Protein AF-A0A940THE9-F1 (afdb_monomer_lite)

Structure (mmCIF, N/CA/C/O backbone):
data_AF-A0A940THE9-F1
#
_entry.id   AF-A0A940THE9-F1
#
loop_
_atom_site.group_PDB
_atom_site.id
_atom_site.type_symbol
_atom_site.label_atom_id
_atom_site.label_alt_id
_atom_site.label_comp_id
_atom_site.label_asym_id
_atom_site.label_entity_id
_atom_site.label_seq_id
_atom_site.pdbx_PDB_ins_code
_atom_site.Cartn_x
_atom_site.Cartn_y
_atom_site.Cartn_z
_atom_site.occupancy
_atom_site.B_iso_or_equiv
_atom_site.auth_seq_id
_atom_site.auth_comp_id
_atom_site.auth_asym_id
_atom_site.auth_atom_id
_atom_site.pdbx_PDB_model_num
ATOM 1 N N . MET A 1 1 ? 59.609 4.367 -18.472 1.00 56.62 1 MET A N 1
ATOM 2 C CA . MET A 1 1 ? 58.708 5.217 -19.295 1.00 56.62 1 MET A CA 1
ATOM 3 C C . MET A 1 1 ? 59.447 6.454 -19.818 1.00 56.62 1 MET A C 1
ATOM 5 O O . MET A 1 1 ? 60.020 7.179 -19.010 1.00 56.62 1 MET A O 1
ATOM 9 N N . LYS A 1 2 ? 59.475 6.698 -21.143 1.00 75.00 2 LYS A N 1
ATOM 10 C CA . LYS A 1 2 ? 60.147 7.868 -21.769 1.00 75.00 2 LYS A CA 1
ATOM 11 C C . LYS A 1 2 ? 59.557 9.196 -21.237 1.00 75.00 2 LYS A C 1
ATOM 13 O O . LYS A 1 2 ? 58.355 9.261 -21.001 1.00 75.00 2 LYS A O 1
ATOM 18 N N . LYS A 1 3 ? 60.366 10.266 -21.096 1.00 78.38 3 LYS A N 1
ATOM 19 C CA . LYS A 1 3 ? 59.962 11.594 -20.549 1.00 78.38 3 LYS A CA 1
ATOM 20 C C . LYS A 1 3 ? 58.668 12.168 -21.161 1.00 78.38 3 LYS A C 1
ATOM 22 O O . LYS A 1 3 ? 57.918 12.838 -20.461 1.00 78.38 3 LYS A O 1
ATOM 27 N N . LYS A 1 4 ? 58.386 11.872 -22.436 1.00 81.69 4 LYS A N 1
ATOM 28 C CA . LYS A 1 4 ? 57.146 12.269 -23.127 1.00 81.69 4 LYS A CA 1
ATOM 29 C C . LYS A 1 4 ? 55.888 11.645 -22.498 1.00 81.69 4 LYS A C 1
ATOM 31 O O . LYS A 1 4 ? 54.931 12.363 -22.254 1.00 81.69 4 LYS A O 1
ATOM 36 N N . TYR A 1 5 ? 55.923 10.361 -22.135 1.00 84.81 5 TYR A N 1
ATOM 37 C CA . TYR A 1 5 ? 54.787 9.676 -21.501 1.00 84.81 5 TYR A CA 1
ATOM 38 C C . TYR A 1 5 ? 54.488 10.206 -20.097 1.00 84.81 5 TYR A C 1
ATOM 40 O O . TYR A 1 5 ? 53.329 10.329 -19.733 1.00 84.81 5 TYR A O 1
ATOM 48 N N . LYS A 1 6 ? 55.520 10.589 -19.331 1.00 85.56 6 LYS A N 1
ATOM 49 C CA . LYS A 1 6 ? 55.328 11.219 -18.013 1.00 85.56 6 LYS A CA 1
ATOM 50 C C . LYS A 1 6 ? 54.617 12.572 -18.124 1.00 85.56 6 LYS A C 1
ATOM 52 O O . LYS A 1 6 ? 53.743 12.857 -17.321 1.00 85.56 6 LYS A O 1
ATOM 57 N N . ARG A 1 7 ? 54.966 13.388 -19.128 1.00 90.19 7 ARG A N 1
ATOM 58 C CA . ARG A 1 7 ? 54.304 14.682 -19.377 1.00 90.19 7 ARG A CA 1
ATOM 59 C C . ARG A 1 7 ? 52.849 14.509 -19.805 1.00 90.19 7 ARG A C 1
ATOM 61 O O . ARG A 1 7 ? 51.998 15.220 -19.296 1.00 90.19 7 ARG A O 1
ATOM 68 N N . ILE A 1 8 ? 52.577 13.546 -20.688 1.00 90.62 8 ILE A N 1
ATOM 69 C CA . ILE A 1 8 ? 51.208 13.209 -21.107 1.00 90.62 8 ILE A CA 1
ATOM 70 C C . ILE A 1 8 ? 50.391 12.729 -19.905 1.00 90.62 8 ILE A C 1
ATOM 72 O O . ILE A 1 8 ? 49.300 13.232 -19.683 1.00 90.62 8 ILE A O 1
ATOM 76 N N . TYR A 1 9 ? 50.938 11.822 -19.093 1.00 90.00 9 TYR A N 1
ATOM 77 C CA . TYR A 1 9 ? 50.276 11.338 -17.881 1.00 90.00 9 TYR A CA 1
ATOM 78 C C . TYR A 1 9 ? 49.917 12.478 -16.920 1.00 90.00 9 TYR A C 1
ATOM 80 O O . TYR A 1 9 ? 48.776 12.570 -16.488 1.00 90.00 9 TYR A O 1
ATOM 88 N N . VAL A 1 10 ? 50.867 13.376 -16.627 1.00 90.88 10 VAL A N 1
ATOM 89 C CA . VAL A 1 10 ? 50.621 14.531 -15.748 1.00 90.88 10 VAL A CA 1
ATOM 90 C C . VAL A 1 10 ? 49.565 15.464 -16.340 1.00 90.88 10 VAL A C 1
ATOM 92 O O . VAL A 1 10 ? 48.681 15.901 -15.614 1.00 90.88 10 VAL A O 1
ATOM 95 N N . ALA A 1 11 ? 49.616 15.740 -17.645 1.00 91.25 11 ALA A N 1
ATOM 96 C CA . ALA A 1 11 ? 48.621 16.582 -18.304 1.00 91.25 11 ALA A CA 1
ATOM 97 C C . ALA A 1 11 ? 47.213 15.966 -18.245 1.00 91.25 11 ALA A C 1
ATOM 99 O O . ALA A 1 11 ? 46.258 16.668 -17.934 1.00 91.25 11 ALA A O 1
ATOM 100 N N . VAL A 1 12 ? 47.090 14.656 -18.483 1.00 90.12 12 VAL A N 1
ATOM 101 C CA . VAL A 1 12 ? 45.816 13.926 -18.384 1.00 90.12 12 VAL A CA 1
ATOM 102 C C . VAL A 1 12 ? 45.302 13.903 -16.947 1.00 90.12 12 VAL A C 1
ATOM 104 O O . VAL A 1 12 ? 44.119 14.132 -16.731 1.00 90.12 12 VAL A O 1
ATOM 107 N N . PHE A 1 13 ? 46.174 13.666 -15.966 1.00 87.25 13 PHE A N 1
ATOM 108 C CA . PHE A 1 13 ? 45.803 13.675 -14.551 1.00 87.25 13 PHE A CA 1
ATOM 109 C C . PHE A 1 13 ? 45.306 15.056 -14.107 1.00 87.25 13 PHE A C 1
ATOM 111 O O . PHE A 1 13 ? 44.237 15.163 -13.517 1.00 87.25 13 PHE A O 1
ATOM 118 N N . LEU A 1 14 ? 46.035 16.122 -14.456 1.00 88.94 14 LEU A N 1
ATOM 119 C CA . LEU A 1 14 ? 45.612 17.489 -14.157 1.00 88.94 14 LEU A CA 1
ATOM 120 C C . LEU A 1 14 ? 44.284 17.821 -14.837 1.00 88.94 14 LEU A C 1
ATOM 122 O O . LEU A 1 14 ? 43.397 18.342 -14.174 1.00 88.94 14 LEU A O 1
ATOM 126 N N . ALA A 1 15 ? 44.114 17.462 -16.113 1.00 86.25 15 ALA A N 1
ATOM 127 C CA . ALA A 1 15 ? 42.847 17.646 -16.817 1.00 86.25 15 ALA A CA 1
ATOM 128 C C . ALA A 1 15 ? 41.698 16.871 -16.149 1.00 86.25 15 ALA A C 1
ATOM 130 O O . ALA A 1 15 ? 40.608 17.407 -15.999 1.00 86.25 15 ALA A O 1
ATOM 131 N N . MET A 1 16 ? 41.934 15.641 -15.686 1.00 82.38 16 MET A N 1
ATOM 132 C CA . MET A 1 16 ? 40.929 14.841 -14.979 1.00 82.38 16 MET A CA 1
ATOM 133 C C . MET A 1 16 ? 40.482 15.491 -13.661 1.00 82.38 16 MET A C 1
ATOM 135 O O . MET A 1 16 ? 39.322 15.353 -13.289 1.00 82.38 16 MET A O 1
ATOM 139 N N . CYS A 1 17 ? 41.366 16.226 -12.980 1.00 80.75 17 CYS A N 1
ATOM 140 C CA . CYS A 1 17 ? 41.027 16.955 -11.758 1.00 80.75 17 CYS A CA 1
ATOM 141 C C . CYS A 1 17 ? 40.378 18.323 -12.026 1.00 80.75 17 CYS A C 1
ATOM 143 O O . CYS A 1 17 ? 39.476 18.716 -11.292 1.00 80.75 17 CYS A O 1
ATOM 145 N N . THR A 1 18 ? 40.824 19.061 -13.048 1.00 83.25 18 THR A N 1
ATOM 146 C CA . THR A 1 18 ? 40.398 20.456 -13.270 1.00 83.25 18 THR A CA 1
ATOM 147 C C . THR A 1 18 ? 39.201 20.594 -14.200 1.00 83.25 18 THR A C 1
ATOM 149 O O . THR A 1 18 ? 38.391 21.497 -14.012 1.00 83.25 18 THR A O 1
ATOM 152 N N . VAL A 1 19 ? 39.046 19.707 -15.187 1.00 84.94 19 VAL A N 1
ATOM 153 C CA . VAL A 1 19 ? 37.936 19.775 -16.147 1.00 84.94 19 VAL A CA 1
ATOM 154 C C . VAL A 1 19 ? 36.579 19.625 -15.456 1.00 84.94 19 VAL A C 1
ATOM 156 O O . VAL A 1 19 ? 35.724 20.460 -15.732 1.00 84.94 19 VAL A O 1
ATOM 159 N N . PRO A 1 20 ? 36.350 18.673 -14.524 1.00 81.50 20 PRO A N 1
ATOM 160 C CA . PRO A 1 20 ? 35.079 18.602 -13.805 1.00 81.50 20 PRO A CA 1
ATOM 161 C C . PRO A 1 20 ? 34.735 19.915 -13.097 1.00 81.50 20 PRO A C 1
ATOM 163 O O . PRO A 1 20 ? 33.601 20.358 -13.180 1.00 81.50 20 PRO A O 1
ATOM 166 N N . MET A 1 21 ? 35.709 20.608 -12.497 1.00 80.75 21 MET A N 1
ATOM 167 C CA . MET A 1 21 ? 35.457 21.877 -11.798 1.00 80.75 21 MET A CA 1
ATOM 168 C C . MET A 1 21 ? 34.908 22.975 -12.724 1.00 80.75 21 MET A C 1
ATOM 170 O O . MET A 1 21 ? 34.075 23.768 -12.296 1.00 80.75 21 MET A O 1
ATOM 174 N N . LEU A 1 22 ? 35.304 22.992 -14.003 1.00 84.00 22 LEU A N 1
ATOM 175 C CA . LEU A 1 22 ? 34.794 23.954 -14.992 1.00 84.00 22 LEU A CA 1
ATOM 176 C C . LEU A 1 22 ? 33.316 23.726 -15.345 1.00 84.00 22 LEU A C 1
ATOM 178 O O . LEU A 1 22 ? 32.632 24.662 -15.748 1.00 84.00 22 LEU A O 1
ATOM 182 N N . PHE A 1 23 ? 32.823 22.495 -15.191 1.00 83.06 23 PHE A N 1
ATOM 183 C CA . PHE A 1 23 ? 31.441 22.117 -15.501 1.00 83.06 23 PHE A CA 1
ATOM 184 C C . PHE A 1 23 ? 30.533 22.072 -14.266 1.00 83.06 23 PHE A C 1
ATOM 186 O O . PHE A 1 23 ? 29.345 21.781 -14.396 1.00 83.06 23 PHE A O 1
ATOM 193 N N . TYR A 1 24 ? 31.060 22.385 -13.080 1.00 82.31 24 TYR A N 1
ATOM 194 C CA . TYR A 1 24 ? 30.296 22.385 -11.833 1.00 82.31 24 TYR A CA 1
ATOM 195 C C . TYR A 1 24 ? 29.054 23.301 -11.864 1.00 82.31 24 TYR A C 1
ATOM 197 O O . TYR A 1 24 ? 27.995 22.844 -11.434 1.00 82.31 24 TYR A O 1
ATOM 205 N N . PRO A 1 25 ? 29.091 24.519 -12.452 1.00 80.56 25 PRO A N 1
ATOM 206 C CA . PRO A 1 25 ? 27.902 25.378 -12.553 1.00 80.56 25 PRO A CA 1
ATOM 207 C C . PRO A 1 25 ? 26.731 24.769 -13.340 1.00 80.56 25 PRO A C 1
ATOM 209 O O . PRO A 1 25 ? 25.596 25.199 -13.179 1.00 80.56 25 PRO A O 1
ATOM 212 N N . PHE A 1 26 ? 26.994 23.768 -14.185 1.00 79.56 26 PHE A N 1
ATOM 213 C CA . PHE A 1 26 ? 25.989 23.101 -15.019 1.00 79.56 26 PHE A CA 1
ATOM 214 C C . PHE A 1 26 ? 25.568 21.733 -14.464 1.00 79.56 26 PHE A C 1
ATOM 216 O O . PHE A 1 26 ? 24.857 20.976 -15.127 1.00 79.56 26 PHE A O 1
ATOM 223 N N . SER A 1 27 ? 26.045 21.375 -13.271 1.00 78.44 27 SER A N 1
ATOM 224 C CA . SER A 1 27 ? 25.808 20.066 -12.677 1.00 78.44 27 SER A CA 1
ATOM 225 C C . SER A 1 27 ? 24.497 20.003 -11.900 1.00 78.44 27 SER A C 1
ATOM 227 O O . SER A 1 27 ? 24.141 20.908 -11.149 1.00 78.44 27 SER A O 1
ATOM 229 N N . LYS A 1 28 ? 23.772 18.898 -12.087 1.00 79.44 28 LYS A N 1
ATOM 230 C CA . LYS A 1 28 ? 22.559 18.575 -11.330 1.00 79.44 28 LYS A CA 1
ATOM 231 C C . LYS A 1 28 ? 22.882 17.534 -10.261 1.00 79.44 28 LYS A C 1
ATOM 233 O O . LYS A 1 28 ? 23.847 16.780 -10.397 1.00 79.44 28 LYS A O 1
ATOM 238 N N . SER A 1 29 ? 22.062 17.490 -9.213 1.00 76.88 29 SER A N 1
ATOM 239 C CA . SER A 1 29 ? 22.153 16.452 -8.183 1.00 76.88 29 SER A CA 1
ATOM 240 C C . SER A 1 29 ? 21.969 15.061 -8.801 1.00 76.88 29 SER A C 1
ATOM 242 O O . SER A 1 29 ? 21.088 14.853 -9.636 1.00 76.88 29 SER A O 1
ATOM 244 N N . GLY A 1 30 ? 22.796 14.100 -8.383 1.00 70.00 30 GLY A N 1
ATOM 245 C CA . GLY A 1 30 ? 22.656 12.691 -8.759 1.00 70.00 30 GLY A CA 1
ATOM 246 C C . GLY A 1 30 ? 21.546 11.951 -8.005 1.00 70.00 30 GLY A C 1
ATOM 247 O O . GLY A 1 30 ? 21.293 10.786 -8.298 1.00 70.00 30 GLY A O 1
ATOM 248 N N . ALA A 1 31 ? 20.891 12.602 -7.044 1.00 69.12 31 ALA A N 1
ATOM 249 C CA . ALA A 1 31 ? 19.962 11.978 -6.110 1.00 69.12 31 ALA A CA 1
ATOM 250 C C . ALA A 1 31 ? 18.754 11.305 -6.785 1.00 69.12 31 ALA A C 1
ATOM 252 O O . ALA A 1 31 ? 18.432 10.165 -6.458 1.00 69.12 31 ALA A O 1
ATOM 253 N N . ALA A 1 32 ? 18.184 11.939 -7.816 1.00 66.31 32 ALA A N 1
ATOM 254 C CA . ALA A 1 32 ? 17.090 11.364 -8.603 1.00 66.31 32 ALA A CA 1
ATOM 255 C C . ALA A 1 32 ? 17.490 10.053 -9.312 1.00 66.31 32 ALA A C 1
ATOM 257 O O . ALA A 1 32 ? 16.714 9.103 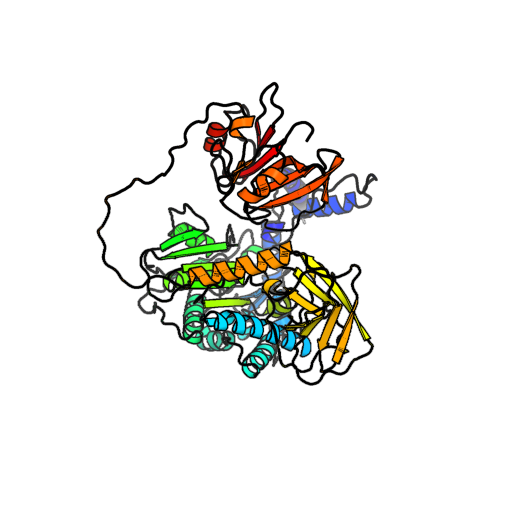-9.352 1.00 66.31 32 ALA A O 1
ATOM 258 N N . LEU A 1 33 ? 18.726 9.962 -9.826 1.00 66.25 33 LEU A N 1
ATOM 259 C CA . LEU A 1 33 ? 19.243 8.736 -10.457 1.00 66.25 33 LEU A CA 1
ATOM 260 C C . LEU A 1 33 ? 19.478 7.612 -9.441 1.00 66.25 33 LEU A C 1
ATOM 262 O O . LEU A 1 33 ? 19.386 6.438 -9.787 1.00 66.25 33 LEU A O 1
ATOM 266 N N . GLU A 1 34 ? 19.818 7.972 -8.205 1.00 64.06 34 GLU A N 1
ATOM 267 C CA . GLU A 1 34 ? 20.128 7.046 -7.112 1.00 64.06 34 GLU A CA 1
ATOM 268 C C . GLU A 1 34 ? 18.900 6.729 -6.234 1.00 64.06 34 GLU A C 1
ATOM 270 O O . GLU A 1 34 ? 19.034 5.956 -5.287 1.00 64.06 34 GLU A O 1
ATOM 275 N N . LYS A 1 35 ? 17.717 7.286 -6.555 1.00 64.50 35 LYS A N 1
ATOM 276 C CA . LYS A 1 35 ? 16.477 7.208 -5.759 1.00 64.50 35 LYS A CA 1
ATOM 277 C C . LYS A 1 35 ? 16.706 7.542 -4.275 1.00 64.50 35 LYS A C 1
ATOM 279 O O . LYS A 1 35 ? 16.311 6.791 -3.388 1.00 64.50 35 LYS A O 1
ATOM 284 N N . ARG A 1 36 ? 17.380 8.663 -4.014 1.00 71.31 36 ARG A N 1
ATOM 285 C CA . ARG A 1 36 ? 17.589 9.220 -2.667 1.00 71.31 36 ARG A CA 1
ATOM 286 C C . ARG A 1 36 ? 17.275 10.708 -2.648 1.00 71.31 36 ARG A C 1
ATOM 288 O O . ARG A 1 36 ? 17.180 11.324 -3.708 1.00 71.31 36 ARG A O 1
ATOM 295 N N . ASP A 1 37 ? 17.228 11.292 -1.459 1.00 71.25 37 ASP A N 1
ATOM 296 C CA . ASP A 1 37 ? 17.082 12.736 -1.321 1.00 71.25 37 ASP A CA 1
ATOM 297 C C . ASP A 1 37 ? 18.350 13.487 -1.767 1.00 71.25 37 ASP A C 1
ATOM 299 O O . ASP A 1 37 ? 19.485 13.017 -1.558 1.00 71.25 37 ASP A O 1
ATOM 303 N N . PRO A 1 38 ? 18.188 14.656 -2.414 1.00 79.06 38 PRO A N 1
ATOM 304 C CA . PRO A 1 38 ? 19.306 15.518 -2.754 1.00 79.06 38 PRO A CA 1
ATOM 305 C C . PRO A 1 38 ? 19.959 16.060 -1.489 1.00 79.06 38 PRO A C 1
ATOM 307 O O . PRO A 1 38 ? 19.296 16.399 -0.509 1.00 79.06 38 PRO A O 1
ATOM 310 N N . VAL A 1 39 ? 21.285 16.189 -1.526 1.00 85.75 39 VAL A N 1
ATOM 311 C CA . VAL A 1 39 ? 21.996 16.818 -0.413 1.00 85.75 39 VAL A CA 1
ATOM 312 C C . VAL A 1 39 ? 21.608 18.295 -0.387 1.00 85.75 39 VAL A C 1
ATOM 314 O O . VAL A 1 39 ? 21.735 18.992 -1.410 1.00 85.75 39 VAL A O 1
ATOM 317 N N . LYS A 1 40 ? 21.117 18.744 0.777 1.00 84.75 40 LYS A N 1
ATOM 318 C CA . LYS A 1 40 ? 20.733 20.136 1.039 1.00 84.75 40 LYS A CA 1
ATOM 319 C C . LYS A 1 40 ? 21.918 21.068 0.788 1.00 84.75 40 LYS A C 1
ATOM 321 O O . LYS A 1 40 ? 23.075 20.679 0.936 1.00 84.75 40 LYS A O 1
ATOM 326 N N . THR A 1 41 ? 21.630 22.301 0.383 1.00 84.50 41 THR A N 1
ATOM 327 C CA . THR A 1 41 ? 22.655 23.342 0.266 1.00 84.50 41 THR A CA 1
ATOM 328 C C . THR A 1 41 ? 23.287 23.598 1.636 1.00 84.50 41 THR A C 1
ATOM 330 O O . THR A 1 41 ? 22.535 23.805 2.590 1.00 84.50 41 THR A O 1
ATOM 333 N N . PRO A 1 42 ? 24.626 23.593 1.745 1.00 87.06 42 PRO A N 1
ATOM 334 C CA . PRO A 1 42 ? 25.306 23.811 3.014 1.00 87.06 42 PRO A CA 1
ATOM 335 C C . PRO A 1 42 ? 25.015 25.217 3.541 1.00 87.06 42 PRO A C 1
ATOM 337 O O . PRO A 1 42 ? 25.033 26.182 2.770 1.00 87.06 42 PRO A O 1
ATOM 340 N N . SER A 1 43 ? 24.779 25.340 4.848 1.00 87.44 43 SER A N 1
ATOM 341 C CA . SER A 1 43 ? 24.521 26.631 5.498 1.00 87.44 43 SER A CA 1
ATOM 342 C C . SER A 1 43 ? 25.695 27.045 6.377 1.00 87.44 43 SER A C 1
ATOM 344 O O . SER A 1 43 ? 26.178 26.259 7.189 1.00 87.44 43 SER A O 1
ATOM 346 N N . LEU A 1 44 ? 26.136 28.301 6.250 1.00 85.88 44 LEU A N 1
ATOM 347 C CA . LEU A 1 44 ? 27.183 28.883 7.103 1.00 85.88 44 LEU A CA 1
ATOM 348 C C . LEU A 1 44 ? 26.751 28.984 8.575 1.00 85.88 44 LEU A C 1
ATOM 350 O O . LEU A 1 44 ? 27.606 29.053 9.461 1.00 85.88 44 LEU A O 1
ATOM 354 N N . THR A 1 45 ? 25.442 28.992 8.832 1.00 83.31 45 THR A N 1
ATOM 355 C CA . THR A 1 45 ? 24.864 29.075 10.171 1.00 83.31 45 THR A CA 1
ATOM 356 C C . THR A 1 45 ? 23.871 27.947 10.440 1.00 83.31 45 THR A C 1
ATOM 358 O O . THR A 1 45 ? 23.112 27.547 9.556 1.00 83.31 45 THR A O 1
ATOM 361 N N . ALA A 1 46 ? 23.873 27.458 11.677 1.00 80.44 46 ALA A N 1
ATOM 362 C CA . ALA A 1 46 ? 22.902 26.518 12.228 1.00 80.44 46 ALA A CA 1
ATOM 363 C C . ALA A 1 46 ? 22.480 27.038 13.611 1.00 80.44 46 ALA A C 1
ATOM 365 O O . ALA A 1 46 ? 23.340 27.417 14.408 1.00 80.44 46 ALA A O 1
ATOM 366 N N . ASP A 1 47 ? 21.172 27.147 13.860 1.00 80.31 47 ASP A N 1
ATOM 367 C CA . ASP A 1 47 ? 20.594 27.644 15.122 1.00 80.31 47 ASP A CA 1
ATOM 368 C C . ASP A 1 47 ? 21.171 28.994 15.599 1.00 80.31 47 ASP A C 1
ATOM 370 O O . ASP A 1 47 ? 21.463 29.208 16.774 1.00 80.31 47 ASP A O 1
ATOM 374 N N . GLY A 1 48 ? 21.397 29.919 14.658 1.00 78.50 48 GLY A N 1
ATOM 375 C CA . GLY A 1 48 ? 21.941 31.254 14.945 1.00 78.50 48 GLY A CA 1
ATOM 376 C C . GLY A 1 48 ? 23.442 31.293 15.266 1.00 78.50 48 GLY A C 1
ATOM 377 O O . GLY A 1 48 ? 23.976 32.368 15.542 1.00 78.50 48 GLY A O 1
ATOM 378 N N . MET A 1 49 ? 24.144 30.159 15.192 1.00 84.69 49 MET A N 1
ATOM 379 C CA . MET A 1 49 ? 25.591 30.047 15.395 1.00 84.69 49 MET A CA 1
ATOM 380 C C . MET A 1 49 ? 26.311 29.608 14.115 1.00 84.69 49 MET A C 1
ATOM 382 O O . MET A 1 49 ? 25.686 29.159 13.158 1.00 84.69 49 MET A O 1
ATOM 386 N N . LEU A 1 50 ? 27.642 29.736 14.091 1.00 85.81 50 LEU A N 1
ATOM 387 C CA . LEU A 1 50 ? 28.481 29.184 13.022 1.00 85.81 50 LEU A CA 1
ATOM 388 C C . LEU A 1 50 ? 28.317 27.663 12.957 1.00 85.81 50 LEU A C 1
ATOM 390 O O . LEU A 1 50 ? 28.500 26.970 13.959 1.00 85.81 50 LEU A O 1
ATOM 394 N N . ASN A 1 51 ? 27.999 27.159 11.768 1.00 87.06 51 ASN A N 1
ATOM 395 C CA . ASN A 1 51 ? 27.823 25.734 11.542 1.00 87.06 51 ASN A CA 1
ATOM 396 C C . ASN A 1 51 ? 29.185 25.017 11.561 1.00 87.06 51 ASN A C 1
ATOM 398 O O . ASN A 1 51 ? 30.006 25.192 10.657 1.00 87.06 51 ASN A O 1
ATOM 402 N N . ASN A 1 52 ? 29.421 24.189 12.581 1.00 88.88 52 ASN A N 1
ATOM 403 C CA . ASN A 1 52 ? 30.653 23.403 12.702 1.00 88.88 52 ASN A CA 1
ATOM 404 C C . ASN A 1 52 ? 30.755 22.291 11.644 1.00 88.88 52 ASN A C 1
ATOM 406 O O . ASN A 1 52 ? 31.863 21.864 11.318 1.00 88.88 52 ASN A O 1
ATOM 410 N N . ASP A 1 53 ? 29.626 21.876 11.066 1.00 87.56 53 ASP A N 1
ATOM 411 C CA . ASP A 1 53 ? 29.542 20.822 10.055 1.00 87.56 53 ASP A CA 1
ATOM 412 C C . ASP A 1 53 ? 29.568 21.365 8.616 1.00 87.56 53 ASP A C 1
ATOM 414 O O . ASP A 1 53 ? 29.590 20.586 7.661 1.00 87.56 53 ASP A O 1
ATOM 418 N N . PHE A 1 54 ? 29.677 22.689 8.433 1.00 87.19 54 PHE A N 1
ATOM 419 C CA . PHE A 1 54 ? 29.663 23.349 7.120 1.00 87.19 54 PHE A CA 1
ATOM 420 C C . PHE A 1 54 ? 30.641 22.728 6.112 1.00 87.19 54 PHE A C 1
ATOM 422 O O . PHE A 1 54 ? 30.316 22.571 4.935 1.00 87.19 54 PHE A O 1
ATOM 429 N N . SER A 1 55 ? 31.843 22.342 6.558 1.00 86.19 55 SER A N 1
ATOM 430 C CA . SER A 1 55 ? 32.831 21.695 5.685 1.00 86.19 55 SER A CA 1
ATOM 431 C C . SER A 1 55 ? 32.363 20.322 5.192 1.00 86.19 55 SER A C 1
ATOM 433 O O . SER A 1 55 ? 32.569 20.000 4.023 1.00 86.19 55 SER A O 1
ATOM 435 N N . GLY A 1 56 ? 31.753 19.519 6.068 1.00 86.81 56 GLY A N 1
ATOM 436 C CA . GLY A 1 56 ? 31.223 18.201 5.718 1.00 86.81 56 GLY A CA 1
ATOM 437 C C . GLY A 1 56 ? 29.991 18.310 4.821 1.00 86.81 56 GLY A C 1
ATOM 438 O O . GLY A 1 56 ? 29.887 17.593 3.827 1.00 86.81 56 GLY A O 1
ATOM 439 N N . GLU A 1 57 ? 29.106 19.268 5.102 1.00 88.31 57 GLU A N 1
ATOM 440 C CA . GLU A 1 57 ? 27.958 19.578 4.246 1.00 88.31 57 GLU A CA 1
ATOM 441 C C . GLU A 1 57 ? 28.398 20.052 2.855 1.00 88.31 57 GLU A C 1
ATOM 443 O O . GLU A 1 57 ? 27.841 19.613 1.849 1.00 88.31 57 GLU A O 1
ATOM 448 N N . CYS A 1 58 ? 29.434 20.897 2.769 1.00 84.38 58 CYS A N 1
ATOM 449 C CA . CYS A 1 58 ? 30.019 21.318 1.496 1.00 84.38 58 CYS A CA 1
ATOM 450 C C . CYS A 1 58 ? 30.588 20.132 0.717 1.00 84.38 58 CYS A C 1
ATOM 452 O O . CYS A 1 58 ? 30.335 20.013 -0.481 1.00 84.38 58 CYS A O 1
ATOM 454 N N . GLU A 1 59 ? 31.336 19.243 1.372 1.00 84.62 59 GLU A N 1
ATOM 455 C CA . GLU A 1 59 ? 31.873 18.044 0.727 1.00 84.62 59 GLU A CA 1
ATOM 456 C C . GLU A 1 59 ? 30.749 17.148 0.190 1.00 84.62 59 GLU A C 1
ATOM 458 O O . GLU A 1 59 ? 30.782 16.748 -0.977 1.00 84.62 59 GLU A O 1
ATOM 463 N N . ALA A 1 60 ? 29.715 16.900 0.997 1.00 84.88 60 ALA A N 1
ATOM 464 C CA . ALA A 1 60 ? 28.553 16.117 0.595 1.00 84.88 60 ALA A CA 1
ATOM 465 C C . ALA A 1 60 ? 27.798 16.772 -0.575 1.00 84.88 60 ALA A C 1
ATOM 467 O O . ALA A 1 60 ? 27.443 16.097 -1.544 1.00 84.88 60 ALA A O 1
ATOM 468 N N . PHE A 1 61 ? 27.607 18.093 -0.531 1.00 85.00 61 PHE A N 1
ATOM 469 C CA . PHE A 1 61 ? 26.940 18.866 -1.576 1.00 85.00 61 PHE A CA 1
ATOM 470 C C . PHE A 1 61 ? 27.706 18.838 -2.906 1.00 85.00 61 PHE A C 1
ATOM 472 O O . PHE A 1 61 ? 27.097 18.636 -3.962 1.00 85.00 61 PHE A O 1
ATOM 479 N N . LEU A 1 62 ? 29.035 18.999 -2.853 1.00 83.38 62 LEU A N 1
ATOM 480 C CA . LEU A 1 62 ? 29.929 18.912 -4.011 1.00 83.38 62 LEU A CA 1
ATOM 481 C C . LEU A 1 62 ? 29.953 17.494 -4.597 1.00 83.38 62 LEU A C 1
ATOM 483 O O . LEU A 1 62 ? 29.893 17.322 -5.816 1.00 83.38 62 LEU A O 1
ATOM 487 N N . ALA A 1 63 ? 30.007 16.469 -3.744 1.00 81.12 63 ALA A N 1
ATOM 488 C CA . ALA A 1 63 ? 29.993 15.073 -4.166 1.00 81.12 63 ALA A CA 1
ATOM 489 C C . ALA A 1 63 ? 28.667 14.684 -4.843 1.00 81.12 63 ALA A C 1
ATOM 491 O O . ALA A 1 63 ? 28.671 13.943 -5.834 1.00 81.12 63 ALA A O 1
ATOM 492 N N . ASP A 1 64 ? 27.543 15.207 -4.345 1.00 81.31 64 ASP A N 1
ATOM 493 C CA . ASP A 1 64 ? 26.199 14.993 -4.892 1.00 81.31 64 ASP A CA 1
ATOM 494 C C . ASP A 1 64 ? 26.042 15.536 -6.322 1.00 81.31 64 ASP A C 1
ATOM 496 O O . ASP A 1 64 ? 25.293 14.981 -7.127 1.00 81.31 64 ASP A O 1
ATOM 500 N N . ARG A 1 65 ? 26.794 16.590 -6.654 1.00 85.25 65 ARG A N 1
ATOM 501 C CA . ARG A 1 65 ? 26.730 17.330 -7.924 1.00 85.25 65 ARG A CA 1
ATOM 502 C C . ARG A 1 65 ? 27.994 17.178 -8.771 1.00 85.25 65 ARG A C 1
ATOM 504 O O . ARG A 1 65 ? 28.255 17.977 -9.659 1.00 85.25 65 ARG A O 1
ATOM 511 N N . LEU A 1 66 ? 28.807 16.148 -8.535 1.00 83.44 66 LEU A N 1
ATOM 512 C CA . LEU A 1 66 ? 30.046 15.957 -9.290 1.00 83.44 66 LEU A CA 1
ATOM 513 C C . LEU A 1 66 ? 29.767 15.873 -10.815 1.00 83.44 66 LEU A C 1
ATOM 515 O O . LEU A 1 66 ? 29.040 14.980 -11.264 1.00 83.44 66 LEU A O 1
ATOM 519 N N . PRO A 1 67 ? 30.357 16.750 -11.648 1.00 82.94 67 PRO A N 1
ATOM 520 C CA . PRO A 1 67 ? 30.168 16.703 -13.095 1.00 82.94 67 PRO A CA 1
ATOM 521 C C . PRO A 1 67 ? 30.638 15.373 -13.675 1.00 82.94 67 PRO A C 1
ATOM 523 O O . PRO A 1 67 ? 31.624 14.792 -13.223 1.00 82.94 67 PRO A O 1
ATOM 526 N N . PHE A 1 68 ? 29.919 14.875 -14.681 1.00 80.94 68 PHE A N 1
ATOM 527 C CA . PHE A 1 68 ? 30.148 13.554 -15.281 1.00 80.94 68 PHE A CA 1
ATOM 528 C C . PHE A 1 68 ? 29.959 12.361 -14.325 1.00 80.94 68 PHE A C 1
ATOM 530 O O . PHE A 1 68 ? 30.257 11.231 -14.721 1.00 80.94 68 PHE A O 1
ATOM 537 N N . ARG A 1 69 ? 29.411 12.558 -13.112 1.00 79.88 69 ARG A N 1
ATOM 538 C CA . ARG A 1 69 ? 29.095 11.471 -12.166 1.00 79.88 69 ARG A CA 1
ATOM 539 C C . ARG A 1 69 ? 28.355 10.300 -12.821 1.00 79.88 69 ARG A C 1
ATOM 541 O O . ARG A 1 69 ? 28.810 9.178 -12.611 1.00 79.88 69 ARG A O 1
ATOM 548 N N . PRO A 1 70 ? 27.331 10.493 -13.679 1.00 80.19 70 PRO A N 1
ATOM 549 C CA . PRO A 1 70 ? 26.685 9.372 -14.364 1.00 80.19 70 PRO A CA 1
ATOM 550 C C . PRO A 1 70 ? 27.649 8.510 -15.197 1.00 80.19 70 PRO A C 1
ATOM 552 O O . PRO A 1 70 ? 27.569 7.279 -15.176 1.00 80.19 70 PRO A O 1
ATOM 555 N N . ALA A 1 71 ? 28.593 9.133 -15.910 1.00 82.44 71 ALA A N 1
ATOM 556 C CA . ALA A 1 71 ? 29.573 8.433 -16.739 1.00 82.44 71 ALA A CA 1
ATOM 557 C C . ALA A 1 71 ? 30.617 7.694 -15.886 1.00 82.44 71 ALA A C 1
ATOM 559 O O . ALA A 1 71 ? 30.912 6.527 -16.150 1.00 82.44 71 ALA A O 1
ATOM 560 N N . VAL A 1 72 ? 31.126 8.341 -14.831 1.00 82.44 72 VAL A N 1
ATOM 561 C CA . VAL A 1 72 ? 32.085 7.736 -13.890 1.00 82.44 72 VAL A CA 1
ATOM 562 C C . VAL A 1 72 ? 31.448 6.572 -13.134 1.00 82.44 72 VAL A C 1
ATOM 564 O O . VAL A 1 72 ? 32.056 5.508 -13.040 1.00 82.44 72 VAL A O 1
ATOM 567 N N . LEU A 1 73 ? 30.212 6.737 -12.653 1.00 79.75 73 LEU A N 1
ATOM 568 C CA . LEU A 1 73 ? 29.456 5.691 -11.967 1.00 79.75 73 LEU A CA 1
ATOM 569 C C . LEU A 1 73 ? 29.213 4.496 -12.895 1.00 79.75 73 LEU A C 1
ATOM 571 O O . LEU A 1 73 ? 29.514 3.366 -12.518 1.00 79.75 73 LEU A O 1
ATOM 575 N N . SER A 1 74 ? 28.773 4.748 -14.134 1.00 82.56 74 SER A N 1
ATOM 576 C CA . SER A 1 74 ? 28.574 3.691 -15.135 1.00 82.56 74 SER A CA 1
ATOM 577 C C . SER A 1 74 ? 29.868 2.917 -15.411 1.00 82.56 74 SER A C 1
ATOM 579 O O . SER A 1 74 ? 29.858 1.688 -15.444 1.00 82.56 74 SER A O 1
ATOM 581 N N . ALA A 1 75 ? 30.998 3.615 -15.576 1.00 81.75 75 ALA A N 1
ATOM 582 C CA . ALA A 1 75 ? 32.296 2.988 -15.818 1.00 81.75 75 ALA A CA 1
ATOM 583 C C . ALA A 1 75 ? 32.795 2.194 -14.598 1.00 81.75 75 ALA A C 1
ATOM 585 O O . ALA A 1 75 ? 33.245 1.056 -14.739 1.00 81.75 75 ALA A O 1
ATOM 586 N N . ALA A 1 76 ? 32.673 2.758 -13.393 1.00 80.31 76 ALA A N 1
ATOM 587 C CA . ALA A 1 76 ? 33.046 2.091 -12.150 1.00 80.31 76 ALA A CA 1
ATOM 588 C C . ALA A 1 76 ? 32.211 0.822 -11.924 1.00 80.31 76 ALA A C 1
ATOM 590 O O . ALA A 1 76 ? 32.764 -0.232 -11.604 1.00 80.31 76 ALA A O 1
ATOM 591 N N . ASN A 1 77 ? 30.899 0.893 -12.155 1.00 80.06 77 ASN A N 1
ATOM 592 C CA . ASN A 1 77 ? 29.998 -0.250 -12.049 1.00 80.06 77 ASN A CA 1
ATOM 593 C C . ASN A 1 77 ? 30.261 -1.291 -13.144 1.00 80.06 77 ASN A C 1
ATOM 595 O O . ASN A 1 77 ? 30.211 -2.485 -12.857 1.00 80.06 77 ASN A O 1
ATOM 599 N N . ALA A 1 78 ? 30.621 -0.887 -14.368 1.00 80.25 78 ALA A N 1
ATOM 600 C CA . ALA A 1 78 ? 31.028 -1.814 -15.429 1.00 80.25 78 ALA A CA 1
ATOM 601 C C . ALA A 1 78 ? 32.293 -2.603 -15.051 1.00 80.25 78 ALA A C 1
ATOM 603 O O . ALA A 1 78 ? 32.347 -3.815 -15.253 1.00 80.25 78 ALA A O 1
ATOM 604 N N . VAL A 1 79 ? 33.280 -1.949 -14.429 1.00 79.00 79 VAL A N 1
ATOM 605 C CA . VAL A 1 79 ? 34.483 -2.625 -13.916 1.00 79.00 79 VAL A CA 1
ATOM 606 C C . VAL A 1 79 ? 34.140 -3.542 -12.736 1.00 79.00 79 VAL A C 1
ATOM 608 O O . VAL A 1 79 ? 34.548 -4.702 -12.736 1.00 79.00 79 VAL A O 1
ATOM 611 N N . LYS A 1 80 ? 33.357 -3.074 -11.753 1.00 74.06 80 LYS A N 1
ATOM 612 C CA . LYS A 1 80 ? 32.929 -3.882 -10.591 1.00 74.06 80 LYS A CA 1
ATOM 613 C C . LYS A 1 80 ? 32.158 -5.138 -11.000 1.00 74.06 80 LYS A C 1
ATOM 615 O O . LYS A 1 80 ? 32.516 -6.237 -10.581 1.00 74.06 80 LYS A O 1
ATOM 620 N N . SER A 1 81 ? 31.150 -4.983 -11.852 1.00 70.81 81 SER A N 1
ATOM 621 C CA . SER A 1 81 ? 30.315 -6.092 -12.330 1.00 70.81 81 SER A CA 1
ATOM 622 C C . SER A 1 81 ? 31.077 -7.037 -13.266 1.00 70.81 81 SER A C 1
ATOM 624 O O . SER A 1 81 ? 31.015 -8.251 -13.087 1.00 70.81 81 SER A O 1
ATOM 626 N N . GLY A 1 82 ? 31.834 -6.504 -14.231 1.00 70.12 82 GLY A N 1
ATOM 627 C CA . GLY A 1 82 ? 32.522 -7.303 -15.245 1.00 70.12 82 GLY A CA 1
ATOM 628 C C . GLY A 1 82 ? 33.781 -8.011 -14.741 1.00 70.12 82 GLY A C 1
ATOM 629 O O . GLY A 1 82 ? 34.011 -9.168 -15.088 1.00 70.12 82 GLY A O 1
ATOM 630 N N . VAL A 1 83 ? 34.593 -7.336 -13.920 1.00 71.00 83 VAL A N 1
ATOM 631 C CA . VAL A 1 83 ? 35.887 -7.861 -13.445 1.00 71.00 83 VAL A CA 1
ATOM 632 C C . VAL A 1 83 ? 35.740 -8.574 -12.107 1.00 71.00 83 VAL A C 1
ATOM 634 O O . VAL A 1 83 ? 36.260 -9.675 -11.939 1.00 71.00 83 VAL A O 1
ATOM 637 N N . PHE A 1 84 ? 35.028 -7.965 -11.158 1.00 65.62 84 PHE A N 1
ATOM 638 C CA . PHE A 1 84 ? 34.973 -8.455 -9.779 1.00 65.62 84 PHE A CA 1
ATOM 639 C C . PHE A 1 84 ? 33.709 -9.261 -9.466 1.00 65.62 84 PHE A C 1
ATOM 641 O O . PHE A 1 84 ? 33.670 -9.938 -8.442 1.00 65.62 84 PHE A O 1
ATOM 648 N N . LYS A 1 85 ? 32.691 -9.223 -10.343 1.00 66.19 85 LYS A N 1
ATOM 649 C CA . LYS A 1 85 ? 31.352 -9.795 -10.096 1.00 66.19 85 LYS A CA 1
ATOM 650 C C . LYS A 1 85 ? 30.774 -9.352 -8.743 1.00 66.19 85 LYS A C 1
ATOM 652 O O . LYS A 1 85 ? 30.037 -10.099 -8.099 1.00 66.19 85 LYS A O 1
ATOM 657 N N . SER A 1 86 ? 31.154 -8.150 -8.316 1.00 63.28 86 SER A N 1
ATOM 658 C CA . SER A 1 86 ? 30.746 -7.557 -7.048 1.00 63.28 86 SER A CA 1
ATOM 659 C C . SER A 1 86 ? 29.494 -6.721 -7.238 1.00 63.28 86 SER A C 1
ATOM 661 O O . SER A 1 86 ? 29.298 -6.109 -8.290 1.00 63.28 86 SER A O 1
ATOM 663 N N . ASP A 1 87 ? 28.687 -6.661 -6.187 1.00 67.81 87 ASP A N 1
ATOM 664 C CA . ASP A 1 87 ? 27.500 -5.818 -6.149 1.00 67.81 87 ASP A CA 1
ATOM 665 C C . ASP A 1 87 ? 27.869 -4.337 -6.168 1.00 67.81 87 ASP A C 1
ATOM 667 O O . ASP A 1 87 ? 28.892 -3.906 -5.620 1.00 67.81 87 ASP A O 1
ATOM 671 N N . ALA A 1 88 ? 27.012 -3.557 -6.814 1.00 65.12 88 ALA A N 1
ATOM 672 C CA . ALA A 1 88 ? 26.968 -2.121 -6.611 1.00 65.12 88 ALA A CA 1
ATOM 673 C C . ALA A 1 88 ? 25.938 -1.816 -5.515 1.00 65.12 88 ALA A C 1
ATOM 675 O O . ALA A 1 88 ? 25.148 -2.682 -5.139 1.00 65.12 88 ALA A O 1
ATOM 676 N N . ALA A 1 89 ? 25.940 -0.586 -5.000 1.00 64.94 89 ALA A N 1
ATOM 677 C CA . ALA A 1 89 ? 24.927 -0.170 -4.035 1.00 64.94 89 ALA A CA 1
ATOM 678 C C . ALA A 1 89 ? 23.520 -0.437 -4.599 1.00 64.94 89 ALA A C 1
ATOM 680 O O . ALA A 1 89 ? 23.257 -0.143 -5.765 1.00 64.94 89 ALA A O 1
ATOM 681 N N . ASN A 1 90 ? 22.651 -1.017 -3.770 1.00 70.38 90 ASN A N 1
ATOM 682 C CA . ASN A 1 90 ? 21.252 -1.340 -4.066 1.00 70.38 90 ASN A CA 1
ATOM 683 C C . ASN A 1 90 ? 21.012 -2.414 -5.152 1.00 70.38 90 ASN A C 1
ATOM 685 O O . ASN A 1 90 ? 19.858 -2.655 -5.520 1.00 70.38 90 ASN A O 1
ATOM 689 N N . VAL A 1 91 ? 22.054 -3.098 -5.654 1.00 82.75 91 VAL A N 1
ATOM 690 C CA . VAL A 1 91 ? 21.911 -4.063 -6.760 1.00 82.75 91 VAL A CA 1
ATOM 691 C C . VAL A 1 91 ? 22.711 -5.342 -6.565 1.00 82.75 91 VAL A C 1
ATOM 693 O O . VAL A 1 91 ? 23.923 -5.315 -6.371 1.00 82.75 91 VAL A O 1
ATOM 696 N N . VAL A 1 92 ? 22.047 -6.477 -6.773 1.00 86.50 92 VAL A N 1
ATOM 697 C CA . VAL A 1 92 ? 22.671 -7.797 -6.848 1.00 86.50 92 VAL A CA 1
ATOM 698 C C . VAL A 1 92 ? 22.930 -8.197 -8.296 1.00 86.50 92 VAL A C 1
ATOM 700 O O . VAL A 1 92 ? 22.003 -8.297 -9.105 1.00 86.50 92 VAL A O 1
ATOM 703 N N . THR A 1 93 ? 24.191 -8.489 -8.622 1.00 87.56 93 THR A N 1
ATOM 704 C CA . THR A 1 93 ? 24.561 -8.994 -9.957 1.00 87.56 93 THR A CA 1
ATOM 705 C C . THR A 1 93 ? 24.283 -10.494 -10.056 1.00 87.56 93 THR A C 1
ATOM 707 O O . THR A 1 93 ? 25.002 -11.292 -9.458 1.00 87.56 93 THR A O 1
ATOM 710 N N . GLY A 1 94 ? 23.251 -10.878 -10.812 1.00 89.38 94 GLY A N 1
ATOM 711 C CA . GLY A 1 94 ? 22.846 -12.264 -11.053 1.00 89.38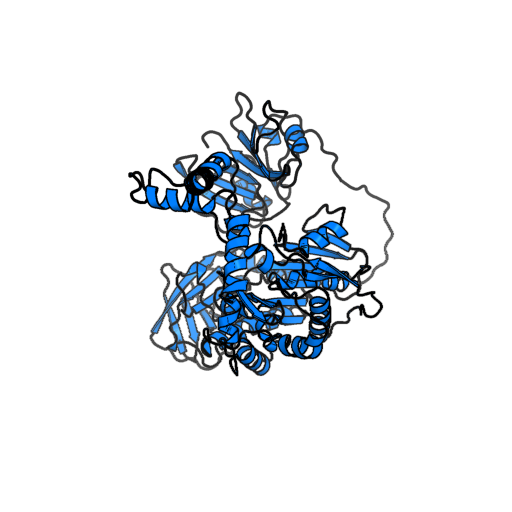 94 GLY A CA 1
ATOM 712 C C . GLY A 1 94 ? 23.557 -12.944 -12.230 1.00 89.38 94 GLY A C 1
ATOM 713 O O . GLY A 1 94 ? 24.551 -12.458 -12.773 1.00 89.38 94 GLY A O 1
ATOM 714 N N . ARG A 1 95 ? 23.044 -14.116 -12.618 1.00 90.25 95 ARG A N 1
ATOM 715 C CA . ARG A 1 95 ? 23.499 -14.906 -13.777 1.00 90.25 95 ARG A CA 1
ATOM 716 C C . ARG A 1 95 ? 22.735 -14.519 -15.048 1.00 90.25 95 ARG A C 1
ATOM 718 O O . ARG A 1 95 ? 21.652 -13.954 -14.979 1.00 90.25 95 ARG A O 1
ATOM 725 N N . ASP A 1 96 ? 23.304 -14.806 -16.217 1.00 89.06 96 ASP A N 1
ATOM 726 C CA . ASP A 1 96 ? 22.658 -14.662 -17.538 1.00 89.06 96 ASP A CA 1
ATOM 727 C C . ASP A 1 96 ? 22.042 -13.280 -17.837 1.00 89.06 96 ASP A C 1
ATOM 729 O O . ASP A 1 96 ? 21.005 -13.141 -18.505 1.00 89.06 96 ASP A O 1
ATOM 733 N N . GLY A 1 97 ? 22.714 -12.237 -17.338 1.00 86.88 97 GLY A N 1
ATOM 734 C CA . GLY A 1 97 ? 22.344 -10.835 -17.527 1.00 86.88 97 GLY A CA 1
ATOM 735 C C . GLY A 1 97 ? 21.238 -10.328 -16.597 1.00 86.88 97 GLY A C 1
ATOM 736 O O . GLY A 1 97 ? 20.852 -9.167 -16.729 1.00 86.88 97 GLY A O 1
ATOM 737 N N . TRP A 1 98 ? 20.748 -11.160 -15.673 1.00 91.69 98 TRP A N 1
ATOM 738 C CA . TRP A 1 98 ? 19.792 -10.754 -14.645 1.00 91.69 98 TRP A CA 1
ATOM 739 C C . TRP A 1 98 ? 20.476 -9.950 -13.544 1.00 91.69 98 TRP A C 1
ATOM 741 O O . TRP A 1 98 ? 21.551 -10.309 -13.066 1.00 91.69 98 TRP A O 1
ATOM 751 N N . ILE A 1 99 ? 19.821 -8.880 -13.115 1.00 90.50 99 ILE A N 1
ATOM 752 C CA . ILE A 1 99 ? 20.200 -8.086 -11.944 1.00 90.50 99 ILE A CA 1
ATOM 753 C C . ILE A 1 99 ? 18.988 -7.965 -11.024 1.00 90.50 99 ILE A C 1
ATOM 755 O O . ILE A 1 99 ? 17.857 -7.910 -11.503 1.00 90.50 99 ILE A O 1
ATOM 759 N N . PHE A 1 100 ? 19.203 -7.955 -9.714 1.00 90.38 100 PHE A N 1
ATOM 760 C CA . PHE A 1 100 ? 18.134 -7.961 -8.712 1.00 90.38 100 PHE A CA 1
ATOM 761 C C . PHE A 1 100 ? 18.260 -6.771 -7.766 1.00 90.38 100 PHE A C 1
ATOM 763 O O . PHE A 1 100 ? 19.352 -6.246 -7.567 1.00 90.38 100 PHE A O 1
ATOM 770 N N . CYS A 1 101 ? 17.141 -6.359 -7.175 1.00 86.88 101 CYS A N 1
ATOM 771 C CA . CYS A 1 101 ? 17.132 -5.336 -6.136 1.00 86.88 101 CYS A CA 1
ATOM 772 C C . CYS A 1 101 ? 17.738 -5.904 -4.852 1.00 86.88 101 CYS A C 1
ATOM 774 O O . CYS A 1 101 ? 17.310 -6.968 -4.394 1.00 86.88 101 CYS A O 1
ATOM 776 N N . GLU A 1 102 ? 18.699 -5.202 -4.260 1.00 86.50 102 GLU A N 1
ATOM 777 C CA . GLU A 1 102 ? 19.307 -5.621 -2.992 1.00 86.50 102 GLU A CA 1
ATOM 778 C C . GLU A 1 102 ? 18.277 -5.695 -1.854 1.00 86.50 102 GLU A C 1
ATOM 780 O O . GLU A 1 102 ? 18.293 -6.671 -1.108 1.00 86.50 102 GLU A O 1
ATOM 785 N N . ALA A 1 103 ? 17.280 -4.803 -1.832 1.00 86.06 103 ALA A N 1
ATOM 786 C CA . ALA A 1 103 ? 16.209 -4.821 -0.833 1.00 86.06 103 ALA A CA 1
ATOM 787 C C . ALA A 1 103 ? 15.405 -6.138 -0.811 1.00 86.06 103 ALA A C 1
ATOM 789 O O . ALA A 1 103 ? 14.862 -6.509 0.221 1.00 86.06 103 ALA A O 1
ATOM 790 N N . SER A 1 104 ? 15.366 -6.887 -1.924 1.00 90.88 104 SER A N 1
ATOM 791 C CA . SER A 1 104 ? 14.679 -8.191 -1.995 1.00 90.88 104 SER A CA 1
ATOM 792 C C . SER A 1 104 ? 15.498 -9.371 -1.451 1.00 90.88 104 SER A C 1
ATOM 794 O O . SER A 1 104 ? 14.987 -10.485 -1.320 1.00 90.88 104 SER A O 1
ATOM 796 N N . VAL A 1 105 ? 16.786 -9.164 -1.155 1.00 92.38 105 VAL A N 1
ATOM 797 C CA . VAL A 1 105 ? 17.686 -10.226 -0.679 1.00 92.38 105 VAL A CA 1
ATOM 798 C C . VAL A 1 105 ? 17.271 -10.717 0.699 1.00 92.38 105 VAL A C 1
ATOM 800 O O . VAL A 1 105 ? 17.330 -11.922 0.953 1.00 92.38 105 VAL A O 1
ATOM 803 N N . ALA A 1 106 ? 16.853 -9.800 1.574 1.00 93.38 106 ALA A N 1
ATOM 804 C CA . ALA A 1 106 ? 16.464 -10.147 2.930 1.00 93.38 106 ALA A CA 1
ATOM 805 C C . ALA A 1 106 ? 15.259 -11.096 2.936 1.00 93.38 106 ALA A C 1
ATOM 807 O O . ALA A 1 106 ? 15.317 -12.112 3.626 1.00 93.38 106 ALA A O 1
ATOM 808 N N . ASP A 1 107 ? 14.249 -10.846 2.094 1.00 94.44 107 ASP A N 1
ATOM 809 C CA . ASP A 1 107 ? 13.094 -11.740 1.933 1.00 94.44 107 ASP A CA 1
ATOM 810 C C . ASP A 1 107 ? 13.495 -13.083 1.320 1.00 94.44 107 ASP A C 1
ATOM 812 O O . ASP A 1 107 ? 13.089 -14.143 1.799 1.00 94.44 107 ASP A O 1
ATOM 816 N N . TYR A 1 108 ? 14.349 -13.053 0.289 1.00 95.50 108 TYR A N 1
ATOM 817 C CA . TYR A 1 108 ? 14.840 -14.255 -0.388 1.00 95.50 108 TYR A CA 1
ATOM 818 C C . TYR A 1 108 ? 15.594 -15.196 0.563 1.00 95.50 108 TYR A C 1
ATOM 820 O O . TYR A 1 108 ? 15.461 -16.420 0.477 1.00 95.50 108 TYR A O 1
ATOM 828 N N . MET A 1 109 ? 16.392 -14.628 1.470 1.00 96.38 109 MET A N 1
ATOM 829 C CA . MET A 1 109 ? 17.152 -15.358 2.489 1.00 96.38 109 MET A CA 1
ATOM 830 C C . MET A 1 109 ? 16.402 -15.522 3.816 1.00 96.38 109 MET A C 1
ATOM 832 O O . MET A 1 109 ? 16.895 -16.223 4.701 1.00 96.38 109 MET A O 1
ATOM 836 N N . ASN A 1 110 ? 15.237 -14.885 3.960 1.00 95.88 110 ASN A N 1
ATOM 837 C CA . ASN A 1 110 ? 14.470 -14.767 5.197 1.00 95.88 110 ASN A CA 1
ATOM 838 C C . ASN A 1 110 ? 15.295 -14.228 6.391 1.00 95.88 110 ASN A C 1
ATOM 840 O O . ASN A 1 110 ? 15.141 -14.681 7.525 1.00 95.88 110 ASN A O 1
ATOM 844 N N . THR A 1 111 ? 16.203 -13.274 6.156 1.00 95.44 111 THR A N 1
ATOM 845 C CA . THR A 1 111 ? 16.984 -12.625 7.231 1.00 95.44 111 THR A CA 1
ATOM 846 C C . THR A 1 111 ? 16.221 -11.494 7.923 1.00 95.44 111 THR A C 1
ATOM 848 O O . THR A 1 111 ? 16.628 -11.051 8.991 1.00 95.44 111 THR A O 1
ATOM 851 N N . ASN A 1 112 ? 15.108 -11.046 7.339 1.00 94.00 112 ASN A N 1
ATOM 852 C CA . ASN A 1 112 ? 14.139 -10.092 7.889 1.00 94.00 112 ASN A CA 1
ATOM 853 C C . ASN A 1 112 ? 12.852 -10.799 8.367 1.00 94.00 112 ASN A C 1
ATOM 855 O O . ASN A 1 112 ? 11.748 -10.279 8.203 1.00 94.00 112 ASN A O 1
ATOM 859 N N . ALA A 1 113 ? 12.973 -12.016 8.902 1.00 96.06 113 ALA A N 1
ATOM 860 C CA . ALA A 1 113 ? 11.822 -12.803 9.331 1.00 96.06 113 ALA A CA 1
ATOM 861 C C . ALA A 1 113 ? 10.954 -12.031 10.343 1.00 96.06 113 ALA A C 1
ATOM 863 O O . ALA A 1 113 ? 11.438 -11.601 11.391 1.00 96.06 113 ALA A O 1
ATOM 864 N N . LEU A 1 114 ? 9.663 -11.893 10.043 1.00 95.69 114 LEU A N 1
ATOM 865 C CA . LEU A 1 114 ? 8.688 -11.280 10.940 1.00 95.69 114 LEU A CA 1
ATOM 866 C C . LEU A 1 114 ? 8.258 -12.272 12.025 1.00 95.69 114 LEU A C 1
ATOM 868 O O . LEU A 1 114 ? 8.240 -13.491 11.814 1.00 95.69 114 LEU A O 1
ATOM 872 N N . SER A 1 115 ? 7.896 -11.752 13.196 1.00 95.19 115 SER A N 1
ATOM 873 C CA . SER A 1 115 ? 7.307 -12.558 14.266 1.00 95.19 115 SER A CA 1
ATOM 874 C C . SER A 1 115 ? 5.925 -13.082 13.856 1.00 95.19 115 SER A C 1
ATOM 876 O O . SER A 1 115 ? 5.258 -12.502 12.996 1.00 95.19 115 SER A O 1
ATOM 878 N N . ASP A 1 116 ? 5.485 -14.190 14.459 1.00 95.56 116 ASP A N 1
ATOM 879 C CA . ASP A 1 116 ? 4.134 -14.709 14.210 1.00 95.56 116 ASP A CA 1
ATOM 880 C C . ASP A 1 116 ? 3.065 -13.711 14.661 1.00 95.56 116 ASP A C 1
ATOM 882 O O . ASP A 1 116 ? 2.003 -13.639 14.054 1.00 95.56 116 ASP A O 1
ATOM 886 N N . GLU A 1 117 ? 3.341 -12.940 15.712 1.00 95.00 117 GLU A N 1
ATOM 887 C CA . GLU A 1 117 ? 2.461 -11.892 16.216 1.00 95.00 117 GLU A CA 1
ATOM 888 C C . GLU A 1 117 ? 2.287 -10.778 15.183 1.00 95.00 117 GLU A C 1
ATOM 890 O O . GLU A 1 117 ? 1.161 -10.382 14.904 1.00 95.00 117 GLU A O 1
ATOM 895 N N . ARG A 1 118 ? 3.372 -10.331 14.533 1.00 95.00 118 ARG A N 1
ATOM 896 C CA . ARG A 1 118 ? 3.281 -9.298 13.492 1.00 95.00 118 ARG A CA 1
ATOM 897 C C . ARG A 1 118 ? 2.529 -9.798 12.257 1.00 95.00 118 ARG A C 1
ATOM 899 O O . ARG A 1 118 ? 1.713 -9.068 11.706 1.00 95.00 118 ARG A O 1
ATOM 906 N N . LEU A 1 119 ? 2.763 -11.043 11.835 1.00 97.00 119 LEU A N 1
ATOM 907 C CA . LEU A 1 119 ? 2.014 -11.634 10.719 1.00 97.00 119 LEU A CA 1
ATOM 908 C C . LEU A 1 119 ? 0.525 -11.819 11.056 1.00 97.00 119 LEU A C 1
ATOM 910 O O . LEU A 1 119 ? -0.322 -11.584 10.192 1.00 97.00 119 LEU A O 1
ATOM 914 N N . ARG A 1 120 ? 0.190 -12.172 12.305 1.00 96.56 120 ARG A N 1
ATOM 915 C CA . ARG A 1 120 ? -1.201 -12.204 12.787 1.00 96.56 120 ARG A CA 1
ATOM 916 C C . ARG A 1 120 ? -1.827 -10.816 12.774 1.00 96.56 120 ARG A C 1
ATOM 918 O O . ARG A 1 120 ? -2.927 -10.686 12.255 1.00 96.56 120 ARG A O 1
ATOM 925 N N . SER A 1 121 ? -1.116 -9.789 13.237 1.00 96.56 121 SER A N 1
ATOM 926 C CA . SER A 1 121 ? -1.588 -8.405 13.163 1.00 96.56 121 SER A CA 1
ATOM 927 C C . SER A 1 121 ? -1.913 -7.974 11.733 1.00 96.56 121 SER A C 1
ATOM 929 O O . SER A 1 121 ? -3.001 -7.469 11.477 1.00 96.56 121 SER A O 1
ATOM 931 N N . ILE A 1 122 ? -1.009 -8.238 10.782 1.00 97.69 122 ILE A N 1
ATOM 932 C CA . ILE A 1 122 ? -1.241 -7.956 9.356 1.00 97.69 122 ILE A CA 1
ATOM 933 C C . ILE A 1 122 ? -2.469 -8.725 8.847 1.00 97.69 122 ILE A C 1
ATOM 935 O O . ILE A 1 122 ? -3.307 -8.163 8.147 1.00 97.69 122 ILE A O 1
ATOM 939 N N . THR A 1 123 ? -2.603 -9.998 9.227 1.00 98.50 123 THR A N 1
ATOM 940 C CA . THR A 1 123 ? -3.746 -10.840 8.839 1.00 98.50 123 THR A CA 1
ATOM 941 C C . THR A 1 123 ? -5.068 -10.284 9.371 1.00 98.50 123 THR A C 1
ATOM 943 O O . THR A 1 123 ? -6.038 -10.225 8.621 1.00 98.50 123 THR A O 1
ATOM 946 N N . VAL A 1 124 ? -5.109 -9.837 10.632 1.00 98.19 124 VAL A N 1
ATOM 947 C CA . VAL A 1 124 ? -6.295 -9.206 11.231 1.00 98.19 124 VAL A CA 1
ATOM 948 C C . VAL A 1 124 ? -6.629 -7.908 10.503 1.00 98.19 124 VAL A C 1
ATOM 950 O O . VAL A 1 124 ? -7.773 -7.743 10.086 1.00 98.19 124 VAL A O 1
ATOM 953 N N . SER A 1 125 ? -5.649 -7.037 10.250 1.00 98.31 125 SER A N 1
ATOM 954 C CA . SER A 1 125 ? -5.877 -5.795 9.501 1.00 98.31 125 SER A CA 1
ATOM 955 C C . SER A 1 125 ? -6.467 -6.050 8.113 1.00 98.31 125 SER A C 1
ATOM 957 O O . SER A 1 125 ? -7.448 -5.416 7.738 1.00 98.31 125 SER A O 1
ATOM 959 N N . LEU A 1 126 ? -5.924 -7.019 7.369 1.00 98.69 126 LEU A N 1
ATOM 960 C CA . LEU A 1 126 ? -6.456 -7.396 6.057 1.00 98.69 126 LEU A CA 1
ATOM 961 C C . LEU A 1 126 ? -7.855 -8.025 6.158 1.00 98.69 126 LEU A C 1
ATOM 963 O O . LEU A 1 126 ? -8.682 -7.789 5.285 1.00 98.69 126 LEU A O 1
ATOM 967 N N . SER A 1 127 ? -8.153 -8.769 7.229 1.00 98.56 127 SER A N 1
ATOM 968 C CA . SER A 1 127 ? -9.497 -9.316 7.460 1.00 98.56 127 SER A CA 1
ATOM 969 C C . SER A 1 127 ? -10.544 -8.235 7.744 1.00 98.56 127 SER A C 1
ATOM 971 O O . SER A 1 127 ? -11.674 -8.358 7.286 1.00 98.56 127 SER A O 1
ATOM 973 N N . LEU A 1 128 ? -10.164 -7.158 8.443 1.00 98.56 128 LEU A N 1
ATOM 974 C CA . LEU A 1 128 ? -11.049 -6.021 8.707 1.00 98.56 128 LEU A CA 1
ATOM 975 C C . LEU A 1 128 ? -11.351 -5.236 7.421 1.00 98.56 128 LEU A C 1
ATOM 977 O O . LEU A 1 128 ? -12.483 -4.798 7.224 1.00 98.56 128 LEU A O 1
ATOM 981 N N . LEU A 1 129 ? -10.365 -5.103 6.527 1.00 98.62 129 LEU A N 1
ATOM 982 C CA . LEU A 1 129 ? -10.573 -4.530 5.193 1.00 98.62 129 LEU A CA 1
ATOM 983 C C . LEU A 1 129 ? -11.510 -5.398 4.341 1.00 98.62 129 LEU A C 1
ATOM 985 O O . LEU A 1 129 ? -12.438 -4.870 3.732 1.00 98.62 129 LEU A O 1
ATOM 989 N N . ASP A 1 130 ? -11.297 -6.718 4.332 1.00 98.62 130 ASP A N 1
ATOM 990 C CA . ASP A 1 130 ? -12.151 -7.676 3.616 1.00 98.62 130 ASP A CA 1
ATOM 991 C C . ASP A 1 130 ? -13.607 -7.602 4.103 1.00 98.62 130 ASP A C 1
ATOM 993 O O . ASP A 1 130 ? -14.539 -7.448 3.308 1.00 98.62 130 ASP A O 1
ATOM 997 N N . GLU A 1 131 ? -13.803 -7.602 5.426 1.00 98.25 131 GLU A N 1
ATOM 998 C CA . GLU A 1 131 ? -15.117 -7.439 6.050 1.00 98.25 131 GLU A CA 1
ATOM 999 C C . GLU A 1 131 ? -15.788 -6.127 5.626 1.00 98.25 131 GLU A C 1
ATOM 1001 O O . GLU A 1 131 ? -16.955 -6.144 5.232 1.00 98.25 131 GLU A O 1
ATOM 1006 N N . TYR A 1 132 ? -15.062 -5.004 5.658 1.00 97.62 132 TYR A N 1
ATOM 1007 C CA . TYR A 1 132 ? -15.605 -3.690 5.307 1.00 97.62 132 TYR A CA 1
ATOM 1008 C C . TYR A 1 132 ? -16.085 -3.626 3.851 1.00 97.62 132 TYR A C 1
ATOM 1010 O O . TYR A 1 132 ? -17.188 -3.149 3.574 1.00 97.62 132 TYR A O 1
ATOM 1018 N N . VAL A 1 133 ? -15.280 -4.127 2.912 1.00 98.44 133 VAL A N 1
ATOM 1019 C CA . VAL A 1 133 ? -15.618 -4.138 1.478 1.00 98.44 133 VAL A CA 1
ATOM 1020 C C . VAL A 1 133 ? -16.790 -5.079 1.207 1.00 98.44 133 VAL A C 1
ATOM 1022 O O . VAL A 1 133 ? -17.743 -4.706 0.518 1.00 98.44 133 VAL A O 1
ATOM 1025 N N . THR A 1 134 ? -16.758 -6.276 1.797 1.00 97.69 134 THR A N 1
ATOM 1026 C CA . THR A 1 134 ? -17.819 -7.278 1.645 1.00 97.69 134 THR A CA 1
ATOM 1027 C C . THR A 1 134 ? -19.146 -6.780 2.220 1.00 97.69 134 THR A C 1
ATOM 1029 O O . THR A 1 134 ? -20.197 -6.988 1.612 1.00 97.69 134 THR A O 1
ATOM 1032 N N . ALA A 1 135 ? -19.123 -6.061 3.347 1.00 96.88 135 ALA A N 1
ATOM 1033 C CA . ALA A 1 135 ? -20.315 -5.460 3.944 1.00 96.88 135 ALA A CA 1
ATOM 1034 C C . ALA A 1 135 ? -20.979 -4.410 3.034 1.00 96.88 135 ALA A C 1
ATOM 1036 O O . ALA A 1 135 ? -22.196 -4.240 3.091 1.00 96.88 135 ALA A O 1
ATOM 1037 N N . LYS A 1 136 ? -20.209 -3.753 2.156 1.00 96.19 136 LYS A N 1
ATOM 1038 C CA . LYS A 1 136 ? -20.717 -2.839 1.118 1.00 96.19 136 LYS A CA 1
ATOM 1039 C C . LYS A 1 136 ? -21.084 -3.543 -0.195 1.00 96.19 136 LYS A C 1
ATOM 1041 O O . LYS A 1 136 ? -21.384 -2.876 -1.180 1.00 96.19 136 LYS A O 1
ATOM 1046 N N . GLY A 1 137 ? -21.064 -4.875 -0.240 1.00 96.50 137 GLY A N 1
ATOM 1047 C CA . GLY A 1 137 ? -21.417 -5.666 -1.424 1.00 96.50 137 GLY A CA 1
ATOM 1048 C C . GLY A 1 137 ? -20.332 -5.733 -2.506 1.00 96.50 137 GLY A C 1
ATOM 1049 O O . GLY A 1 137 ? -20.602 -6.237 -3.596 1.00 96.50 137 GLY A O 1
ATOM 1050 N N . GLY A 1 138 ? -19.126 -5.232 -2.227 1.00 96.94 138 GLY A N 1
ATOM 1051 C CA . GLY A 1 138 ? -17.962 -5.355 -3.104 1.00 96.94 138 GLY A CA 1
ATOM 1052 C C . GLY A 1 138 ? -17.179 -6.648 -2.876 1.00 96.94 138 GLY A C 1
ATOM 1053 O O . GLY A 1 138 ? -17.472 -7.418 -1.960 1.00 96.94 138 GLY A O 1
ATOM 1054 N N . LYS A 1 139 ? -16.148 -6.884 -3.694 1.00 97.94 139 LYS A N 1
ATOM 1055 C CA . LYS A 1 139 ? -15.161 -7.953 -3.467 1.00 97.94 139 LYS A CA 1
ATOM 1056 C C . LYS A 1 139 ? -13.799 -7.385 -3.097 1.00 97.94 139 LYS A C 1
ATOM 1058 O O . LYS A 1 139 ? -13.269 -6.556 -3.831 1.00 97.94 139 LYS A O 1
ATOM 1063 N N . PHE A 1 140 ? -13.216 -7.873 -2.007 1.00 98.69 140 PHE A N 1
ATOM 1064 C CA . PHE A 1 140 ? -11.842 -7.566 -1.618 1.00 98.69 140 PHE A CA 1
ATOM 1065 C C . PHE A 1 140 ? -10.869 -8.626 -2.140 1.00 98.69 140 PHE A C 1
ATOM 1067 O O . PHE A 1 140 ? -11.173 -9.819 -2.128 1.00 98.69 140 PHE A O 1
ATOM 1074 N N . LEU A 1 141 ? -9.676 -8.206 -2.561 1.00 98.81 141 LEU A N 1
ATOM 1075 C CA . LEU A 1 141 ? -8.562 -9.112 -2.812 1.00 98.81 141 LEU A CA 1
ATOM 1076 C C . LEU A 1 141 ? -7.227 -8.476 -2.413 1.00 98.81 141 LEU A C 1
ATOM 1078 O O . LEU A 1 141 ? -6.824 -7.441 -2.949 1.00 98.81 141 LEU A O 1
ATOM 1082 N N . PHE A 1 142 ? -6.497 -9.148 -1.524 1.00 98.81 142 PHE A N 1
ATOM 1083 C CA . PHE A 1 142 ? -5.101 -8.834 -1.240 1.00 98.81 142 PHE A CA 1
ATOM 1084 C C . PHE A 1 142 ? -4.170 -9.492 -2.271 1.00 98.81 142 PHE A C 1
ATOM 1086 O O . PHE A 1 142 ? -4.227 -10.703 -2.511 1.00 98.81 142 PHE A O 1
ATOM 1093 N N . VAL A 1 143 ? -3.288 -8.696 -2.874 1.00 98.50 143 VAL A N 1
ATOM 1094 C CA . VAL A 1 143 ? -2.400 -9.111 -3.967 1.00 98.50 143 VAL A CA 1
ATOM 1095 C C . VAL A 1 143 ? -0.941 -8.884 -3.559 1.00 98.50 143 VAL A C 1
ATOM 1097 O O . VAL A 1 143 ? -0.361 -7.844 -3.871 1.00 98.50 143 VAL A O 1
ATOM 1100 N N . PRO A 1 144 ? -0.314 -9.851 -2.862 1.00 97.06 144 PRO A N 1
ATOM 1101 C CA . PRO A 1 144 ? 1.103 -9.772 -2.553 1.00 97.06 144 PRO A CA 1
ATOM 1102 C C . PRO A 1 144 ? 1.935 -10.106 -3.799 1.00 97.06 144 PRO A C 1
ATOM 1104 O O . PRO A 1 144 ? 2.059 -11.269 -4.200 1.00 97.06 144 PRO A O 1
ATOM 1107 N N . MET A 1 145 ? 2.524 -9.088 -4.420 1.00 96.06 145 MET A N 1
ATOM 1108 C CA . MET A 1 145 ? 3.328 -9.231 -5.630 1.00 96.06 145 MET A CA 1
ATOM 1109 C C . MET A 1 145 ? 4.699 -9.849 -5.315 1.00 96.06 145 MET A C 1
ATOM 1111 O O . MET A 1 145 ? 5.447 -9.306 -4.501 1.00 96.06 145 MET A O 1
ATOM 1115 N N . PRO A 1 146 ? 5.096 -10.973 -5.941 1.00 96.38 146 PRO A N 1
ATOM 1116 C CA . PRO A 1 146 ? 6.346 -11.635 -5.599 1.00 96.38 146 PRO A CA 1
ATOM 1117 C C . PRO A 1 146 ? 7.554 -10.826 -6.077 1.00 96.38 146 PRO A C 1
ATOM 1119 O O . PRO A 1 146 ? 7.570 -10.255 -7.174 1.00 96.38 146 PRO A O 1
ATOM 1122 N N . ASN A 1 147 ? 8.627 -10.841 -5.287 1.00 96.25 147 ASN A N 1
ATOM 1123 C CA . ASN A 1 147 ? 9.895 -10.280 -5.726 1.00 96.25 147 ASN A CA 1
ATOM 1124 C C . ASN A 1 147 ? 10.435 -11.066 -6.930 1.00 96.25 147 ASN A C 1
ATOM 1126 O O . ASN A 1 147 ? 10.347 -12.296 -7.004 1.00 96.25 147 ASN A O 1
ATOM 1130 N N . LYS A 1 148 ? 11.131 -10.368 -7.835 1.00 95.94 148 LYS A N 1
ATOM 1131 C CA . LYS A 1 148 ? 11.818 -11.004 -8.970 1.00 95.94 148 LYS A CA 1
ATOM 1132 C C . LYS A 1 148 ? 12.784 -12.109 -8.524 1.00 95.94 148 LYS A C 1
ATOM 1134 O O . LYS A 1 148 ? 12.887 -13.136 -9.188 1.00 95.94 148 LYS A O 1
ATOM 1139 N N . ALA A 1 149 ? 13.462 -11.923 -7.387 1.00 95.12 149 ALA A N 1
ATOM 1140 C CA . ALA A 1 149 ? 14.356 -12.921 -6.793 1.00 95.12 149 ALA A CA 1
ATOM 1141 C C . ALA A 1 149 ? 13.623 -14.204 -6.352 1.00 95.12 149 ALA A C 1
ATOM 1143 O O . ALA A 1 149 ? 14.195 -15.294 -6.419 1.00 95.12 149 ALA A O 1
ATOM 1144 N N . SER A 1 150 ? 12.354 -14.096 -5.949 1.00 95.50 150 SER A N 1
ATOM 1145 C CA . SER A 1 150 ? 11.521 -15.223 -5.518 1.00 95.50 150 SER A CA 1
ATOM 1146 C C . SER A 1 150 ? 11.090 -16.095 -6.702 1.00 95.50 150 SER A C 1
ATOM 1148 O O . SER A 1 150 ? 11.198 -17.325 -6.611 1.00 95.50 150 SER A O 1
ATOM 1150 N N . VAL A 1 151 ? 10.688 -15.466 -7.818 1.00 96.62 151 VAL A N 1
ATOM 1151 C CA . VAL A 1 151 ? 10.265 -16.130 -9.074 1.00 96.62 151 VAL A CA 1
ATOM 1152 C C . VAL A 1 151 ? 11.461 -16.700 -9.852 1.00 96.62 151 VAL A C 1
ATOM 1154 O O . VAL A 1 151 ? 11.465 -17.862 -10.263 1.00 96.62 151 VAL A O 1
ATOM 1157 N N . TYR A 1 152 ? 12.514 -15.894 -10.014 1.00 96.56 152 TYR A N 1
ATOM 1158 C CA . TYR A 1 152 ? 13.688 -16.178 -10.848 1.00 96.56 152 TYR A CA 1
ATOM 1159 C C . TYR A 1 152 ? 14.934 -16.556 -10.031 1.00 96.56 152 TYR A C 1
ATOM 1161 O O . TYR A 1 152 ? 16.063 -16.152 -10.328 1.00 96.56 152 TYR A O 1
ATOM 1169 N N . SER A 1 153 ? 14.729 -17.360 -8.987 1.00 95.38 153 SER A N 1
ATOM 1170 C CA . SER A 1 153 ? 15.780 -17.815 -8.064 1.00 95.38 153 SER A CA 1
ATOM 1171 C C . SER A 1 153 ? 16.950 -18.542 -8.747 1.00 95.38 153 SER A C 1
ATOM 1173 O O . SER A 1 153 ? 18.090 -18.472 -8.293 1.00 95.38 153 SER A O 1
ATOM 1175 N N . GLU A 1 154 ? 16.706 -19.188 -9.887 1.00 95.25 154 GLU A N 1
ATOM 1176 C CA . GLU A 1 154 ? 17.717 -19.849 -10.712 1.00 95.25 154 GLU A CA 1
ATOM 1177 C C . GLU A 1 154 ? 18.766 -18.889 -11.289 1.00 95.25 154 GLU A C 1
ATOM 1179 O O . GLU A 1 154 ? 19.852 -19.337 -11.650 1.00 95.25 154 GLU A O 1
ATOM 1184 N N . PHE A 1 155 ? 18.493 -17.582 -11.335 1.00 95.75 155 PHE A N 1
ATOM 1185 C CA . PHE A 1 155 ? 19.457 -16.571 -11.771 1.00 95.75 155 PHE A CA 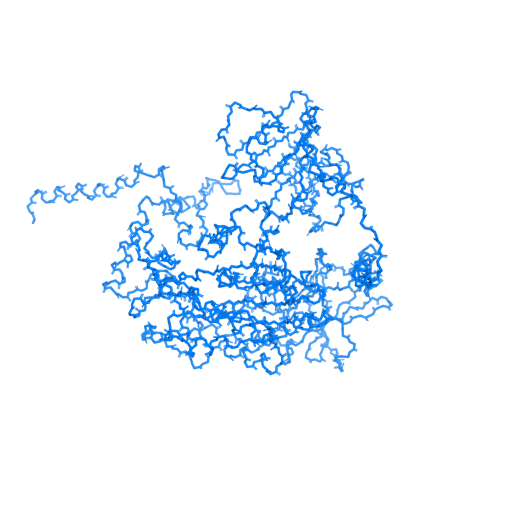1
ATOM 1186 C C . PHE A 1 155 ? 20.116 -15.830 -10.602 1.00 95.75 155 PHE A C 1
ATOM 1188 O O . PHE A 1 155 ? 21.073 -15.084 -10.820 1.00 95.75 155 PHE A O 1
ATOM 1195 N N . MET A 1 156 ? 19.692 -16.079 -9.357 1.00 94.81 156 MET A N 1
ATOM 1196 C CA . MET A 1 156 ? 20.378 -15.545 -8.180 1.00 94.81 156 MET A CA 1
ATOM 1197 C C . MET A 1 156 ? 21.799 -16.134 -8.057 1.00 94.81 156 MET A C 1
ATOM 1199 O O . MET A 1 156 ? 22.038 -17.300 -8.418 1.00 94.81 156 MET A O 1
ATOM 1203 N N . PRO A 1 157 ? 22.775 -15.349 -7.562 1.00 91.38 157 PRO A N 1
ATOM 1204 C CA . PRO A 1 157 ? 24.118 -15.841 -7.263 1.00 91.38 157 PRO A CA 1
ATOM 1205 C C . PRO A 1 157 ? 24.110 -16.900 -6.161 1.00 91.38 157 PRO A C 1
ATOM 1207 O O . PRO A 1 157 ? 23.425 -16.749 -5.155 1.00 91.38 157 PRO A O 1
ATOM 1210 N N . SER A 1 158 ? 24.968 -17.915 -6.281 1.00 90.00 158 SER A N 1
ATOM 1211 C CA . SER A 1 158 ? 25.055 -19.028 -5.319 1.00 90.00 158 SER A CA 1
ATOM 1212 C C . SER A 1 158 ? 25.439 -18.623 -3.888 1.00 90.00 158 SER A C 1
ATOM 1214 O O . SER A 1 158 ? 25.246 -19.407 -2.961 1.00 90.00 158 SER A O 1
ATOM 1216 N N . ARG A 1 159 ? 25.990 -17.416 -3.692 1.00 90.75 159 ARG A N 1
ATOM 1217 C CA . ARG A 1 159 ? 26.304 -16.869 -2.360 1.00 90.75 159 ARG A CA 1
ATOM 1218 C C . ARG A 1 159 ? 25.064 -16.447 -1.567 1.00 90.75 159 ARG A C 1
ATOM 1220 O O . ARG A 1 159 ? 25.151 -16.359 -0.348 1.00 90.75 159 ARG A O 1
ATOM 1227 N N . TYR A 1 160 ? 23.931 -16.237 -2.234 1.00 92.50 160 TYR A N 1
ATOM 1228 C CA . TYR A 1 160 ? 22.643 -16.002 -1.591 1.00 92.50 160 TYR A CA 1
ATOM 1229 C C . TYR A 1 160 ? 21.856 -17.306 -1.565 1.00 92.50 160 TYR A C 1
ATOM 1231 O O . TYR A 1 160 ? 21.560 -17.895 -2.607 1.00 92.50 160 TYR A O 1
ATOM 1239 N N . ARG A 1 161 ? 21.525 -17.782 -0.365 1.00 93.38 161 ARG A N 1
ATOM 1240 C CA . ARG A 1 161 ? 20.787 -19.034 -0.186 1.00 93.38 161 ARG A CA 1
ATOM 1241 C C . ARG A 1 161 ? 19.305 -18.729 -0.040 1.00 93.38 161 ARG A C 1
ATOM 1243 O O . ARG A 1 161 ? 18.938 -18.010 0.881 1.00 93.38 161 ARG A O 1
ATOM 1250 N N . LYS A 1 162 ? 18.480 -19.293 -0.927 1.00 95.31 162 LYS A N 1
ATOM 1251 C CA . LYS A 1 162 ? 17.021 -19.208 -0.806 1.00 95.31 162 LYS A CA 1
ATOM 1252 C C . LYS A 1 162 ? 16.591 -19.869 0.499 1.00 95.31 162 LYS A C 1
ATOM 1254 O O . LYS A 1 162 ? 17.017 -20.994 0.774 1.00 95.31 162 LYS A O 1
ATOM 1259 N N . ALA A 1 163 ? 15.765 -19.193 1.284 1.00 94.62 163 ALA A N 1
ATOM 1260 C CA . ALA A 1 163 ? 15.140 -19.803 2.446 1.00 94.62 163 ALA A CA 1
ATOM 1261 C C . ALA A 1 163 ? 14.062 -20.815 2.022 1.00 94.62 163 ALA A C 1
ATOM 1263 O O . ALA A 1 163 ? 13.413 -20.657 0.990 1.00 94.62 163 ALA A O 1
ATOM 1264 N N . ASN A 1 164 ? 13.846 -21.851 2.839 1.00 91.56 164 ASN A N 1
ATOM 1265 C CA . ASN A 1 164 ? 12.767 -22.822 2.603 1.00 91.56 164 ASN A CA 1
ATOM 1266 C C . ASN A 1 164 ? 11.376 -22.204 2.805 1.00 91.56 164 ASN A C 1
ATOM 1268 O O . ASN A 1 164 ? 10.411 -22.643 2.193 1.00 91.56 164 ASN A O 1
ATOM 1272 N N . THR A 1 165 ? 11.286 -21.206 3.683 1.00 93.19 165 THR A N 1
ATOM 1273 C CA . THR A 1 165 ? 10.086 -20.417 3.956 1.00 93.19 165 THR A CA 1
ATOM 1274 C C . THR A 1 165 ? 10.497 -18.969 4.181 1.00 93.19 165 THR A C 1
ATOM 1276 O O . THR A 1 165 ? 11.591 -18.709 4.685 1.00 93.19 165 THR A O 1
ATOM 1279 N N . ASN A 1 166 ? 9.616 -18.039 3.837 1.00 94.44 166 ASN A N 1
ATOM 1280 C CA . ASN A 1 166 ? 9.793 -16.606 4.049 1.00 94.44 166 ASN A CA 1
ATOM 1281 C C . ASN A 1 166 ? 8.505 -15.983 4.617 1.00 94.44 166 ASN A C 1
ATOM 1283 O O . ASN A 1 166 ? 7.538 -16.695 4.914 1.00 94.44 166 ASN A O 1
ATOM 1287 N N . ASN A 1 167 ? 8.506 -14.661 4.792 1.00 96.94 167 ASN A N 1
ATOM 1288 C CA . ASN A 1 167 ? 7.350 -13.916 5.292 1.00 96.94 167 ASN A CA 1
ATOM 1289 C C . ASN A 1 167 ? 6.118 -14.076 4.393 1.00 96.94 167 ASN A C 1
ATOM 1291 O O . ASN A 1 167 ? 5.031 -14.284 4.922 1.00 96.94 167 ASN A O 1
ATOM 1295 N N . LEU A 1 168 ? 6.288 -14.068 3.064 1.00 97.06 168 LEU A N 1
ATOM 1296 C CA . LEU A 1 168 ? 5.193 -14.257 2.107 1.00 97.06 168 LEU A CA 1
ATOM 1297 C C . LEU A 1 168 ? 4.484 -15.602 2.307 1.00 97.06 168 LEU A C 1
ATOM 1299 O O . LEU A 1 168 ? 3.281 -15.622 2.547 1.00 97.06 168 LEU A O 1
ATOM 1303 N N . ALA A 1 169 ? 5.225 -16.714 2.292 1.00 96.62 169 ALA A N 1
ATOM 1304 C CA . ALA A 1 169 ? 4.644 -18.048 2.458 1.00 96.62 169 ALA A CA 1
ATOM 1305 C C . ALA A 1 169 ? 3.944 -18.217 3.820 1.00 96.62 169 ALA A C 1
ATOM 1307 O O . ALA A 1 169 ? 2.875 -18.821 3.914 1.00 96.62 169 ALA A O 1
ATOM 1308 N N . ARG A 1 170 ? 4.527 -17.654 4.890 1.00 97.69 170 ARG A N 1
ATOM 1309 C CA . ARG A 1 170 ? 3.925 -17.677 6.234 1.00 97.69 170 ARG A CA 1
ATOM 1310 C C . ARG A 1 170 ? 2.653 -16.832 6.304 1.00 97.69 170 ARG A C 1
ATOM 1312 O O . ARG A 1 170 ? 1.671 -17.290 6.882 1.00 97.69 170 ARG A O 1
ATOM 1319 N N . LEU A 1 171 ? 2.652 -15.644 5.694 1.00 98.19 171 LEU A N 1
ATOM 1320 C CA . LEU A 1 171 ? 1.480 -14.772 5.622 1.00 98.19 171 LEU A CA 1
ATOM 1321 C C . LEU A 1 171 ? 0.346 -15.437 4.836 1.00 98.19 171 LEU A C 1
ATOM 1323 O O . LEU A 1 171 ? -0.764 -15.504 5.342 1.00 98.19 171 LEU A O 1
ATOM 1327 N N . GLN A 1 172 ? 0.621 -16.001 3.657 1.00 97.81 172 GLN A N 1
ATOM 1328 C CA . GLN A 1 172 ? -0.376 -16.717 2.846 1.00 97.81 172 GLN A CA 1
ATOM 1329 C C . GLN A 1 172 ? -1.053 -17.852 3.631 1.00 97.81 172 GLN A C 1
ATOM 1331 O O . GLN A 1 172 ? -2.275 -18.006 3.581 1.00 97.81 172 GLN A O 1
ATOM 1336 N N . GLY A 1 173 ? -0.281 -18.603 4.428 1.00 97.50 173 GLY A N 1
ATOM 1337 C CA . GLY A 1 173 ? -0.829 -19.616 5.332 1.00 97.50 173 GLY A CA 1
ATOM 1338 C C . GLY A 1 173 ? -1.789 -19.038 6.379 1.00 97.50 173 GLY A C 1
ATOM 1339 O O . GLY A 1 173 ? -2.850 -19.614 6.622 1.00 97.50 173 GLY A O 1
ATOM 1340 N N . MET A 1 174 ? -1.455 -17.885 6.971 1.00 97.44 174 MET A N 1
ATOM 1341 C CA . MET A 1 174 ? -2.323 -17.200 7.938 1.00 97.44 174 MET A CA 1
ATOM 1342 C C . MET A 1 174 ? -3.571 -16.592 7.285 1.00 97.44 174 MET A C 1
ATOM 1344 O O . MET A 1 174 ? -4.659 -16.726 7.844 1.00 97.44 174 MET A O 1
ATOM 1348 N N . LEU A 1 175 ? -3.442 -15.995 6.097 1.00 98.31 175 LEU A N 1
ATOM 1349 C CA . LEU A 1 175 ? -4.564 -15.460 5.319 1.00 98.31 175 LEU A CA 1
ATOM 1350 C C . LEU A 1 175 ? -5.568 -16.566 4.980 1.00 98.31 175 LEU A C 1
ATOM 1352 O O . LEU A 1 175 ? -6.758 -16.419 5.252 1.00 98.31 175 LEU A O 1
ATOM 1356 N N . ALA A 1 176 ? -5.085 -17.714 4.491 1.00 97.75 176 ALA A N 1
ATOM 1357 C CA . ALA A 1 176 ? -5.927 -18.873 4.196 1.00 97.75 176 ALA A CA 1
ATOM 1358 C C . ALA A 1 176 ? -6.646 -19.405 5.445 1.00 97.75 176 ALA A C 1
ATOM 1360 O O . ALA A 1 176 ? -7.848 -19.667 5.403 1.00 97.75 176 ALA A O 1
ATOM 1361 N N . ALA A 1 177 ? -5.933 -19.536 6.569 1.00 96.44 177 ALA A N 1
ATOM 1362 C CA . ALA A 1 177 ? -6.515 -20.004 7.826 1.00 96.44 177 ALA A CA 1
ATOM 1363 C C . ALA A 1 177 ? -7.614 -19.067 8.360 1.00 96.44 177 ALA A C 1
ATOM 1365 O O . ALA A 1 177 ? -8.575 -19.538 8.968 1.00 96.44 177 ALA A O 1
ATOM 1366 N N . ASN A 1 178 ? -7.495 -17.761 8.097 1.00 95.88 178 ASN A N 1
ATOM 1367 C CA . ASN A 1 178 ? -8.459 -16.736 8.505 1.00 95.88 178 ASN A CA 1
ATOM 1368 C C . ASN A 1 178 ? -9.484 -16.387 7.414 1.00 95.88 178 ASN A C 1
ATOM 1370 O O . ASN A 1 178 ? -10.297 -15.494 7.626 1.00 95.88 178 ASN A O 1
ATOM 1374 N N . LYS A 1 179 ? -9.483 -17.104 6.280 1.00 97.00 179 LYS A N 1
ATOM 1375 C CA . LYS A 1 179 ? -10.385 -16.876 5.136 1.00 97.00 179 LYS A CA 1
ATOM 1376 C C . LYS A 1 179 ? -10.333 -15.446 4.582 1.00 97.00 179 LYS A C 1
ATOM 1378 O O . LYS A 1 179 ? -11.331 -14.969 4.057 1.00 97.00 179 LYS A O 1
ATOM 1383 N N . VAL A 1 180 ? -9.183 -14.785 4.692 1.00 98.19 180 VAL A N 1
ATOM 1384 C CA . VAL A 1 180 ? -8.959 -13.492 4.040 1.00 98.19 180 VAL A CA 1
ATOM 1385 C C . VAL A 1 180 ? -8.760 -13.740 2.552 1.00 98.19 180 VAL A C 1
ATOM 1387 O O . VAL A 1 180 ? -7.990 -14.624 2.173 1.00 98.19 180 VAL A O 1
ATOM 1390 N N . SER A 1 181 ? -9.440 -12.971 1.711 1.00 98.25 181 SER A N 1
ATOM 1391 C CA . SER A 1 181 ? -9.364 -13.101 0.258 1.00 98.25 181 SER A CA 1
ATOM 1392 C C . SER A 1 181 ? -7.998 -12.634 -0.257 1.00 98.25 181 SER A C 1
ATOM 1394 O O . SER A 1 181 ? -7.645 -11.458 -0.158 1.00 98.25 181 SER A O 1
ATOM 1396 N N . TYR A 1 182 ? -7.207 -13.552 -0.820 1.00 98.62 182 TYR A N 1
ATOM 1397 C CA . TYR A 1 182 ? -5.908 -13.249 -1.428 1.00 98.62 182 TYR A CA 1
ATOM 1398 C C . TYR A 1 182 ? -5.617 -14.146 -2.635 1.00 98.62 182 TYR A C 1
ATOM 1400 O O . TYR A 1 182 ? -6.218 -15.210 -2.794 1.00 98.62 182 TYR A O 1
ATOM 1408 N N . ILE A 1 183 ? -4.650 -13.740 -3.458 1.00 98.12 183 ILE A N 1
ATOM 1409 C CA . ILE A 1 183 ? -4.121 -14.550 -4.562 1.00 98.12 183 ILE A CA 1
ATOM 1410 C C . ILE A 1 183 ? -2.685 -15.015 -4.294 1.00 98.12 183 ILE A C 1
ATOM 1412 O O . ILE A 1 183 ? -1.817 -14.232 -3.902 1.00 98.12 183 ILE A O 1
ATOM 1416 N N . ASP A 1 184 ? -2.397 -16.292 -4.566 1.00 97.50 184 ASP A N 1
ATOM 1417 C CA . ASP A 1 184 ? -1.023 -16.803 -4.593 1.00 97.50 184 ASP A CA 1
ATOM 1418 C C . ASP A 1 184 ? -0.325 -16.463 -5.920 1.00 97.50 184 ASP A C 1
ATOM 1420 O O . ASP A 1 184 ? -0.125 -17.294 -6.812 1.00 97.50 184 ASP A O 1
ATOM 1424 N N . MET A 1 185 ? 0.054 -15.191 -6.034 1.00 97.50 185 MET A N 1
ATOM 1425 C CA . MET A 1 185 ? 0.728 -14.652 -7.209 1.00 97.50 185 MET A CA 1
ATOM 1426 C C . MET A 1 185 ? 2.096 -15.312 -7.451 1.00 97.50 185 MET A C 1
ATOM 1428 O O . MET A 1 185 ? 2.516 -15.468 -8.596 1.00 97.50 185 MET A O 1
ATOM 1432 N N . LEU A 1 186 ? 2.799 -15.751 -6.399 1.00 96.25 186 LEU A N 1
ATOM 1433 C CA . LEU A 1 186 ? 4.089 -16.432 -6.543 1.00 96.25 186 LEU A CA 1
ATOM 1434 C C . LEU A 1 186 ? 3.935 -17.771 -7.269 1.00 96.25 186 LEU A C 1
ATOM 1436 O O . LEU A 1 186 ? 4.726 -18.066 -8.169 1.00 96.25 186 LEU A O 1
ATOM 1440 N N . SER A 1 187 ? 2.935 -18.573 -6.901 1.00 96.12 187 SER A N 1
ATOM 1441 C CA . SER A 1 187 ? 2.653 -19.840 -7.585 1.00 96.12 187 SER A CA 1
ATOM 1442 C C . SER A 1 187 ? 2.258 -19.616 -9.044 1.00 96.12 187 SER A C 1
ATOM 1444 O O . SER A 1 187 ? 2.845 -20.248 -9.926 1.00 96.12 187 SER A O 1
ATOM 1446 N N . LEU A 1 188 ? 1.367 -18.652 -9.313 1.00 95.75 188 LEU A N 1
ATOM 1447 C CA . LEU A 1 188 ? 0.961 -18.281 -10.674 1.00 95.75 188 LEU A CA 1
ATOM 1448 C C . LEU A 1 188 ? 2.165 -17.879 -11.542 1.00 95.75 188 LEU A C 1
ATOM 1450 O O . LEU A 1 188 ? 2.364 -18.402 -12.643 1.00 95.75 188 LEU A O 1
ATOM 1454 N N . MET A 1 189 ? 3.015 -16.987 -11.028 1.00 95.19 189 MET A N 1
ATOM 1455 C CA . MET A 1 189 ? 4.201 -16.518 -11.747 1.00 95.19 189 MET A CA 1
ATOM 1456 C C . MET A 1 189 ? 5.213 -17.644 -11.963 1.00 95.19 189 MET A C 1
ATOM 1458 O O . MET A 1 189 ? 5.794 -17.738 -13.041 1.00 95.19 189 MET A O 1
ATOM 1462 N N . ASN A 1 190 ? 5.413 -18.530 -10.982 1.00 94.44 190 ASN A N 1
ATOM 1463 C CA . ASN A 1 190 ? 6.317 -19.673 -11.121 1.00 94.44 190 ASN A CA 1
ATOM 1464 C C . ASN A 1 190 ? 5.856 -20.674 -12.182 1.00 94.44 190 ASN A C 1
ATOM 1466 O O . ASN A 1 190 ? 6.704 -21.220 -12.889 1.00 94.44 190 ASN A O 1
ATOM 1470 N N . GLU A 1 191 ? 4.551 -20.906 -12.319 1.00 93.75 191 GLU A N 1
ATOM 1471 C CA . GLU A 1 191 ? 4.012 -21.801 -13.346 1.00 93.75 191 GLU A CA 1
ATOM 1472 C C . GLU A 1 191 ? 4.289 -21.264 -14.758 1.00 93.75 191 GLU A C 1
ATOM 1474 O O . GLU A 1 191 ? 4.631 -22.021 -15.668 1.00 93.75 191 GLU A O 1
ATOM 1479 N N . LYS A 1 192 ? 4.192 -19.941 -14.943 1.00 89.94 192 LYS A N 1
ATOM 1480 C CA . LYS A 1 192 ? 4.317 -19.288 -16.256 1.00 89.94 192 LYS A CA 1
ATOM 1481 C C . LYS A 1 192 ? 5.683 -18.632 -16.501 1.00 89.94 192 LYS A C 1
ATOM 1483 O O . LYS A 1 192 ? 5.894 -18.005 -17.540 1.00 89.94 192 LYS A O 1
ATOM 1488 N N . LYS A 1 193 ? 6.658 -18.773 -15.595 1.00 90.81 193 LYS A N 1
ATOM 1489 C CA . LYS A 1 193 ? 7.923 -18.012 -15.663 1.00 90.81 193 LYS A CA 1
ATOM 1490 C C . LYS A 1 193 ? 8.770 -18.261 -16.912 1.00 90.81 193 LYS A C 1
ATOM 1492 O O . LYS A 1 193 ? 9.604 -17.412 -17.243 1.00 90.81 193 LYS A O 1
ATOM 1497 N N . SER A 1 194 ? 8.565 -19.382 -17.612 1.00 86.81 194 SER A N 1
ATOM 1498 C CA . SER A 1 194 ? 9.246 -19.711 -18.874 1.00 86.81 194 SER A CA 1
ATOM 1499 C C . SER A 1 194 ? 8.970 -18.707 -19.994 1.00 86.81 194 SER A C 1
ATOM 1501 O O . SER A 1 194 ? 9.791 -18.580 -20.896 1.00 86.81 194 SER A O 1
ATOM 1503 N N . PHE A 1 195 ? 7.861 -17.963 -19.922 1.00 85.81 195 PHE A N 1
ATOM 1504 C CA . PHE A 1 195 ? 7.534 -16.899 -20.875 1.00 85.81 195 PHE A CA 1
ATOM 1505 C C . PHE A 1 195 ? 8.332 -15.603 -20.649 1.00 85.81 195 PHE A C 1
ATOM 1507 O O . PHE A 1 195 ? 8.263 -14.686 -21.464 1.00 85.81 195 PHE A O 1
ATOM 1514 N N . GLY A 1 196 ? 9.119 -15.522 -19.568 1.00 88.75 196 GLY A N 1
ATOM 1515 C CA . GLY A 1 196 ? 9.879 -14.324 -19.222 1.00 88.75 196 GLY A CA 1
ATOM 1516 C C . GLY A 1 196 ? 8.948 -13.195 -18.792 1.00 88.75 196 GLY A C 1
ATOM 1517 O O . GLY A 1 196 ? 8.687 -12.285 -19.565 1.00 88.75 196 GLY A O 1
ATOM 1518 N N . LEU A 1 197 ? 8.455 -13.263 -17.559 1.00 92.38 197 LEU A N 1
ATOM 1519 C CA . LEU A 1 197 ? 7.429 -12.378 -17.000 1.00 92.38 197 LEU A CA 1
ATOM 1520 C C . LEU A 1 197 ? 8.008 -11.103 -16.382 1.00 92.38 197 LEU A C 1
ATOM 1522 O O . LEU A 1 197 ? 7.271 -10.178 -16.074 1.00 92.38 197 LEU A O 1
ATOM 1526 N N . TYR A 1 198 ? 9.325 -11.055 -16.169 1.00 94.50 198 TYR A N 1
ATOM 1527 C CA . TYR A 1 198 ? 10.019 -9.901 -15.605 1.00 94.50 198 TYR A CA 1
ATOM 1528 C C . TYR A 1 198 ? 11.112 -9.405 -16.532 1.00 94.50 198 TYR A C 1
ATOM 1530 O O . TYR A 1 198 ? 11.756 -10.174 -17.251 1.00 94.50 198 TYR A O 1
ATOM 1538 N N . HIS A 1 199 ? 11.363 -8.105 -16.458 1.00 93.25 199 HIS A N 1
ATOM 1539 C CA . HIS A 1 199 ? 12.540 -7.505 -17.056 1.00 93.25 199 HIS A CA 1
ATOM 1540 C C . HIS A 1 199 ? 13.803 -7.985 -16.319 1.00 93.25 199 HIS A C 1
ATOM 1542 O O . HIS A 1 199 ? 13.864 -8.088 -15.087 1.00 93.25 199 HIS A O 1
ATOM 1548 N N . LYS A 1 200 ? 14.870 -8.262 -17.068 1.00 92.00 200 LYS A N 1
ATOM 1549 C CA . LYS A 1 200 ? 16.147 -8.709 -16.496 1.00 92.00 200 LYS A CA 1
ATOM 1550 C C . LYS A 1 200 ? 16.816 -7.610 -15.678 1.00 92.00 200 LYS A C 1
ATOM 1552 O O . LYS A 1 200 ? 17.493 -7.918 -14.695 1.00 92.00 200 LYS A O 1
ATOM 1557 N N . ARG A 1 201 ? 16.604 -6.353 -16.066 1.00 89.75 201 ARG A N 1
ATOM 1558 C CA . ARG A 1 201 ? 17.311 -5.157 -15.601 1.00 89.75 201 ARG A CA 1
ATOM 1559 C C . ARG A 1 201 ? 16.416 -4.083 -14.983 1.00 89.75 201 ARG A C 1
ATOM 1561 O O . ARG A 1 201 ? 16.860 -2.955 -14.799 1.00 89.75 201 ARG A O 1
ATOM 1568 N N . ASP A 1 202 ? 15.192 -4.456 -14.636 1.00 90.88 202 ASP A N 1
ATOM 1569 C CA . ASP A 1 202 ? 14.225 -3.653 -13.882 1.00 90.88 202 ASP A CA 1
ATOM 1570 C C . ASP A 1 202 ? 13.754 -4.442 -12.647 1.00 90.88 202 ASP A C 1
ATOM 1572 O O . ASP A 1 202 ? 13.867 -5.670 -12.623 1.00 90.88 202 ASP A O 1
ATOM 1576 N N . THR A 1 203 ? 13.251 -3.783 -11.612 1.00 88.94 203 THR A N 1
ATOM 1577 C CA . THR A 1 203 ? 12.649 -4.443 -10.447 1.00 88.94 203 THR A CA 1
ATOM 1578 C C . THR A 1 203 ? 11.303 -5.111 -10.759 1.00 88.94 203 THR A C 1
ATOM 1580 O O . THR A 1 203 ? 10.969 -6.105 -10.108 1.00 88.94 203 THR A O 1
ATOM 1583 N N . HIS A 1 204 ? 10.579 -4.634 -11.771 1.00 93.38 204 HIS A N 1
ATOM 1584 C CA . HIS A 1 204 ? 9.196 -4.988 -12.080 1.00 93.38 204 HIS A CA 1
ATOM 1585 C C . HIS A 1 204 ? 9.054 -6.136 -13.089 1.00 93.38 204 HIS A C 1
ATOM 1587 O O . HIS A 1 204 ? 9.970 -6.496 -13.844 1.00 93.38 204 HIS A O 1
ATOM 1593 N N . TRP A 1 205 ? 7.842 -6.693 -13.118 1.00 94.12 205 TRP A N 1
ATOM 1594 C CA . TRP A 1 205 ? 7.369 -7.498 -14.237 1.00 94.12 205 TRP A CA 1
ATOM 1595 C C . TRP A 1 205 ? 7.291 -6.689 -15.542 1.00 94.12 205 TRP A C 1
ATOM 1597 O O . TRP A 1 205 ? 7.308 -5.459 -15.528 1.00 94.12 205 TRP A O 1
ATOM 1607 N N . ASN A 1 206 ? 7.219 -7.383 -16.675 1.00 91.56 206 ASN A N 1
ATOM 1608 C CA . ASN A 1 206 ? 6.893 -6.767 -17.960 1.00 91.56 206 ASN A CA 1
ATOM 1609 C C . ASN A 1 206 ? 5.381 -6.824 -18.225 1.00 91.56 206 ASN A C 1
ATOM 1611 O O . ASN A 1 206 ? 4.634 -7.418 -17.448 1.00 91.56 206 ASN A O 1
ATOM 1615 N N . TYR A 1 207 ? 4.918 -6.234 -19.329 1.00 90.06 207 TYR A N 1
ATOM 1616 C CA . TYR A 1 207 ? 3.483 -6.163 -19.620 1.00 90.06 207 TYR A CA 1
ATOM 1617 C C . TYR A 1 207 ? 2.829 -7.536 -19.816 1.00 90.06 207 TYR A C 1
ATOM 1619 O O . TYR A 1 207 ? 1.663 -7.709 -19.478 1.00 90.06 207 TYR A O 1
ATOM 1627 N N . TYR A 1 208 ? 3.579 -8.544 -20.269 1.00 88.44 208 TYR A N 1
ATOM 1628 C CA . TYR A 1 208 ? 3.065 -9.912 -20.348 1.00 88.44 208 TYR A CA 1
ATOM 1629 C C . TYR A 1 208 ? 2.899 -10.549 -18.958 1.00 88.44 208 TYR A C 1
ATOM 1631 O O . TYR A 1 208 ? 1.899 -11.207 -18.688 1.00 88.44 208 TYR A O 1
ATOM 1639 N N . GLY A 1 209 ? 3.845 -10.313 -18.042 1.00 92.62 209 GLY A N 1
ATOM 1640 C CA . GLY A 1 209 ? 3.692 -10.686 -16.634 1.00 92.62 209 GLY A CA 1
ATOM 1641 C C . GLY A 1 209 ? 2.482 -10.010 -15.986 1.00 92.62 209 GLY A C 1
ATOM 1642 O O . GLY A 1 209 ? 1.701 -10.683 -15.317 1.00 92.62 209 GLY A O 1
ATOM 1643 N N . ALA A 1 210 ? 2.288 -8.714 -16.245 1.00 94.12 210 ALA A N 1
ATOM 1644 C CA . ALA A 1 210 ? 1.138 -7.960 -15.752 1.00 94.12 210 ALA A CA 1
ATOM 1645 C C . ALA A 1 210 ? -0.192 -8.488 -16.303 1.00 94.12 210 ALA A C 1
ATOM 1647 O O . ALA A 1 210 ? -1.138 -8.643 -15.540 1.00 94.12 210 ALA A O 1
ATOM 1648 N N . LEU A 1 211 ? -0.252 -8.851 -17.587 1.00 91.62 211 LEU A N 1
ATOM 1649 C CA . LEU A 1 211 ? -1.429 -9.472 -18.197 1.00 91.62 211 LEU A CA 1
ATOM 1650 C C . LEU A 1 211 ? -1.824 -10.783 -17.500 1.00 91.62 211 LEU A C 1
ATOM 1652 O O . LEU A 1 211 ? -2.986 -10.986 -17.157 1.00 91.62 211 LEU A O 1
ATOM 1656 N N . LEU A 1 212 ? -0.853 -11.663 -17.236 1.00 91.69 212 LEU A N 1
ATOM 1657 C CA . LEU A 1 212 ? -1.112 -12.894 -16.483 1.00 91.69 212 LEU A CA 1
ATOM 1658 C C . LEU A 1 212 ? -1.545 -12.603 -15.043 1.00 91.69 212 LEU A C 1
ATOM 1660 O O . LEU A 1 212 ? -2.413 -13.295 -14.514 1.00 91.69 212 LEU A O 1
ATOM 1664 N N . GLY A 1 213 ? -0.958 -11.578 -14.419 1.00 95.88 213 GLY A N 1
ATOM 1665 C CA . GLY A 1 213 ? -1.382 -11.085 -13.112 1.00 95.88 213 GLY A CA 1
ATOM 1666 C C . GLY A 1 213 ? -2.834 -10.619 -13.117 1.00 95.88 213 GLY A C 1
ATOM 1667 O O . GLY A 1 213 ? -3.592 -11.016 -12.242 1.00 95.88 213 GLY A O 1
ATOM 1668 N N . TYR A 1 214 ? -3.235 -9.842 -14.122 1.00 95.94 214 TYR A N 1
ATOM 1669 C CA . TYR A 1 214 ? -4.609 -9.386 -14.313 1.00 95.94 214 TYR A CA 1
ATOM 1670 C C . TYR A 1 214 ? -5.592 -10.556 -14.431 1.00 95.94 214 TYR A C 1
ATOM 1672 O O . TYR A 1 214 ? -6.593 -10.558 -13.715 1.00 95.94 214 TYR A O 1
ATOM 1680 N N . TYR A 1 215 ? -5.291 -11.571 -15.251 1.00 94.38 215 TYR A N 1
ATOM 1681 C CA . TYR A 1 215 ? -6.130 -12.773 -15.346 1.00 94.38 215 TYR A CA 1
ATOM 1682 C C . TYR A 1 215 ? -6.257 -13.468 -13.993 1.00 94.38 215 TYR A C 1
ATOM 1684 O O . TYR A 1 215 ? -7.361 -13.685 -13.511 1.00 94.38 215 TYR A O 1
ATOM 1692 N N . GLY A 1 216 ? -5.133 -13.717 -13.315 1.00 96.56 216 GLY A N 1
ATOM 1693 C CA . GLY A 1 216 ? -5.156 -14.337 -11.993 1.00 96.56 216 GLY A CA 1
ATOM 1694 C C . GLY A 1 216 ? -5.978 -13.540 -10.977 1.00 96.56 216 GLY A C 1
ATOM 1695 O O . GLY A 1 216 ? -6.777 -14.120 -10.247 1.00 96.56 216 GLY A O 1
ATOM 1696 N N . ILE A 1 217 ? -5.796 -12.217 -10.929 1.00 97.94 217 ILE A N 1
ATOM 1697 C CA . ILE A 1 217 ? -6.505 -11.323 -10.003 1.00 97.94 217 ILE A CA 1
ATOM 1698 C C . ILE A 1 217 ? -8.009 -11.341 -10.279 1.00 97.94 217 ILE A C 1
ATOM 1700 O O . ILE A 1 217 ? -8.799 -11.535 -9.358 1.00 97.94 217 ILE A O 1
ATOM 1704 N N . THR A 1 218 ? -8.415 -11.169 -11.535 1.00 95.44 218 THR A N 1
ATOM 1705 C CA . THR A 1 218 ? -9.834 -11.136 -11.914 1.00 95.44 218 THR A CA 1
ATOM 1706 C C . THR A 1 218 ? -10.519 -12.493 -11.721 1.00 95.44 218 THR A C 1
ATOM 1708 O O . THR A 1 218 ? -11.638 -12.528 -11.201 1.00 95.44 218 THR A O 1
ATOM 1711 N N . ASP A 1 219 ? -9.827 -13.600 -12.010 1.00 95.44 219 ASP A N 1
ATOM 1712 C CA . ASP A 1 219 ? -10.280 -14.964 -11.705 1.00 95.44 219 ASP A CA 1
ATOM 1713 C C . ASP A 1 219 ? -10.435 -15.195 -10.196 1.00 95.44 219 ASP A C 1
ATOM 1715 O O . ASP A 1 219 ? -11.455 -15.726 -9.751 1.00 95.44 219 ASP A O 1
ATOM 1719 N N . ALA A 1 220 ? -9.462 -14.763 -9.385 1.00 96.56 220 ALA A N 1
ATOM 1720 C CA . ALA A 1 220 ? -9.523 -14.871 -7.925 1.00 96.56 220 ALA A CA 1
ATOM 1721 C C . ALA A 1 220 ? -10.672 -14.038 -7.334 1.00 96.56 220 ALA A C 1
ATOM 1723 O O . ALA A 1 220 ? -11.318 -14.457 -6.375 1.00 96.56 220 ALA A O 1
ATOM 1724 N N . MET A 1 221 ? -10.986 -12.895 -7.948 1.00 95.25 221 MET A N 1
ATOM 1725 C CA . MET A 1 221 ? -12.179 -12.107 -7.632 1.00 95.25 221 MET A CA 1
ATOM 1726 C C . MET A 1 221 ? -13.460 -12.724 -8.208 1.00 95.25 221 MET A C 1
ATOM 1728 O O . MET A 1 221 ? -14.551 -12.235 -7.925 1.00 95.25 221 MET A O 1
ATOM 1732 N N . GLY A 1 222 ? -13.394 -13.778 -9.024 1.00 93.12 222 GLY A N 1
ATOM 1733 C CA . GLY A 1 222 ? -14.549 -14.373 -9.697 1.00 93.12 222 GLY A CA 1
ATOM 1734 C C . GLY A 1 222 ? -15.325 -13.354 -10.533 1.00 93.12 222 GLY A C 1
ATOM 1735 O O . GLY A 1 222 ? -16.558 -13.315 -10.463 1.00 93.12 222 GLY A O 1
ATOM 1736 N N . LYS A 1 223 ? -14.608 -12.467 -11.228 1.00 90.25 223 LYS A N 1
ATOM 1737 C CA . LYS A 1 223 ? -15.156 -11.463 -12.147 1.00 90.25 223 LYS A CA 1
ATOM 1738 C C . LYS A 1 223 ? -14.893 -11.914 -13.578 1.00 90.25 223 LYS A C 1
ATOM 1740 O O . LYS A 1 223 ? -13.887 -12.550 -13.867 1.00 90.25 223 LYS A O 1
ATOM 1745 N N . LYS A 1 224 ? -15.812 -11.587 -14.486 1.00 87.81 224 LYS A N 1
ATOM 1746 C CA . LYS A 1 224 ? -15.563 -11.800 -15.914 1.00 87.81 224 LYS A CA 1
ATOM 1747 C C . LYS A 1 224 ? -14.530 -10.787 -16.377 1.00 87.81 224 LYS A C 1
ATOM 1749 O O . LYS A 1 224 ? -14.567 -9.633 -15.947 1.00 87.81 224 LYS A O 1
ATOM 1754 N N . HIS A 1 225 ? -13.649 -11.225 -17.262 1.00 87.56 225 HIS A N 1
ATOM 1755 C CA . HIS A 1 225 ? -12.641 -10.363 -17.838 1.00 87.56 225 HIS A CA 1
ATOM 1756 C C . HIS A 1 225 ? -12.443 -10.651 -19.322 1.00 87.56 225 HIS A C 1
ATOM 1758 O O . HIS A 1 225 ? -12.726 -11.752 -19.805 1.00 87.56 225 HIS A O 1
ATOM 1764 N N . ARG A 1 226 ? -11.978 -9.640 -20.057 1.00 82.12 226 ARG A N 1
ATOM 1765 C CA . ARG A 1 226 ? -11.595 -9.804 -21.456 1.00 82.12 226 ARG A CA 1
ATOM 1766 C C . ARG A 1 226 ? -10.344 -10.677 -21.530 1.00 82.12 226 ARG A C 1
ATOM 1768 O O . ARG A 1 226 ? -9.416 -10.520 -20.735 1.00 82.12 226 ARG A O 1
ATOM 1775 N N . MET A 1 227 ? -10.331 -11.595 -22.488 1.00 83.62 227 MET A N 1
ATOM 1776 C CA . MET A 1 227 ? -9.120 -12.300 -22.893 1.00 83.62 227 MET A CA 1
ATOM 1777 C C . MET A 1 227 ? -8.458 -11.502 -24.016 1.00 83.62 227 MET A C 1
ATOM 1779 O O . MET A 1 227 ? -9.132 -10.979 -24.902 1.00 83.62 227 MET A O 1
ATOM 1783 N N . TYR A 1 228 ? -7.139 -11.390 -23.953 1.00 82.00 228 TYR A N 1
ATOM 1784 C CA . TYR A 1 228 ? -6.291 -10.747 -24.956 1.00 82.00 228 TYR A CA 1
ATOM 1785 C C . TYR A 1 228 ? -5.465 -11.799 -25.720 1.00 82.00 228 TYR A C 1
ATOM 1787 O O . TYR A 1 228 ? -4.356 -11.537 -26.167 1.00 82.00 228 TYR A O 1
ATOM 1795 N N . ASP A 1 229 ? -5.953 -13.033 -25.816 1.00 70.31 229 ASP A N 1
ATOM 1796 C CA . ASP A 1 229 ? -5.293 -14.153 -26.500 1.00 70.31 229 ASP A CA 1
ATOM 1797 C C . ASP A 1 229 ? -5.089 -13.926 -28.007 1.00 70.31 229 ASP A C 1
ATOM 1799 O O . ASP A 1 229 ? -4.074 -14.365 -28.545 1.00 70.31 229 ASP A O 1
ATOM 1803 N N . ASP A 1 230 ? -5.985 -13.173 -28.646 1.00 67.19 230 ASP A N 1
ATOM 1804 C CA . ASP A 1 230 ? -5.915 -12.787 -30.065 1.00 67.19 230 ASP A CA 1
ATOM 1805 C C . ASP A 1 230 ? -4.968 -11.602 -30.358 1.00 67.19 230 ASP A C 1
ATOM 1807 O O . ASP A 1 230 ? -4.881 -11.119 -31.489 1.00 67.19 230 ASP A O 1
ATOM 1811 N N . THR A 1 231 ? -4.257 -11.102 -29.347 1.00 70.69 231 THR A N 1
ATOM 1812 C CA . THR A 1 231 ? -3.359 -9.952 -29.477 1.00 70.69 231 THR A CA 1
ATOM 1813 C C . THR A 1 231 ? -1.960 -10.367 -29.943 1.00 70.69 231 THR A C 1
ATOM 1815 O O . THR A 1 231 ? -1.347 -11.280 -29.393 1.00 70.69 231 THR A O 1
ATOM 1818 N N . ASP A 1 232 ? -1.392 -9.639 -30.910 1.00 70.81 232 ASP A N 1
ATOM 1819 C CA . ASP A 1 232 ? -0.001 -9.835 -31.331 1.00 70.81 232 ASP A CA 1
ATOM 1820 C C . ASP A 1 232 ? 0.988 -9.352 -30.254 1.00 70.81 232 ASP A C 1
ATOM 1822 O O . ASP A 1 232 ? 1.203 -8.156 -30.059 1.00 70.81 232 ASP A O 1
ATOM 1826 N N . TYR A 1 233 ? 1.663 -10.292 -29.591 1.00 73.94 233 TYR A N 1
ATOM 1827 C CA . TYR A 1 233 ? 2.706 -9.998 -28.606 1.00 73.94 233 TYR A CA 1
ATOM 1828 C C . TYR A 1 233 ? 4.062 -9.796 -29.283 1.00 73.94 233 TYR A C 1
ATOM 1830 O O . TYR A 1 233 ? 4.831 -10.744 -29.465 1.00 73.94 233 TYR A O 1
ATOM 1838 N N . VAL A 1 234 ? 4.397 -8.555 -29.642 1.00 78.25 234 VAL A N 1
ATOM 1839 C CA . VAL A 1 234 ? 5.672 -8.261 -30.316 1.00 78.25 234 VAL A CA 1
ATOM 1840 C C . VAL A 1 234 ? 6.731 -7.823 -29.296 1.00 78.25 234 VAL A C 1
ATOM 1842 O O . VAL A 1 234 ? 6.648 -6.711 -28.764 1.00 78.25 234 VAL A O 1
ATOM 1845 N N . PRO A 1 235 ? 7.772 -8.637 -29.024 1.00 82.25 235 PRO A N 1
ATOM 1846 C CA . PRO A 1 235 ? 8.854 -8.230 -28.138 1.00 82.25 235 PRO A CA 1
ATOM 1847 C C . PRO A 1 235 ? 9.713 -7.145 -28.802 1.00 82.25 235 PRO A C 1
ATOM 1849 O O . PRO A 1 235 ? 10.362 -7.368 -29.825 1.00 82.25 235 PRO A O 1
ATOM 1852 N N . LYS A 1 236 ? 9.783 -5.969 -28.178 1.00 87.81 236 LYS A N 1
ATOM 1853 C CA . LYS A 1 236 ? 10.605 -4.829 -28.603 1.00 87.81 236 LYS A CA 1
ATOM 1854 C C . LYS A 1 236 ? 11.680 -4.540 -27.560 1.00 87.81 236 LYS A C 1
ATOM 1856 O O . LYS A 1 236 ? 11.400 -4.429 -26.370 1.00 87.81 236 LYS A O 1
ATOM 1861 N N . LYS A 1 237 ? 12.935 -4.377 -27.988 1.00 88.62 237 LYS A N 1
ATOM 1862 C CA . LYS A 1 237 ? 14.068 -4.082 -27.088 1.00 88.62 237 LYS A CA 1
ATOM 1863 C C . LYS A 1 237 ? 14.164 -2.588 -26.749 1.00 88.62 237 LYS A C 1
ATOM 1865 O O . LYS A 1 237 ? 15.133 -1.915 -27.105 1.00 88.62 237 LYS A O 1
ATOM 1870 N N . ILE A 1 238 ? 13.121 -2.069 -26.110 1.00 88.12 238 ILE A N 1
ATOM 1871 C CA . ILE A 1 238 ? 12.914 -0.633 -25.879 1.00 88.12 238 ILE A CA 1
ATOM 1872 C C . ILE A 1 238 ? 12.968 -0.238 -24.399 1.00 88.12 238 ILE A C 1
ATOM 1874 O O . ILE A 1 238 ? 13.240 0.924 -24.099 1.00 88.12 238 ILE A O 1
ATOM 1878 N N . TRP A 1 239 ? 12.781 -1.190 -23.479 1.00 89.88 239 TRP A N 1
ATOM 1879 C CA . TRP A 1 239 ? 12.584 -0.885 -22.065 1.00 89.88 239 TRP A CA 1
ATOM 1880 C C . TRP A 1 239 ? 13.861 -0.427 -21.389 1.00 89.88 239 TRP A C 1
ATOM 1882 O O . TRP A 1 239 ? 14.899 -1.079 -21.492 1.00 89.88 239 TRP A O 1
ATOM 1892 N N . ARG A 1 240 ? 13.784 0.668 -20.643 1.00 87.88 240 ARG A N 1
ATOM 1893 C CA . ARG A 1 240 ? 14.899 1.176 -19.859 1.00 87.88 240 ARG A CA 1
ATOM 1894 C C . ARG A 1 240 ? 14.617 0.924 -18.382 1.00 87.88 240 ARG A C 1
ATOM 1896 O O . ARG A 1 240 ? 13.918 1.714 -17.773 1.00 87.88 240 ARG A O 1
ATOM 1903 N N . GLY A 1 241 ? 15.169 -0.159 -17.837 1.00 85.88 241 GLY A N 1
ATOM 1904 C CA . GLY A 1 241 ? 14.842 -0.586 -16.478 1.00 85.88 241 GLY A CA 1
ATOM 1905 C C . GLY A 1 241 ? 15.396 0.314 -15.374 1.00 85.88 241 GLY A C 1
ATOM 1906 O O . GLY A 1 241 ? 16.478 0.888 -15.525 1.00 85.88 241 GLY A O 1
ATOM 1907 N N . ASP A 1 242 ? 14.690 0.391 -14.249 1.00 83.81 242 ASP A N 1
ATOM 1908 C CA . ASP A 1 242 ? 15.069 1.222 -13.099 1.00 83.81 242 ASP A CA 1
ATOM 1909 C C . ASP A 1 242 ? 16.437 0.836 -12.497 1.00 83.81 242 ASP A C 1
ATOM 1911 O O . ASP A 1 242 ? 17.298 1.699 -12.314 1.00 83.81 242 ASP A O 1
ATOM 1915 N N . ILE A 1 243 ? 16.710 -0.458 -12.297 1.00 83.25 243 ILE A N 1
ATOM 1916 C CA . ILE A 1 243 ? 18.010 -0.951 -11.815 1.00 83.25 243 ILE A CA 1
ATOM 1917 C C . ILE A 1 243 ? 19.122 -0.621 -12.827 1.00 83.25 243 ILE A C 1
ATOM 1919 O O . ILE A 1 243 ? 20.238 -0.256 -12.450 1.00 83.25 243 ILE A O 1
ATOM 1923 N N . ASP A 1 244 ? 18.841 -0.714 -14.131 1.00 84.19 244 ASP A N 1
ATOM 1924 C CA . ASP A 1 244 ? 19.807 -0.354 -15.172 1.00 84.19 244 ASP A CA 1
ATOM 1925 C C . ASP A 1 244 ? 20.114 1.147 -15.200 1.00 84.19 244 ASP A C 1
ATOM 1927 O O . ASP A 1 244 ? 21.273 1.525 -15.389 1.00 84.19 244 ASP A O 1
ATOM 1931 N N . LYS A 1 245 ? 19.106 2.004 -14.987 1.00 82.75 245 LYS A N 1
ATOM 1932 C CA . LYS A 1 245 ? 19.298 3.454 -14.830 1.00 82.75 245 LYS A CA 1
ATOM 1933 C C . LYS A 1 245 ? 20.165 3.767 -13.612 1.00 82.75 245 LYS A C 1
ATOM 1935 O O . LYS A 1 245 ? 21.058 4.597 -13.743 1.00 82.75 245 LYS A O 1
ATOM 1940 N N . MET A 1 246 ? 19.979 3.066 -12.492 1.00 77.69 246 MET A N 1
ATOM 1941 C CA . MET A 1 246 ? 20.817 3.238 -11.298 1.00 77.69 246 MET A CA 1
ATOM 1942 C C . MET A 1 246 ? 22.270 2.794 -11.539 1.00 77.69 246 MET A C 1
ATOM 1944 O O . MET A 1 246 ? 23.212 3.490 -11.162 1.00 77.69 246 MET A O 1
ATOM 1948 N N . LEU A 1 247 ? 22.481 1.643 -12.191 1.00 77.00 247 LEU A N 1
ATOM 1949 C CA . LEU A 1 247 ? 23.828 1.103 -12.412 1.00 77.00 247 LEU A CA 1
ATOM 1950 C C . LEU A 1 247 ? 24.607 1.815 -13.517 1.00 77.00 247 LEU A C 1
ATOM 1952 O O . LEU A 1 247 ? 25.807 2.062 -13.371 1.00 77.00 247 LEU A O 1
ATOM 1956 N N . TYR A 1 248 ? 23.944 2.070 -14.641 1.00 82.50 248 TYR A N 1
ATOM 1957 C CA . TYR A 1 248 ? 24.558 2.540 -15.878 1.00 82.50 248 TYR A CA 1
ATOM 1958 C C . TYR A 1 248 ? 23.810 3.759 -16.427 1.00 82.50 248 TYR A C 1
ATOM 1960 O O . TYR A 1 248 ? 23.360 3.723 -17.578 1.00 82.50 248 TYR A O 1
ATOM 1968 N N . PRO A 1 249 ? 23.673 4.852 -15.651 1.00 79.62 249 PRO A N 1
ATOM 1969 C CA . PRO A 1 249 ? 22.887 6.020 -16.052 1.00 79.62 249 PRO A CA 1
ATOM 1970 C C . PRO A 1 249 ? 23.373 6.673 -17.355 1.00 79.62 249 PRO A C 1
ATOM 1972 O O . PRO A 1 249 ? 22.608 7.386 -17.995 1.00 79.62 249 PRO A O 1
ATOM 1975 N N . PHE A 1 250 ? 24.618 6.418 -17.777 1.00 78.81 250 PHE A N 1
ATOM 1976 C CA . PHE A 1 250 ? 25.194 6.975 -19.004 1.00 78.81 250 PHE A CA 1
ATOM 1977 C C . PHE A 1 250 ? 25.216 6.002 -20.200 1.00 78.81 250 PHE A C 1
ATOM 1979 O O . PHE A 1 250 ? 25.079 6.438 -21.338 1.00 78.81 250 PHE A O 1
ATOM 1986 N N . ILE A 1 251 ? 25.400 4.694 -19.974 1.00 75.88 251 ILE A N 1
ATOM 1987 C CA . ILE A 1 251 ? 25.647 3.686 -21.037 1.00 75.88 251 ILE A CA 1
ATOM 1988 C C . ILE A 1 251 ? 24.912 2.362 -20.798 1.00 75.88 251 ILE A C 1
ATOM 1990 O O . ILE A 1 251 ? 25.469 1.281 -20.990 1.00 75.88 251 ILE A O 1
ATOM 1994 N N . GLY A 1 252 ? 23.686 2.405 -20.293 1.00 80.75 252 GLY A N 1
ATOM 1995 C CA . GLY A 1 252 ? 23.016 1.156 -19.948 1.00 80.75 252 GLY A CA 1
ATOM 1996 C C . GLY A 1 252 ? 22.401 0.421 -21.142 1.00 80.75 252 GLY A C 1
ATOM 1997 O O . GLY A 1 252 ? 22.479 0.831 -22.301 1.00 80.75 252 GLY A O 1
ATOM 1998 N N . THR A 1 253 ? 21.751 -0.695 -20.829 1.00 85.81 253 THR A N 1
ATOM 1999 C CA . THR A 1 253 ? 21.194 -1.625 -21.813 1.00 85.81 253 THR A CA 1
ATOM 2000 C C . THR A 1 253 ? 19.679 -1.682 -21.703 1.00 85.81 253 THR A C 1
ATOM 2002 O O . THR A 1 253 ? 19.137 -1.778 -20.607 1.00 85.81 253 THR A O 1
ATOM 2005 N N . ARG A 1 254 ? 18.994 -1.657 -22.851 1.00 88.88 254 ARG A N 1
ATOM 2006 C CA . ARG A 1 254 ? 17.542 -1.841 -22.899 1.00 88.88 254 ARG A CA 1
ATOM 2007 C C . ARG A 1 254 ? 17.144 -3.311 -22.806 1.00 88.88 254 ARG A C 1
ATOM 2009 O O . ARG A 1 254 ? 17.797 -4.168 -23.409 1.00 88.88 254 ARG A O 1
ATOM 2016 N N . ASP A 1 255 ? 16.047 -3.560 -22.110 1.00 89.75 255 ASP A N 1
ATOM 2017 C CA . ASP A 1 255 ? 15.372 -4.847 -22.020 1.00 89.75 255 ASP A CA 1
ATOM 2018 C C . ASP A 1 255 ? 14.257 -4.981 -23.059 1.00 89.75 255 ASP A C 1
ATOM 2020 O O . ASP A 1 255 ? 13.826 -4.009 -23.688 1.00 89.75 255 ASP A O 1
ATOM 2024 N N . TYR A 1 256 ? 13.806 -6.220 -23.249 1.00 88.50 256 TYR A N 1
ATOM 2025 C CA . TYR A 1 256 ? 12.601 -6.497 -24.016 1.00 88.50 256 TYR A CA 1
ATOM 2026 C C . TYR A 1 256 ? 11.361 -6.099 -23.207 1.00 88.50 256 TYR A C 1
ATOM 2028 O O . TYR A 1 256 ? 11.256 -6.433 -22.026 1.00 88.50 256 TYR A O 1
ATOM 2036 N N . GLN A 1 257 ? 10.446 -5.400 -23.870 1.00 87.56 257 GLN A N 1
ATOM 2037 C CA . GLN A 1 257 ? 9.065 -5.162 -23.460 1.00 87.56 257 GLN A CA 1
ATOM 2038 C C . GLN A 1 257 ? 8.155 -5.745 -24.534 1.00 87.56 257 GLN A C 1
ATOM 2040 O O . GLN A 1 257 ? 8.505 -5.709 -25.715 1.00 87.56 257 GLN A O 1
ATOM 2045 N N . TYR A 1 258 ? 7.007 -6.270 -24.129 1.00 81.19 258 TYR A N 1
ATOM 2046 C CA . TYR A 1 258 ? 5.971 -6.665 -25.072 1.00 81.19 258 TYR A CA 1
ATOM 2047 C C . TYR A 1 258 ? 5.096 -5.456 -25.346 1.00 81.19 258 TYR A C 1
ATOM 2049 O O . TYR A 1 258 ? 4.539 -4.882 -24.418 1.00 81.19 258 TYR A O 1
ATOM 2057 N N . ASP A 1 259 ? 5.011 -5.054 -26.607 1.00 76.31 259 ASP A N 1
ATOM 2058 C CA . ASP A 1 259 ? 3.964 -4.130 -27.017 1.00 76.31 259 ASP A CA 1
ATOM 2059 C C . ASP A 1 259 ? 2.668 -4.929 -27.104 1.00 76.31 259 ASP A C 1
ATOM 2061 O O . ASP A 1 259 ? 2.610 -5.914 -27.841 1.00 76.31 259 ASP A O 1
ATOM 2065 N N . LEU A 1 260 ? 1.685 -4.560 -26.286 1.00 69.06 260 LEU A N 1
ATOM 2066 C CA . LEU A 1 260 ? 0.434 -5.295 -26.205 1.00 69.06 260 LEU A CA 1
ATOM 2067 C C . LEU A 1 260 ? -0.606 -4.800 -27.209 1.00 69.06 260 LEU A C 1
ATOM 2069 O O . LEU A 1 260 ? -1.658 -5.407 -27.255 1.00 69.06 260 LEU A O 1
ATOM 2073 N N . ASN A 1 261 ? -0.356 -3.735 -27.986 1.00 70.44 261 ASN A N 1
ATOM 2074 C CA . ASN A 1 261 ? -1.254 -3.210 -29.032 1.00 70.44 261 ASN A CA 1
ATOM 2075 C C . ASN A 1 261 ? -2.766 -3.390 -28.738 1.00 70.44 261 ASN A C 1
ATOM 2077 O O . ASN A 1 261 ? -3.531 -3.873 -29.577 1.00 70.44 261 ASN A O 1
ATOM 2081 N N . ILE A 1 262 ? -3.179 -3.091 -27.502 1.00 69.62 262 ILE A N 1
ATOM 2082 C CA . ILE A 1 262 ? -4.523 -3.402 -27.018 1.00 69.62 262 ILE A CA 1
ATOM 2083 C C . ILE A 1 262 ? -5.461 -2.312 -27.517 1.00 69.62 262 ILE A C 1
ATOM 2085 O O . ILE A 1 262 ? -5.230 -1.130 -27.270 1.00 69.62 262 ILE A O 1
ATOM 2089 N N . SER A 1 263 ? -6.548 -2.707 -28.177 1.00 74.06 263 SER A N 1
ATOM 2090 C CA . SER A 1 263 ? -7.659 -1.794 -28.449 1.00 74.06 263 SER A CA 1
ATOM 2091 C C . SER A 1 263 ? -8.569 -1.761 -27.228 1.00 74.06 263 SER A C 1
ATOM 2093 O O . SER A 1 263 ? -9.318 -2.712 -26.997 1.00 74.06 263 SER A O 1
ATOM 2095 N N . PHE A 1 264 ? -8.488 -0.685 -26.453 1.00 76.69 264 PHE A N 1
ATOM 2096 C CA . PHE A 1 264 ? -9.354 -0.448 -25.300 1.00 76.69 264 PHE A CA 1
ATOM 2097 C C . PHE A 1 264 ? -10.727 0.055 -25.742 1.00 76.69 264 PHE A C 1
ATOM 2099 O O . PHE A 1 264 ? -10.828 0.808 -26.712 1.00 76.69 264 PHE A O 1
ATOM 2106 N N . GLU A 1 265 ? -11.773 -0.322 -25.007 1.00 81.06 265 GLU A N 1
ATOM 2107 C CA . GLU A 1 265 ? -13.069 0.347 -25.154 1.00 81.06 265 GLU A CA 1
ATOM 2108 C C . GLU A 1 265 ? -12.947 1.817 -24.711 1.00 81.06 265 GLU A C 1
ATOM 2110 O O . GLU A 1 265 ? -12.238 2.077 -23.727 1.00 81.06 265 GLU A O 1
ATOM 2115 N N . PRO A 1 266 ? -13.627 2.775 -25.371 1.00 87.75 266 PRO A N 1
ATOM 2116 C CA . PRO A 1 266 ? -13.494 4.197 -25.068 1.00 87.75 266 PRO A CA 1
ATOM 2117 C C . PRO A 1 266 ? -13.727 4.531 -23.588 1.00 87.75 266 PRO A C 1
ATOM 2119 O O . PRO A 1 266 ? -14.689 4.076 -22.959 1.00 87.75 266 PRO A O 1
ATOM 2122 N N . PHE A 1 267 ? -12.845 5.359 -23.035 1.00 91.62 267 PHE A N 1
ATOM 2123 C CA . PHE A 1 267 ? -12.898 5.839 -21.657 1.00 91.62 267 PHE A CA 1
ATOM 2124 C C . PHE A 1 267 ? -12.351 7.262 -21.574 1.00 91.62 267 PHE A C 1
ATOM 2126 O O . PHE A 1 267 ? -11.685 7.727 -22.494 1.00 91.62 267 PHE A O 1
ATOM 2133 N N . GLU A 1 268 ? -12.611 7.930 -20.460 1.00 92.31 268 GLU A N 1
ATOM 2134 C CA . GLU A 1 268 ? -12.048 9.235 -20.132 1.00 92.31 268 GLU A CA 1
ATOM 2135 C C . GLU A 1 268 ? -11.299 9.177 -18.800 1.00 92.31 268 GLU A C 1
ATOM 2137 O O . GLU A 1 268 ? -11.632 8.385 -17.908 1.00 92.31 268 GLU A O 1
ATOM 2142 N N . PHE A 1 269 ? -10.279 10.024 -18.659 1.00 90.94 269 PHE A N 1
ATOM 2143 C CA . PHE A 1 269 ? -9.679 10.284 -17.359 1.00 90.94 269 PHE A CA 1
ATOM 2144 C C . PHE A 1 269 ? -10.534 11.307 -16.613 1.00 90.94 269 PHE A C 1
ATOM 2146 O O . PHE A 1 269 ? -10.775 12.411 -17.093 1.00 90.94 269 PHE A O 1
ATOM 2153 N N . VAL A 1 270 ? -10.973 10.918 -15.420 1.00 91.06 270 VAL A N 1
ATOM 2154 C CA . VAL A 1 270 ? -11.555 11.832 -14.434 1.00 91.06 270 VAL A CA 1
ATOM 2155 C C . VAL A 1 270 ? -10.426 12.504 -13.653 1.00 91.06 270 VAL A C 1
ATOM 2157 O O . VAL A 1 270 ? -10.492 13.693 -13.362 1.00 91.06 270 VAL A O 1
ATOM 2160 N N . ILE A 1 271 ? -9.370 11.741 -13.339 1.00 82.75 271 ILE A N 1
ATOM 2161 C CA . ILE A 1 271 ? -8.146 12.241 -12.711 1.00 82.75 271 ILE A CA 1
ATOM 2162 C C . ILE A 1 271 ? -6.945 11.634 -13.450 1.00 82.75 271 ILE A C 1
ATOM 2164 O O . ILE A 1 271 ? -6.824 10.402 -13.471 1.00 82.75 271 ILE A O 1
ATOM 2168 N N . PRO A 1 272 ? -6.046 12.458 -14.014 1.00 84.44 272 PRO A N 1
ATOM 2169 C CA . PRO A 1 272 ? -6.164 13.913 -14.168 1.00 84.44 272 PRO A CA 1
ATOM 2170 C C . PRO A 1 272 ? -7.295 14.287 -15.142 1.00 84.44 272 PRO A C 1
ATOM 2172 O O . PRO A 1 272 ? -7.605 13.524 -16.055 1.00 84.44 272 PRO A O 1
ATOM 2175 N N . SER A 1 273 ? -7.923 15.445 -14.944 1.00 80.69 273 SER A N 1
ATOM 2176 C CA . SER A 1 273 ? -8.949 15.957 -15.858 1.00 80.69 273 SER A CA 1
ATOM 2177 C C . SER A 1 273 ? -8.312 16.594 -17.102 1.00 80.69 273 SER A C 1
ATOM 2179 O O . SER A 1 273 ? -7.115 16.880 -17.136 1.00 80.69 273 SER A O 1
ATOM 2181 N N . GLY A 1 274 ? -9.097 16.786 -18.167 1.00 81.75 274 GLY A N 1
ATOM 2182 C CA . GLY A 1 274 ? -8.642 17.498 -19.372 1.00 81.75 274 GLY A CA 1
ATOM 2183 C C . GLY A 1 274 ? -7.665 16.728 -20.272 1.00 81.75 274 GLY A C 1
ATOM 2184 O O . GLY A 1 274 ? -7.106 17.302 -21.206 1.00 81.75 274 GLY A O 1
ATOM 2185 N N . VAL A 1 275 ? -7.462 15.428 -20.036 1.00 85.94 275 VAL A N 1
ATOM 2186 C CA . VAL A 1 275 ? -6.587 14.594 -20.871 1.00 85.94 275 VAL A CA 1
ATOM 2187 C C . VAL A 1 275 ? -7.194 14.412 -22.261 1.00 85.94 275 VAL A C 1
ATOM 2189 O O . VAL A 1 275 ? -8.237 13.782 -22.419 1.00 85.94 275 VAL A O 1
ATOM 2192 N N . THR A 1 276 ? -6.506 14.921 -23.281 1.00 87.50 276 THR A N 1
ATOM 2193 C CA . THR A 1 276 ? -6.902 14.772 -24.692 1.00 87.50 276 THR A CA 1
ATOM 2194 C C . THR A 1 276 ? -6.179 13.616 -25.385 1.00 87.50 276 THR A C 1
ATOM 2196 O O . THR A 1 276 ? -6.790 12.896 -26.173 1.00 87.50 276 THR A O 1
ATOM 2199 N 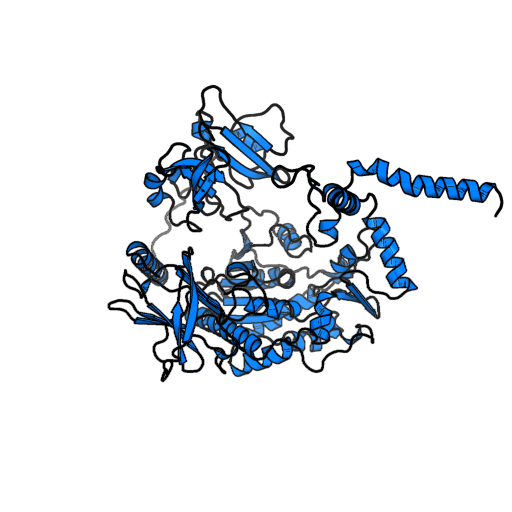N . ASP A 1 277 ? -4.902 13.384 -25.062 1.00 90.31 277 ASP A N 1
ATOM 2200 C CA . ASP A 1 277 ? -4.116 12.250 -25.561 1.00 90.31 277 ASP A CA 1
ATOM 2201 C C . ASP A 1 277 ? -4.084 11.107 -24.534 1.00 90.31 277 ASP A C 1
ATOM 2203 O O . ASP A 1 277 ? -3.163 10.964 -23.725 1.00 90.31 277 ASP A O 1
ATOM 2207 N N . ILE A 1 278 ? -5.134 10.283 -24.565 1.00 89.06 278 ILE A N 1
ATOM 2208 C CA . ILE A 1 278 ? -5.319 9.151 -23.645 1.00 89.06 278 ILE A CA 1
ATOM 2209 C C . ILE A 1 278 ? -4.167 8.145 -23.751 1.00 89.06 278 ILE A C 1
ATOM 2211 O O . ILE A 1 278 ? -3.715 7.613 -22.735 1.00 89.06 278 ILE A O 1
ATOM 2215 N N . ALA A 1 279 ? -3.690 7.875 -24.970 1.00 87.94 279 ALA A N 1
ATOM 2216 C CA . ALA A 1 279 ? -2.659 6.873 -25.208 1.00 87.94 279 ALA A CA 1
ATOM 2217 C C . ALA A 1 279 ? -1.315 7.318 -24.621 1.00 87.94 279 ALA A C 1
ATOM 2219 O O . ALA A 1 279 ? -0.689 6.549 -23.888 1.00 87.94 279 ALA A O 1
ATOM 2220 N N . ALA A 1 280 ? -0.908 8.566 -24.877 1.00 88.19 280 ALA A N 1
ATOM 2221 C CA . ALA A 1 280 ? 0.319 9.119 -24.313 1.00 88.19 280 ALA A CA 1
ATOM 2222 C C . ALA A 1 280 ? 0.254 9.212 -22.782 1.00 88.19 280 ALA A C 1
ATOM 2224 O O . ALA A 1 280 ? 1.226 8.878 -22.100 1.00 88.19 280 ALA A O 1
ATOM 2225 N N . GLN A 1 281 ? -0.895 9.610 -22.226 1.00 89.38 281 GLN A N 1
ATOM 2226 C CA . GLN A 1 281 ? -1.068 9.693 -20.777 1.00 89.38 281 GLN A CA 1
ATOM 2227 C C . GLN A 1 281 ? -0.983 8.312 -20.112 1.00 89.38 281 GLN A C 1
ATOM 2229 O O . GLN A 1 281 ? -0.303 8.149 -19.095 1.00 89.38 281 GLN A O 1
ATOM 2234 N N . LEU A 1 282 ? -1.625 7.297 -20.696 1.00 88.88 282 LEU A N 1
ATOM 2235 C CA . LEU A 1 282 ? -1.547 5.928 -20.192 1.00 88.88 282 LEU A CA 1
ATOM 2236 C C . LEU A 1 282 ? -0.120 5.371 -20.302 1.00 88.88 282 LEU A C 1
ATOM 2238 O O . LEU A 1 282 ? 0.363 4.748 -19.356 1.00 88.88 282 LEU A O 1
ATOM 2242 N N . GLU A 1 283 ? 0.584 5.630 -21.409 1.00 86.62 283 GLU A N 1
ATOM 2243 C CA . GLU A 1 283 ? 2.000 5.275 -21.554 1.00 86.62 283 GLU A CA 1
ATOM 2244 C C . GLU A 1 283 ? 2.855 5.941 -20.468 1.00 86.62 283 GLU A C 1
ATOM 2246 O O . GLU A 1 283 ? 3.717 5.276 -19.890 1.00 86.62 283 GLU A O 1
ATOM 2251 N N . ASN A 1 284 ? 2.584 7.207 -20.122 1.00 87.19 284 ASN A N 1
ATOM 2252 C CA . ASN A 1 284 ? 3.292 7.898 -19.047 1.00 87.19 284 ASN A CA 1
ATOM 2253 C C . ASN A 1 284 ? 3.110 7.187 -17.698 1.00 87.19 284 ASN A C 1
ATOM 2255 O O . ASN A 1 284 ? 4.102 6.870 -17.038 1.00 87.19 284 ASN A O 1
ATOM 2259 N N . PHE A 1 285 ? 1.872 6.845 -17.329 1.00 88.31 285 PHE A N 1
ATOM 2260 C CA . PHE A 1 285 ? 1.586 6.136 -16.077 1.00 88.31 285 PHE A CA 1
ATOM 2261 C C . PHE A 1 285 ? 2.191 4.735 -16.021 1.00 88.31 285 PHE A C 1
ATOM 2263 O O . PHE A 1 285 ? 2.638 4.292 -14.966 1.00 88.31 285 PHE A O 1
ATOM 2270 N N . MET A 1 286 ? 2.243 4.033 -17.153 1.00 87.50 286 MET A N 1
ATOM 2271 C CA . MET A 1 286 ? 2.898 2.728 -17.233 1.00 87.50 286 MET A CA 1
ATOM 2272 C C . MET A 1 286 ? 4.429 2.823 -17.296 1.00 87.50 286 MET A C 1
ATOM 2274 O O . MET A 1 286 ? 5.112 1.810 -17.107 1.00 87.50 286 MET A O 1
ATOM 2278 N N . SER A 1 287 ? 4.981 4.001 -17.593 1.00 82.00 287 SER A N 1
ATOM 2279 C CA . SER A 1 287 ? 6.419 4.235 -17.697 1.00 82.00 287 SER A CA 1
ATOM 2280 C C . SER A 1 287 ? 7.087 4.282 -16.323 1.00 82.00 287 SER A C 1
ATOM 2282 O O . SER A 1 287 ? 6.446 4.183 -15.279 1.00 82.00 287 SER A O 1
ATOM 2284 N N . ASP A 1 288 ? 8.416 4.350 -16.302 1.00 72.44 288 ASP A N 1
ATOM 2285 C CA . ASP A 1 288 ? 9.196 4.441 -15.066 1.00 72.44 288 ASP A CA 1
ATOM 2286 C C . ASP A 1 288 ? 9.476 5.889 -14.630 1.00 72.44 288 ASP A C 1
ATOM 2288 O O . ASP A 1 288 ? 10.363 6.123 -13.810 1.00 72.44 288 ASP A O 1
ATOM 2292 N N . LYS A 1 289 ? 8.744 6.854 -15.202 1.00 69.50 289 LYS A N 1
ATOM 2293 C CA . LYS A 1 289 ? 8.801 8.267 -14.818 1.00 69.50 289 LYS A CA 1
ATOM 2294 C C . LYS A 1 289 ? 8.050 8.559 -13.521 1.00 69.50 289 LYS A C 1
ATOM 2296 O O . LYS A 1 289 ? 8.468 9.448 -12.794 1.00 69.50 289 LYS A O 1
ATOM 2301 N N . GLU A 1 290 ? 6.995 7.793 -13.226 1.00 66.12 290 GLU A N 1
ATOM 2302 C CA . GLU A 1 290 ? 6.170 7.949 -12.013 1.00 66.12 290 GLU A CA 1
ATOM 2303 C C . GLU A 1 290 ? 5.590 9.376 -11.846 1.00 66.12 290 GLU A C 1
ATOM 2305 O O . GLU A 1 290 ? 5.330 9.837 -10.738 1.00 66.12 290 GLU A O 1
ATOM 2310 N N . GLU A 1 291 ? 5.385 10.094 -12.953 1.00 68.12 291 GLU A N 1
ATOM 2311 C CA . GLU A 1 291 ? 4.844 11.455 -12.961 1.00 68.12 291 GLU A CA 1
ATOM 2312 C C . GLU A 1 291 ? 3.321 11.424 -12.773 1.00 68.12 291 GLU A C 1
ATOM 2314 O O . GLU A 1 291 ? 2.614 10.712 -13.489 1.00 68.12 291 GLU A O 1
ATOM 2319 N N . ASN A 1 292 ? 2.817 12.207 -11.812 1.00 70.81 292 ASN A N 1
ATOM 2320 C CA . ASN A 1 292 ? 1.387 12.375 -11.519 1.00 70.81 292 ASN A CA 1
ATOM 2321 C C . ASN A 1 292 ? 0.620 11.054 -11.297 1.00 70.81 292 ASN A C 1
ATOM 2323 O O . ASN A 1 292 ? -0.582 10.975 -11.528 1.00 70.81 292 ASN A O 1
ATOM 2327 N N . ASP A 1 293 ? 1.303 10.006 -10.821 1.00 80.88 293 ASP A N 1
ATOM 2328 C CA . ASP A 1 293 ? 0.751 8.650 -10.708 1.00 80.88 293 ASP A CA 1
ATOM 2329 C C . ASP A 1 293 ? 0.110 8.340 -9.339 1.00 80.88 293 ASP A C 1
ATOM 2331 O O . ASP A 1 293 ? -0.362 7.220 -9.112 1.00 80.88 293 ASP A O 1
ATOM 2335 N N . LYS A 1 294 ? 0.077 9.326 -8.428 1.00 83.50 294 LYS A N 1
ATOM 2336 C CA . LYS A 1 294 ? -0.449 9.183 -7.059 1.00 83.50 294 LYS A CA 1
ATOM 2337 C C . LYS A 1 294 ? -1.923 8.788 -7.034 1.00 83.50 294 LYS A C 1
ATOM 2339 O O . LYS A 1 294 ? -2.307 7.938 -6.233 1.00 83.50 294 LYS A O 1
ATOM 2344 N N . ARG A 1 295 ? -2.736 9.394 -7.902 1.00 87.00 295 ARG A N 1
ATOM 2345 C CA . ARG A 1 295 ? -4.170 9.124 -8.033 1.00 87.00 295 ARG A CA 1
ATOM 2346 C C . ARG A 1 295 ? -4.559 9.166 -9.502 1.00 87.00 295 ARG A C 1
ATOM 2348 O O . ARG A 1 295 ? -4.284 10.145 -10.181 1.00 87.00 295 ARG A O 1
ATOM 2355 N N . ILE A 1 296 ? -5.195 8.103 -9.977 1.00 91.19 296 ILE A N 1
ATOM 2356 C CA . ILE A 1 296 ? -5.660 7.983 -11.359 1.00 91.19 296 ILE A CA 1
ATOM 2357 C C . ILE A 1 296 ? -7.099 7.500 -11.307 1.00 91.19 296 ILE A C 1
ATOM 2359 O O . ILE A 1 296 ? -7.378 6.452 -10.726 1.00 91.19 296 ILE A O 1
ATOM 2363 N N . SER A 1 297 ? -8.014 8.239 -11.924 1.00 94.44 297 SER A N 1
ATOM 2364 C CA . SER A 1 297 ? -9.410 7.832 -12.016 1.00 94.44 297 SER A CA 1
ATOM 2365 C C . SER A 1 297 ? -9.887 7.857 -13.451 1.00 94.44 297 SER A C 1
ATOM 2367 O O . SER A 1 297 ? -9.588 8.791 -14.193 1.00 94.44 297 SER A O 1
ATOM 2369 N N . THR A 1 298 ? -10.626 6.821 -13.837 1.00 94.38 298 THR A N 1
ATOM 2370 C CA . THR A 1 298 ? -11.183 6.700 -15.182 1.00 94.38 298 THR A CA 1
ATOM 2371 C C . THR A 1 298 ? -12.649 6.321 -15.132 1.00 94.38 298 THR A C 1
ATOM 2373 O O . THR A 1 298 ? -13.126 5.736 -14.152 1.00 94.38 298 THR A O 1
ATOM 2376 N N . ARG A 1 299 ? -13.353 6.653 -16.211 1.00 93.38 299 ARG A N 1
ATOM 2377 C CA . ARG A 1 299 ? -14.744 6.287 -16.446 1.00 93.38 299 ARG A CA 1
ATOM 2378 C C . ARG A 1 299 ? -14.893 5.784 -17.876 1.00 93.38 299 ARG A C 1
ATOM 2380 O O . ARG A 1 299 ? -14.436 6.434 -18.814 1.00 93.38 299 ARG A O 1
ATOM 2387 N N . LYS A 1 300 ? -15.534 4.630 -18.056 1.00 89.69 300 LYS A N 1
ATOM 2388 C CA . LYS A 1 300 ? -15.920 4.123 -19.377 1.00 89.69 300 LYS A CA 1
ATOM 2389 C C . LYS A 1 300 ? -17.015 4.997 -19.983 1.00 89.69 300 LYS A C 1
ATOM 2391 O O . LYS A 1 300 ? -17.954 5.384 -19.293 1.00 89.69 300 LYS A O 1
ATOM 2396 N N . VAL A 1 301 ? -16.928 5.235 -21.293 1.00 83.94 301 VAL A N 1
ATOM 2397 C CA . VAL A 1 301 ? -17.982 5.943 -22.044 1.00 83.94 301 VAL A CA 1
ATOM 2398 C C . VAL A 1 301 ? -19.228 5.062 -22.188 1.00 83.94 301 VAL A C 1
ATOM 2400 O O . VAL A 1 301 ? -20.353 5.550 -22.138 1.00 83.94 301 VAL A O 1
ATOM 2403 N N . SER A 1 302 ? -19.037 3.747 -22.314 1.00 77.75 302 SER A N 1
ATOM 2404 C CA . SER A 1 302 ? -20.104 2.745 -22.319 1.00 77.75 302 SER A CA 1
ATOM 2405 C C . SER A 1 302 ? -19.778 1.630 -21.328 1.00 77.75 302 SER A C 1
ATOM 2407 O O . SER A 1 302 ? -18.735 0.987 -21.450 1.00 77.75 302 SER A O 1
ATOM 2409 N N . GLY A 1 303 ? -20.657 1.414 -20.348 1.00 68.75 303 GLY A N 1
ATOM 2410 C CA . GLY A 1 303 ? -20.450 0.433 -19.281 1.00 68.75 303 GLY A CA 1
ATOM 2411 C C . GLY A 1 303 ? -20.378 -1.013 -19.787 1.00 68.75 303 GLY A C 1
ATOM 2412 O O . GLY A 1 303 ? -21.131 -1.418 -20.671 1.00 68.75 303 GLY A O 1
ATOM 2413 N N . LEU A 1 304 ? -19.479 -1.789 -19.186 1.00 66.00 304 LEU A N 1
ATOM 2414 C CA . LEU A 1 304 ? -19.285 -3.227 -19.385 1.00 66.00 304 LEU A CA 1
ATOM 2415 C C . LEU A 1 304 ? -19.980 -4.063 -18.296 1.00 66.00 304 LEU A C 1
ATOM 2417 O O . LEU A 1 304 ? -20.134 -5.275 -18.456 1.00 66.00 304 LEU A O 1
ATOM 2421 N N . GLY A 1 305 ? -20.421 -3.429 -17.201 1.00 70.25 305 GLY A N 1
ATOM 2422 C CA . GLY A 1 305 ? -21.245 -4.046 -16.157 1.00 70.25 305 GLY A CA 1
ATOM 2423 C C . GLY A 1 305 ? -20.463 -4.693 -15.010 1.00 70.25 305 GLY A C 1
ATOM 2424 O O . GLY A 1 305 ? -21.042 -5.442 -14.224 1.00 70.25 305 GLY A O 1
ATOM 2425 N N . ASN A 1 306 ? -19.159 -4.419 -14.898 1.00 82.69 306 ASN A N 1
ATOM 2426 C CA . ASN A 1 306 ? -18.322 -4.874 -13.778 1.00 82.69 306 ASN A CA 1
ATOM 2427 C C . ASN A 1 306 ? -18.253 -3.855 -12.623 1.00 82.69 306 ASN A C 1
ATOM 2429 O O . ASN A 1 306 ? -17.683 -4.172 -11.576 1.00 82.69 306 ASN A O 1
ATOM 2433 N N . GLY A 1 307 ? -18.867 -2.675 -12.771 1.00 91.62 307 GLY A N 1
ATOM 2434 C CA . GLY A 1 307 ? -19.030 -1.696 -11.701 1.00 91.62 307 GLY A CA 1
ATOM 2435 C C . GLY A 1 307 ? -17.759 -0.905 -11.399 1.00 91.62 307 GLY A C 1
ATOM 2436 O O . GLY A 1 307 ? -17.037 -0.486 -12.308 1.00 91.62 307 GLY A O 1
ATOM 2437 N N . ARG A 1 308 ? -17.500 -0.670 -10.108 1.00 96.06 308 ARG A N 1
ATOM 2438 C CA . ARG A 1 308 ? -16.432 0.216 -9.630 1.00 96.06 308 ARG A CA 1
ATOM 2439 C C . ARG A 1 308 ? -15.263 -0.573 -9.048 1.00 96.06 308 ARG A C 1
ATOM 2441 O O . ARG A 1 308 ? -15.485 -1.509 -8.284 1.00 96.06 308 ARG A O 1
ATOM 2448 N N . LEU A 1 309 ? -14.040 -0.150 -9.357 1.00 98.06 309 LEU A N 1
ATOM 2449 C CA . LEU A 1 309 ? -12.811 -0.666 -8.753 1.00 98.06 309 LEU A CA 1
ATOM 2450 C C . LEU A 1 309 ? -12.074 0.435 -7.988 1.00 98.06 309 LEU A C 1
ATOM 2452 O O . LEU A 1 309 ? -11.752 1.474 -8.564 1.00 98.06 309 LEU A O 1
ATOM 2456 N N . TYR A 1 310 ? -11.714 0.152 -6.739 1.00 98.62 310 TYR A N 1
ATOM 2457 C CA . TYR A 1 310 ? -10.709 0.883 -5.973 1.00 98.62 310 TYR A CA 1
ATOM 2458 C C . TYR A 1 310 ? -9.452 0.022 -5.808 1.00 98.62 310 TYR A C 1
ATOM 2460 O O . TYR A 1 310 ? -9.497 -1.061 -5.231 1.00 98.62 310 TYR A O 1
ATOM 2468 N N . MET A 1 311 ? -8.314 0.479 -6.320 1.00 98.56 311 MET A N 1
ATOM 2469 C CA . MET A 1 311 ? -7.049 -0.242 -6.231 1.00 98.56 311 MET A CA 1
ATOM 2470 C C . MET A 1 311 ? -6.002 0.601 -5.515 1.00 98.56 311 MET A C 1
ATOM 2472 O O . MET A 1 311 ? -5.571 1.637 -6.022 1.00 98.56 311 MET A O 1
ATOM 2476 N N . VAL A 1 312 ? -5.552 0.112 -4.364 1.00 97.88 312 VAL A N 1
ATOM 2477 C CA . VAL A 1 312 ? -4.379 0.641 -3.665 1.00 97.88 312 VAL A CA 1
ATOM 2478 C C . VAL A 1 312 ? -3.180 -0.184 -4.086 1.00 97.88 312 VAL A C 1
ATOM 2480 O O . VAL A 1 312 ? -3.250 -1.412 -4.073 1.00 97.88 312 VAL A O 1
ATOM 2483 N N . ARG A 1 313 ? -2.118 0.482 -4.530 1.00 94.62 313 ARG A N 1
ATOM 2484 C CA . ARG A 1 313 ? -1.001 -0.168 -5.222 1.00 94.62 313 ARG A CA 1
ATOM 2485 C C . ARG A 1 313 ? 0.354 0.408 -4.845 1.00 94.62 313 ARG A C 1
ATOM 2487 O O . ARG A 1 313 ? 0.452 1.547 -4.383 1.00 94.62 313 ARG A O 1
ATOM 2494 N N . ASP A 1 314 ? 1.401 -0.316 -5.222 1.00 91.00 314 ASP A N 1
ATOM 2495 C CA . ASP A 1 314 ? 2.734 0.246 -5.399 1.00 91.00 314 ASP A CA 1
ATOM 2496 C C . ASP A 1 314 ? 3.082 0.423 -6.895 1.00 91.00 314 ASP A C 1
ATOM 2498 O O . ASP A 1 314 ? 2.209 0.553 -7.760 1.00 91.00 314 ASP A O 1
ATOM 2502 N N . SER A 1 315 ? 4.365 0.532 -7.238 1.00 89.12 315 SER A N 1
ATOM 2503 C CA . SER A 1 315 ? 4.824 0.695 -8.619 1.00 89.12 315 SER A CA 1
ATOM 2504 C C . SER A 1 315 ? 4.638 -0.557 -9.502 1.00 89.12 315 SER A C 1
ATOM 2506 O O . SER A 1 315 ? 4.700 -0.437 -10.726 1.00 89.12 315 SER A O 1
ATOM 2508 N N . PHE A 1 316 ? 4.367 -1.745 -8.948 1.00 90.56 316 PHE A N 1
ATOM 2509 C CA . PHE A 1 316 ? 3.991 -2.954 -9.695 1.00 90.56 316 PHE A CA 1
ATOM 2510 C C . PHE A 1 316 ? 2.617 -2.817 -10.345 1.00 90.56 316 PHE A C 1
ATOM 2512 O O . PHE A 1 316 ? 2.459 -3.213 -11.508 1.00 90.56 316 PHE A O 1
ATOM 2519 N N . GLY A 1 317 ? 1.667 -2.183 -9.653 1.00 92.19 317 GLY A N 1
ATOM 2520 C CA . GLY A 1 317 ? 0.322 -1.927 -10.160 1.00 92.19 317 GLY A CA 1
ATOM 2521 C C . GLY A 1 317 ? 0.256 -1.086 -11.440 1.00 92.19 317 GLY A C 1
ATOM 2522 O O . GLY A 1 317 ? -0.737 -1.161 -12.158 1.00 92.19 317 GLY A O 1
ATOM 2523 N N . ARG A 1 318 ? 1.311 -0.340 -11.803 1.00 91.56 318 ARG A N 1
ATOM 2524 C CA . ARG A 1 318 ? 1.302 0.531 -12.997 1.00 91.56 318 ARG A CA 1
ATOM 2525 C C . ARG A 1 318 ? 1.029 -0.218 -14.302 1.00 91.56 318 ARG A C 1
ATOM 2527 O O . ARG A 1 318 ? 0.334 0.280 -15.176 1.00 91.56 318 ARG A O 1
ATOM 2534 N N . ALA A 1 319 ? 1.555 -1.436 -14.428 1.00 92.31 319 ALA A N 1
ATOM 2535 C CA . ALA A 1 319 ? 1.379 -2.247 -15.629 1.00 92.31 319 ALA A CA 1
ATOM 2536 C C . ALA A 1 319 ? 0.000 -2.928 -15.679 1.00 92.31 319 ALA A C 1
ATOM 2538 O O . ALA A 1 319 ? -0.364 -3.477 -16.713 1.00 92.31 319 ALA A O 1
ATOM 2539 N N . LEU A 1 320 ? -0.758 -2.898 -14.576 1.00 94.88 320 LEU A N 1
ATOM 2540 C CA . LEU A 1 320 ? -2.110 -3.446 -14.494 1.00 94.88 320 LEU A CA 1
ATOM 2541 C C . LEU A 1 320 ? -3.190 -2.439 -14.901 1.00 94.88 320 LEU A C 1
ATOM 2543 O O . LEU A 1 320 ? -4.291 -2.858 -15.260 1.00 94.88 320 LEU A O 1
ATOM 2547 N N . LEU A 1 321 ? -2.877 -1.135 -14.863 1.00 94.12 321 LEU A N 1
ATOM 2548 C CA . LEU A 1 321 ? -3.831 -0.052 -15.122 1.00 94.12 321 LEU A CA 1
ATOM 2549 C C . LEU A 1 321 ? -4.667 -0.286 -16.387 1.00 94.12 321 LEU A C 1
ATOM 2551 O O . LEU A 1 321 ? -5.891 -0.268 -16.271 1.00 94.12 321 LEU A O 1
ATOM 2555 N N . PRO A 1 322 ? -4.076 -0.572 -17.568 1.00 92.19 322 PRO A N 1
ATOM 2556 C CA . PRO A 1 322 ? -4.856 -0.649 -18.799 1.00 92.19 322 PRO A CA 1
ATOM 2557 C C . PRO A 1 322 ? -5.912 -1.750 -18.768 1.00 92.19 322 PRO A C 1
ATOM 2559 O O . PRO A 1 322 ? -7.025 -1.548 -19.234 1.00 92.19 322 PRO A O 1
ATOM 2562 N N . PHE A 1 323 ? -5.581 -2.906 -18.192 1.00 92.56 323 PHE A N 1
ATOM 2563 C CA . PHE A 1 323 ? -6.485 -4.052 -18.167 1.00 92.56 323 PHE A CA 1
ATOM 2564 C C . PHE A 1 323 ? -7.655 -3.834 -17.212 1.00 92.56 323 PHE A C 1
ATOM 2566 O O . PHE A 1 323 ? -8.776 -4.237 -17.505 1.00 92.56 323 PHE A O 1
ATOM 2573 N N . PHE A 1 324 ? -7.416 -3.178 -16.074 1.00 94.50 324 PHE A N 1
ATOM 2574 C CA . PHE A 1 324 ? -8.490 -2.850 -15.141 1.00 94.50 324 PHE A CA 1
ATOM 2575 C C . PHE A 1 324 ? -9.354 -1.692 -15.633 1.00 94.50 324 PHE A C 1
ATOM 2577 O O . PHE A 1 324 ? -10.571 -1.773 -15.492 1.00 94.50 324 PHE A O 1
ATOM 2584 N N . ILE A 1 325 ? -8.761 -0.677 -16.271 1.00 93.44 325 ILE A N 1
ATOM 2585 C CA . ILE A 1 325 ? -9.505 0.378 -16.978 1.00 93.44 325 ILE A CA 1
ATOM 2586 C C . ILE A 1 325 ? -10.381 -0.240 -18.068 1.00 93.44 325 ILE A C 1
ATOM 2588 O O . ILE A 1 325 ? -11.514 0.186 -18.271 1.00 93.44 325 ILE A O 1
ATOM 2592 N N . ASP A 1 326 ? -9.886 -1.267 -18.764 1.00 89.88 326 ASP A N 1
ATOM 2593 C CA . ASP A 1 326 ? -10.679 -1.949 -19.782 1.00 89.88 326 ASP A CA 1
ATOM 2594 C C . ASP A 1 326 ? -11.778 -2.845 -19.217 1.00 89.88 326 ASP A C 1
ATOM 2596 O O . ASP A 1 326 ? -12.699 -3.178 -19.948 1.00 89.88 326 ASP A O 1
ATOM 2600 N N . ASN A 1 327 ? -11.700 -3.235 -17.944 1.00 90.88 327 ASN A N 1
ATOM 2601 C CA . ASN A 1 327 ? -12.588 -4.240 -17.368 1.00 90.88 327 ASN A CA 1
ATOM 2602 C C . ASN A 1 327 ? -13.651 -3.690 -16.419 1.00 90.88 327 ASN A C 1
ATOM 2604 O O . ASN A 1 327 ? -14.556 -4.438 -16.068 1.00 90.88 327 ASN A O 1
ATOM 2608 N N . TYR A 1 328 ? -13.533 -2.444 -15.967 1.00 93.12 328 TYR A N 1
ATOM 2609 C CA . TYR A 1 328 ? -14.428 -1.822 -14.989 1.00 93.12 328 TYR A CA 1
ATOM 2610 C C . TYR A 1 328 ? -15.077 -0.562 -15.558 1.00 93.12 328 TYR A C 1
ATOM 2612 O O . TYR A 1 328 ? -14.487 0.121 -16.389 1.00 93.12 328 TYR A O 1
ATOM 2620 N N . ASP A 1 329 ? -16.284 -0.237 -15.089 1.00 92.88 329 ASP A N 1
ATOM 2621 C CA . ASP A 1 329 ? -17.025 0.947 -15.545 1.00 92.88 329 ASP A CA 1
ATOM 2622 C C . ASP A 1 329 ? -16.383 2.230 -15.006 1.00 92.88 329 ASP A C 1
ATOM 2624 O O . ASP A 1 329 ? -16.294 3.241 -15.702 1.00 92.88 329 ASP A O 1
ATOM 2628 N N . THR A 1 330 ? -15.893 2.175 -13.766 1.00 94.94 330 THR A N 1
ATOM 2629 C CA . THR A 1 330 ? -15.081 3.235 -13.163 1.00 94.94 330 THR A CA 1
ATOM 2630 C C . THR A 1 330 ? -13.928 2.638 -12.378 1.00 94.94 330 THR A C 1
ATOM 2632 O O . THR A 1 330 ? -14.123 1.688 -11.615 1.00 94.94 330 THR A O 1
ATOM 2635 N N . THR A 1 331 ? -12.750 3.242 -12.481 1.00 96.62 331 THR A N 1
ATOM 2636 C CA . THR A 1 331 ? -11.576 2.837 -11.703 1.00 96.62 331 THR A CA 1
ATOM 2637 C C . THR A 1 331 ? -11.030 4.000 -10.893 1.00 96.62 331 THR A C 1
ATOM 2639 O O . THR A 1 331 ? -11.010 5.138 -11.362 1.00 96.62 331 THR A O 1
ATOM 2642 N N . MET A 1 332 ? -10.503 3.698 -9.714 1.00 97.25 332 MET A N 1
ATOM 2643 C CA . MET A 1 332 ? -9.707 4.597 -8.892 1.00 97.25 332 MET A CA 1
ATOM 2644 C C . MET A 1 332 ? -8.441 3.859 -8.465 1.00 97.25 332 MET A C 1
ATOM 2646 O O . MET A 1 332 ? -8.509 2.914 -7.685 1.00 97.25 332 MET A O 1
ATOM 2650 N N . PHE A 1 333 ? -7.291 4.288 -8.967 1.00 97.12 333 PHE A N 1
ATOM 2651 C CA . PHE A 1 333 ? -5.986 3.773 -8.573 1.00 97.12 333 PHE A CA 1
ATOM 2652 C C . PHE A 1 333 ? -5.307 4.790 -7.669 1.00 97.12 333 PHE A C 1
ATOM 2654 O O . PHE A 1 333 ? -5.176 5.954 -8.045 1.00 97.12 333 PHE A O 1
ATOM 2661 N N . VAL A 1 334 ? -4.853 4.350 -6.501 1.00 94.25 334 VAL A N 1
ATOM 2662 C CA . VAL A 1 334 ? -4.138 5.186 -5.536 1.00 94.25 334 VAL A CA 1
ATOM 2663 C C . VAL A 1 334 ? -2.815 4.524 -5.186 1.00 94.25 334 VAL A C 1
ATOM 2665 O O . VAL A 1 334 ? -2.770 3.361 -4.787 1.00 94.25 334 VAL A O 1
ATOM 2668 N N . ARG A 1 335 ? -1.722 5.269 -5.335 1.00 90.25 335 ARG A N 1
ATOM 2669 C CA . ARG A 1 335 ? -0.401 4.861 -4.863 1.00 90.25 335 ARG A CA 1
ATOM 2670 C C . ARG A 1 335 ? -0.187 5.434 -3.466 1.00 90.25 335 ARG A C 1
ATOM 2672 O O . ARG A 1 335 ? 0.091 6.623 -3.327 1.00 90.25 335 ARG A O 1
ATOM 2679 N N . ALA A 1 336 ? -0.338 4.595 -2.447 1.00 87.81 336 ALA A N 1
ATOM 2680 C CA . ALA A 1 336 ? -0.247 4.994 -1.046 1.00 87.81 336 ALA A CA 1
ATOM 2681 C C . ALA A 1 336 ? 0.277 3.850 -0.170 1.00 87.81 336 ALA A C 1
ATOM 2683 O O . ALA A 1 336 ? 0.172 2.681 -0.537 1.00 87.81 336 ALA A O 1
ATOM 2684 N N . ASP A 1 337 ? 0.805 4.204 1.004 1.00 81.56 337 ASP A N 1
ATOM 2685 C CA . ASP A 1 337 ? 1.322 3.246 1.993 1.00 81.56 337 ASP A CA 1
ATOM 2686 C C . ASP A 1 337 ? 0.200 2.451 2.693 1.00 81.56 337 ASP A C 1
ATOM 2688 O O . ASP A 1 337 ? 0.444 1.383 3.249 1.00 81.56 337 ASP A O 1
ATOM 2692 N N . TYR A 1 338 ? -1.021 2.991 2.709 1.00 89.44 338 TYR A N 1
ATOM 2693 C CA . TYR A 1 338 ? -2.192 2.405 3.355 1.00 89.44 338 TYR A CA 1
ATOM 2694 C C . TYR A 1 338 ? -3.474 2.798 2.605 1.00 89.44 338 TYR A C 1
ATOM 2696 O O . TYR A 1 338 ? -3.501 3.836 1.937 1.00 89.44 338 TYR A O 1
ATOM 2704 N N . PRO A 1 339 ? -4.543 1.985 2.691 1.00 93.12 339 PRO A N 1
ATOM 2705 C CA . PRO A 1 339 ? -5.785 2.270 1.995 1.00 93.12 339 PRO A CA 1
ATOM 2706 C C . PRO A 1 339 ? -6.648 3.304 2.720 1.00 93.12 339 PRO A C 1
ATOM 2708 O O . PRO A 1 339 ? -6.699 3.342 3.952 1.00 93.12 339 PRO A O 1
ATOM 2711 N N . ASP A 1 340 ? -7.370 4.093 1.925 1.00 91.88 340 ASP A N 1
ATOM 2712 C CA . ASP A 1 340 ? -8.408 5.016 2.374 1.00 91.88 340 ASP A CA 1
ATOM 2713 C C . ASP A 1 340 ? -9.781 4.483 1.962 1.00 91.88 340 ASP A C 1
ATOM 2715 O O . ASP A 1 340 ? -10.180 4.523 0.791 1.00 91.88 340 ASP A O 1
ATOM 2719 N N . MET A 1 341 ? -10.498 3.964 2.955 1.00 91.44 341 MET A N 1
ATOM 2720 C CA . MET A 1 341 ? -11.731 3.210 2.762 1.00 91.44 341 MET A CA 1
ATOM 2721 C C . MET A 1 341 ? -12.943 4.090 2.460 1.00 91.44 341 MET A C 1
ATOM 2723 O O . MET A 1 341 ? -14.003 3.558 2.124 1.00 91.44 341 MET A O 1
ATOM 2727 N N . SER A 1 342 ? -12.794 5.417 2.484 1.00 86.19 342 SER A N 1
ATOM 2728 C CA . SER A 1 342 ? -13.811 6.342 1.969 1.00 86.19 342 SER A CA 1
ATOM 2729 C C . SER A 1 342 ? -14.062 6.168 0.469 1.00 86.19 342 SER A C 1
ATOM 2731 O O . SER A 1 342 ? -15.178 6.372 -0.005 1.00 86.19 342 SER A O 1
ATOM 2733 N N . ASN A 1 343 ? -13.058 5.686 -0.271 1.00 87.94 343 ASN A N 1
ATOM 2734 C CA . ASN A 1 343 ? -13.166 5.394 -1.700 1.00 87.94 343 ASN A CA 1
ATOM 2735 C C . ASN A 1 343 ? -13.969 4.112 -1.994 1.00 87.94 343 ASN A C 1
ATOM 2737 O O . ASN A 1 343 ? -14.302 3.846 -3.149 1.00 87.94 343 ASN A O 1
ATOM 2741 N N . VAL A 1 344 ? -14.290 3.308 -0.973 1.00 93.44 344 VAL A N 1
ATOM 2742 C CA . VAL A 1 344 ? -15.110 2.100 -1.120 1.00 93.44 344 VAL A CA 1
ATOM 2743 C C . VAL A 1 344 ? -16.573 2.462 -0.879 1.00 93.44 344 VAL A C 1
ATOM 2745 O O . VAL A 1 344 ? -17.029 2.558 0.261 1.00 93.44 344 VAL A O 1
ATOM 2748 N N . THR A 1 345 ? -17.328 2.648 -1.962 1.00 91.19 345 THR A N 1
ATOM 2749 C CA . THR A 1 345 ? -18.791 2.855 -1.935 1.00 91.19 345 THR A CA 1
ATOM 2750 C C . THR A 1 345 ? -19.541 1.536 -2.155 1.00 91.19 345 THR A C 1
ATOM 2752 O O . THR A 1 345 ? -18.910 0.500 -2.378 1.00 91.19 345 THR A O 1
ATOM 2755 N N . GLU A 1 346 ? -20.876 1.540 -2.086 1.00 92.44 346 GLU A N 1
ATOM 2756 C CA . GLU A 1 346 ? -21.682 0.338 -2.352 1.00 92.44 346 GLU A CA 1
ATOM 2757 C C . GLU A 1 346 ? -21.315 -0.311 -3.699 1.00 92.44 346 GLU A C 1
ATOM 2759 O O . GLU A 1 346 ? -21.174 0.360 -4.724 1.00 92.44 346 GLU A O 1
ATOM 2764 N N . GLY A 1 347 ? -21.101 -1.627 -3.673 1.00 94.19 347 GLY A N 1
ATOM 2765 C CA . GLY A 1 347 ? -20.703 -2.436 -4.825 1.00 94.19 347 GLY A CA 1
ATOM 2766 C C . GLY A 1 347 ? -19.280 -2.196 -5.345 1.00 94.19 347 GLY A C 1
ATOM 2767 O O . GLY A 1 347 ? -18.932 -2.753 -6.385 1.00 94.19 347 GLY A O 1
ATOM 2768 N N . THR A 1 348 ? -18.457 -1.383 -4.670 1.00 97.38 348 THR A N 1
ATOM 2769 C CA . THR A 1 348 ? -17.068 -1.129 -5.092 1.00 97.38 348 THR A CA 1
ATOM 2770 C C . THR A 1 348 ? -16.183 -2.321 -4.756 1.00 97.38 348 THR A C 1
ATOM 2772 O O . THR A 1 348 ? -16.006 -2.660 -3.587 1.00 97.38 348 THR A O 1
ATOM 2775 N N . ASP A 1 349 ? -15.587 -2.935 -5.773 1.00 98.31 349 ASP A N 1
ATOM 2776 C CA . ASP A 1 349 ? -14.529 -3.917 -5.572 1.00 98.31 349 ASP A CA 1
ATOM 2777 C C . ASP A 1 349 ? -13.243 -3.223 -5.109 1.00 98.31 349 ASP A C 1
ATOM 2779 O O . ASP A 1 349 ? -12.931 -2.115 -5.550 1.00 98.31 349 ASP A O 1
ATOM 2783 N N . MET A 1 350 ? -12.458 -3.901 -4.272 1.00 98.50 350 MET A N 1
ATOM 2784 C CA . MET A 1 350 ? -11.183 -3.398 -3.781 1.00 98.50 350 MET A CA 1
ATOM 2785 C C . MET A 1 350 ? -10.038 -4.375 -4.042 1.00 98.50 350 MET A C 1
ATOM 2787 O O . MET A 1 350 ? -10.099 -5.543 -3.662 1.00 98.50 350 MET A O 1
ATOM 2791 N N . ILE A 1 351 ? -8.949 -3.861 -4.611 1.00 98.75 351 ILE A N 1
ATOM 2792 C CA . ILE A 1 351 ? -7.667 -4.562 -4.720 1.00 98.75 351 ILE A CA 1
ATOM 2793 C C . ILE A 1 351 ? -6.649 -3.842 -3.837 1.00 98.75 351 ILE A C 1
ATOM 2795 O O . ILE A 1 351 ? -6.454 -2.635 -3.982 1.00 98.75 351 ILE A O 1
ATOM 2799 N N . TYR A 1 352 ? -5.970 -4.580 -2.956 1.00 98.56 352 TYR A N 1
ATOM 2800 C CA . TYR A 1 352 ? -4.813 -4.062 -2.226 1.00 98.56 352 TYR A CA 1
ATOM 2801 C C . TYR A 1 352 ? -3.545 -4.790 -2.671 1.00 98.56 352 TYR A C 1
ATOM 2803 O O . TYR A 1 352 ? -3.297 -5.934 -2.287 1.00 98.56 352 TYR A O 1
ATOM 2811 N N . GLU A 1 353 ? -2.772 -4.130 -3.527 1.00 98.00 353 GLU A N 1
ATOM 2812 C CA . GLU A 1 353 ? -1.544 -4.629 -4.131 1.00 98.00 353 GLU A CA 1
ATOM 2813 C C . GLU A 1 353 ? -0.317 -4.076 -3.407 1.00 98.00 353 GLU A C 1
ATOM 2815 O O . GLU A 1 353 ? -0.194 -2.870 -3.198 1.00 98.00 353 GLU A O 1
ATOM 2820 N N . ILE A 1 354 ? 0.590 -4.975 -3.028 1.00 96.00 354 ILE A N 1
ATOM 2821 C CA . ILE A 1 354 ? 1.869 -4.613 -2.424 1.00 96.00 354 ILE A CA 1
ATOM 2822 C C . ILE A 1 354 ? 2.930 -5.654 -2.761 1.00 96.00 354 ILE A C 1
ATOM 2824 O O . ILE A 1 354 ? 2.684 -6.862 -2.723 1.00 96.00 354 ILE A O 1
ATOM 2828 N N . VAL A 1 355 ? 4.150 -5.212 -3.028 1.00 95.19 355 VAL A N 1
ATOM 2829 C CA . VAL A 1 355 ? 5.272 -6.109 -3.273 1.00 95.19 355 VAL A CA 1
ATOM 2830 C C . VAL A 1 355 ? 5.773 -6.800 -2.003 1.00 95.19 355 VAL A C 1
ATOM 2832 O O . VAL A 1 355 ? 5.817 -6.228 -0.919 1.00 95.19 355 VAL A O 1
ATOM 2835 N N . GLU A 1 356 ? 6.232 -8.044 -2.154 1.00 95.44 356 GLU A N 1
ATOM 2836 C CA . GLU A 1 356 ? 6.695 -8.947 -1.092 1.00 95.44 356 GLU A CA 1
ATOM 2837 C C . GLU A 1 356 ? 7.641 -8.280 -0.079 1.00 95.44 356 GLU A C 1
ATOM 2839 O O . GLU A 1 356 ? 7.491 -8.476 1.125 1.00 95.44 356 GLU A O 1
ATOM 2844 N N . ARG A 1 357 ? 8.586 -7.458 -0.553 1.00 93.50 357 ARG A N 1
ATOM 2845 C CA . ARG A 1 357 ? 9.564 -6.756 0.302 1.00 93.50 357 ARG A CA 1
ATOM 2846 C C . ARG A 1 357 ? 8.961 -5.670 1.204 1.00 93.50 357 ARG A C 1
ATOM 2848 O O . ARG A 1 357 ? 9.604 -5.265 2.167 1.00 93.50 357 ARG A O 1
ATOM 2855 N N . ASN A 1 358 ? 7.731 -5.244 0.924 1.00 93.50 358 ASN A N 1
ATOM 2856 C CA . ASN A 1 358 ? 7.011 -4.211 1.666 1.00 93.50 358 ASN A CA 1
ATOM 2857 C C . ASN A 1 358 ? 5.923 -4.801 2.585 1.00 93.50 358 ASN A C 1
ATOM 2859 O O . ASN A 1 358 ? 5.199 -4.059 3.234 1.00 93.50 358 ASN A O 1
ATOM 2863 N N . ILE A 1 359 ? 5.814 -6.132 2.728 1.00 95.06 359 ILE A N 1
ATOM 2864 C CA . ILE A 1 359 ? 4.822 -6.765 3.626 1.00 95.06 359 ILE A CA 1
ATOM 2865 C C . ILE A 1 359 ? 4.899 -6.215 5.061 1.00 95.06 359 ILE A C 1
ATOM 2867 O O . ILE A 1 359 ? 3.878 -6.094 5.732 1.00 95.06 359 ILE A O 1
ATOM 2871 N N . ASN A 1 360 ? 6.096 -5.869 5.547 1.00 92.38 360 ASN A N 1
ATOM 2872 C CA . ASN A 1 360 ? 6.254 -5.295 6.883 1.00 92.38 360 ASN A CA 1
ATOM 2873 C C . ASN A 1 360 ? 5.590 -3.911 7.031 1.00 92.38 360 ASN A C 1
ATOM 2875 O O . ASN A 1 360 ? 5.262 -3.526 8.150 1.00 92.38 360 ASN A O 1
ATOM 2879 N N . ASP A 1 361 ? 5.373 -3.182 5.935 1.00 92.00 361 ASP A N 1
ATOM 2880 C CA . ASP A 1 361 ? 4.776 -1.843 5.953 1.00 92.00 361 ASP A CA 1
ATOM 2881 C C . ASP A 1 361 ? 3.287 -1.877 6.311 1.00 92.00 361 ASP A C 1
ATOM 2883 O O . ASP A 1 361 ? 2.801 -0.966 6.976 1.00 92.00 361 ASP A O 1
ATOM 2887 N N . LEU A 1 362 ? 2.603 -2.996 6.038 1.00 94.62 362 LEU A N 1
ATOM 2888 C CA . LEU A 1 362 ? 1.208 -3.246 6.436 1.00 94.62 362 LEU A CA 1
ATOM 2889 C C . LEU A 1 362 ? 0.971 -3.187 7.956 1.00 94.62 362 LEU A C 1
ATOM 2891 O O . LEU A 1 362 ? -0.170 -3.158 8.411 1.00 94.62 362 LEU A O 1
ATOM 2895 N N . PHE A 1 363 ? 2.042 -3.221 8.751 1.00 92.12 363 PHE A N 1
ATOM 2896 C CA . PHE A 1 363 ? 1.994 -3.139 10.207 1.00 92.12 363 PHE A CA 1
ATOM 2897 C C . PHE A 1 363 ? 2.326 -1.736 10.753 1.00 92.12 363 PHE A C 1
ATOM 2899 O O . PHE A 1 363 ? 2.142 -1.483 11.943 1.00 92.12 363 PHE A O 1
ATOM 2906 N N . ARG A 1 364 ? 2.841 -0.832 9.910 1.00 90.31 364 ARG A N 1
ATOM 2907 C CA . ARG A 1 364 ? 3.413 0.461 10.329 1.00 90.31 364 ARG A CA 1
ATOM 2908 C C . ARG A 1 364 ? 2.408 1.606 10.373 1.00 90.31 364 ARG A C 1
ATOM 2910 O O . ARG A 1 364 ? 2.712 2.672 10.912 1.00 90.31 364 ARG A O 1
ATOM 2917 N N . THR A 1 365 ? 1.252 1.437 9.743 1.00 90.94 365 THR A N 1
ATOM 2918 C CA . THR A 1 365 ? 0.202 2.458 9.678 1.00 90.94 365 THR A CA 1
ATOM 2919 C C . THR A 1 365 ? -1.146 1.778 9.484 1.00 90.94 365 THR A C 1
ATOM 2921 O O . THR A 1 365 ? -1.260 0.862 8.667 1.00 90.94 365 THR A O 1
ATOM 2924 N N . ALA A 1 366 ? -2.161 2.193 10.242 1.00 93.88 366 ALA A N 1
ATOM 2925 C CA . ALA A 1 366 ? -3.510 1.677 10.037 1.00 93.88 366 ALA A CA 1
ATOM 2926 C C . ALA A 1 366 ? -4.129 2.231 8.746 1.00 93.88 366 ALA A C 1
ATOM 2928 O O . ALA A 1 366 ? -3.908 3.401 8.422 1.00 93.88 366 ALA A O 1
ATOM 2929 N N . PRO A 1 367 ? -4.953 1.431 8.047 1.00 94.19 367 PRO A N 1
ATOM 2930 C CA . PRO A 1 367 ? -5.905 1.950 7.074 1.00 94.19 367 PRO A CA 1
ATOM 2931 C C . PRO A 1 367 ? -6.754 3.099 7.624 1.00 94.19 367 PRO A C 1
ATOM 2933 O O . PRO A 1 367 ? -7.147 3.077 8.793 1.00 94.19 367 PRO A O 1
ATOM 2936 N N . LEU A 1 368 ? -7.124 4.048 6.761 1.00 91.62 368 LEU A N 1
ATOM 2937 C CA . LEU A 1 368 ? -8.153 5.033 7.091 1.00 91.62 368 LEU A CA 1
ATOM 2938 C C . LEU A 1 368 ? -9.518 4.371 6.922 1.00 91.62 368 LEU A C 1
ATOM 2940 O O . LEU A 1 368 ? -10.069 4.287 5.824 1.00 91.62 368 LEU A O 1
ATOM 2944 N N . MET A 1 369 ? -10.017 3.817 8.022 1.00 92.06 369 MET A N 1
ATOM 2945 C CA . MET A 1 369 ? -11.280 3.096 8.084 1.00 92.06 369 MET A CA 1
ATOM 2946 C C . MET A 1 369 ? -11.873 3.206 9.484 1.00 92.06 369 MET A C 1
ATOM 2948 O O . MET A 1 369 ? -11.187 2.950 10.475 1.00 92.06 369 MET A O 1
ATOM 2952 N N . THR A 1 370 ? -13.164 3.520 9.565 1.00 91.81 370 THR A N 1
ATOM 2953 C CA . THR A 1 370 ? -13.915 3.443 10.822 1.00 91.81 370 THR A CA 1
ATOM 2954 C C . THR A 1 370 ? -13.872 2.018 11.364 1.00 91.81 370 THR A C 1
ATOM 2956 O O . THR A 1 370 ? -14.206 1.069 10.647 1.00 91.81 370 THR A O 1
ATOM 2959 N N . ALA A 1 371 ? -13.488 1.866 12.627 1.00 95.50 371 ALA A N 1
ATOM 2960 C CA . ALA A 1 371 ? -13.427 0.565 13.268 1.00 95.50 371 ALA A CA 1
ATOM 2961 C C . ALA A 1 371 ? -14.835 -0.027 13.434 1.00 95.50 371 ALA A C 1
ATOM 2963 O O . ALA A 1 371 ? -15.758 0.680 13.852 1.00 95.50 371 ALA A O 1
ATOM 2964 N N . PRO A 1 372 ? -15.031 -1.320 13.132 1.00 95.69 372 PRO A N 1
ATOM 2965 C CA . PRO A 1 372 ? -16.332 -1.939 13.289 1.00 95.69 372 PRO A CA 1
ATOM 2966 C C . PRO A 1 372 ? -16.666 -2.148 14.769 1.00 95.69 372 PRO A C 1
ATOM 2968 O O . PRO A 1 372 ? -15.813 -2.496 15.591 1.00 95.69 372 PRO A O 1
ATOM 2971 N N . VAL A 1 373 ? -17.943 -1.965 15.100 1.00 96.19 373 VAL A N 1
ATOM 2972 C CA . VAL A 1 373 ? -18.471 -2.184 16.450 1.00 96.19 373 VAL A CA 1
ATOM 2973 C C . VAL A 1 373 ? -18.714 -3.676 16.680 1.00 96.19 373 VAL A C 1
ATOM 2975 O O . VAL A 1 373 ? -19.265 -4.370 15.822 1.00 96.19 373 VAL A O 1
ATOM 2978 N N . ARG A 1 374 ? -18.332 -4.172 17.858 1.00 96.06 374 ARG A N 1
ATOM 2979 C CA . ARG A 1 374 ? -18.523 -5.558 18.303 1.00 96.06 374 ARG A CA 1
ATOM 2980 C C . ARG A 1 374 ? -19.406 -5.604 19.543 1.00 96.06 374 ARG A C 1
ATOM 2982 O O . ARG A 1 374 ? -19.320 -4.742 20.410 1.00 96.06 374 ARG A O 1
ATOM 2989 N N . THR A 1 375 ? -20.254 -6.623 19.636 1.00 90.00 375 THR A N 1
ATOM 2990 C CA . THR A 1 375 ? -21.190 -6.808 20.761 1.00 90.00 375 THR A CA 1
ATOM 2991 C C . THR A 1 375 ? -20.872 -8.029 21.619 1.00 90.00 375 THR A C 1
ATOM 2993 O O . THR A 1 375 ? -21.237 -8.048 22.790 1.00 90.00 375 THR A O 1
ATOM 2996 N N . ASP A 1 376 ? -20.162 -9.018 21.074 1.00 84.75 376 ASP A N 1
ATOM 2997 C CA . ASP A 1 376 ? -19.720 -10.213 21.790 1.00 84.75 376 ASP A CA 1
ATOM 2998 C C . ASP A 1 376 ? -18.227 -10.437 21.546 1.00 84.75 376 ASP A C 1
ATOM 3000 O O . ASP A 1 376 ? -17.797 -10.698 20.423 1.00 84.75 376 ASP A O 1
ATOM 3004 N N . ILE A 1 377 ? -17.441 -10.294 22.611 1.00 88.94 377 ILE A N 1
ATOM 3005 C CA . ILE A 1 377 ? -15.995 -10.545 22.616 1.00 88.94 377 ILE A CA 1
ATOM 3006 C C . ILE A 1 377 ? -15.591 -11.488 23.763 1.00 88.94 377 ILE A C 1
ATOM 3008 O O . ILE A 1 377 ? -14.424 -11.543 24.148 1.00 88.94 377 ILE A O 1
ATOM 3012 N N . GLY A 1 378 ? -16.559 -12.243 24.299 1.00 86.94 378 GLY A N 1
ATOM 3013 C CA . GLY A 1 378 ? -16.354 -13.204 25.382 1.00 86.94 378 GLY A CA 1
ATOM 3014 C C . GLY A 1 378 ? -16.133 -12.593 26.772 1.00 86.94 378 GLY A C 1
ATOM 3015 O O . GLY A 1 378 ? -16.312 -11.396 27.005 1.00 86.94 378 GLY A O 1
ATOM 3016 N N . GLU A 1 379 ? -15.765 -13.453 27.728 1.00 85.75 379 GLU A N 1
ATOM 3017 C CA . GLU A 1 379 ? -15.450 -13.045 29.101 1.00 85.75 379 GLU A CA 1
ATOM 3018 C C . GLU A 1 379 ? -14.107 -12.310 29.172 1.00 85.75 379 GLU A C 1
ATOM 3020 O O . GLU A 1 379 ? -13.101 -12.758 28.620 1.00 85.75 379 GLU A O 1
ATOM 3025 N N . ILE A 1 380 ? -14.086 -11.191 29.899 1.00 92.56 380 ILE A N 1
ATOM 3026 C CA . ILE A 1 380 ? -12.912 -10.325 30.023 1.00 92.56 380 ILE A CA 1
ATOM 3027 C C . ILE A 1 380 ? -12.558 -10.161 31.493 1.00 92.56 380 ILE A C 1
ATOM 3029 O O . ILE A 1 380 ? -13.373 -9.703 32.294 1.00 92.56 380 ILE A O 1
ATOM 3033 N N . ALA A 1 381 ? -11.317 -10.494 31.837 1.00 91.31 381 ALA A N 1
ATOM 3034 C CA . ALA A 1 381 ? -10.772 -10.268 33.167 1.00 91.31 381 ALA A CA 1
ATOM 3035 C C . ALA A 1 381 ? -10.004 -8.940 33.228 1.00 91.31 381 ALA A C 1
ATOM 3037 O O . ALA A 1 381 ? -9.230 -8.617 32.330 1.00 91.31 381 ALA A O 1
ATOM 3038 N N . ALA A 1 382 ? -10.146 -8.183 34.315 1.00 90.19 382 ALA A N 1
ATOM 3039 C CA . ALA A 1 382 ? -9.325 -6.993 34.521 1.00 90.19 382 ALA A CA 1
ATOM 3040 C C . ALA A 1 382 ? -7.851 -7.388 34.717 1.00 90.19 382 ALA A C 1
ATOM 3042 O O . ALA A 1 382 ? -7.532 -8.205 35.585 1.00 90.19 382 ALA A O 1
ATOM 3043 N N . SER A 1 383 ? -6.937 -6.799 33.941 1.00 92.69 383 SER A N 1
ATOM 3044 C CA . SER A 1 383 ? -5.502 -7.069 34.093 1.00 92.69 383 SER A CA 1
ATOM 3045 C C . SER A 1 383 ? -4.877 -6.330 35.279 1.00 92.69 383 SER A C 1
ATOM 3047 O O . SER A 1 383 ? -3.819 -6.743 35.753 1.00 92.69 383 SER A O 1
ATOM 3049 N N . GLY A 1 384 ? -5.454 -5.196 35.691 1.00 88.12 384 GLY A N 1
ATOM 3050 C CA . GLY A 1 384 ? -4.832 -4.256 36.636 1.00 88.12 384 GLY A CA 1
ATOM 3051 C C . GLY A 1 384 ? -3.629 -3.481 36.072 1.00 88.12 384 GLY A C 1
ATOM 3052 O O . GLY A 1 384 ? -2.994 -2.732 36.808 1.00 88.12 384 GLY A O 1
ATOM 3053 N N . ALA A 1 385 ? -3.315 -3.658 34.787 1.00 93.75 385 ALA A N 1
ATOM 3054 C CA . ALA A 1 385 ? -2.284 -2.921 34.062 1.00 93.75 385 ALA A CA 1
ATOM 3055 C C . ALA A 1 385 ? -2.920 -1.863 33.150 1.00 93.75 385 ALA A C 1
ATOM 3057 O O . ALA A 1 385 ? -4.119 -1.923 32.860 1.00 93.75 385 ALA A O 1
ATOM 3058 N N . SER A 1 386 ? -2.108 -0.913 32.691 1.00 94.19 386 SER A N 1
ATOM 3059 C CA . SER A 1 386 ? -2.536 0.172 31.812 1.00 94.19 386 SER A CA 1
ATOM 3060 C C . SER A 1 386 ? -1.798 0.178 30.476 1.00 94.19 386 SER A C 1
ATOM 3062 O O . SER A 1 386 ? -0.723 -0.407 30.336 1.00 94.19 386 SER A O 1
ATOM 3064 N N . VAL A 1 387 ? -2.401 0.855 29.502 1.00 95.56 387 VAL A N 1
ATOM 3065 C CA . VAL A 1 387 ? -1.849 1.125 28.174 1.00 95.56 387 VAL A CA 1
ATOM 3066 C C . VAL A 1 387 ? -1.919 2.628 27.928 1.00 95.56 387 VAL A C 1
ATOM 3068 O O . VAL A 1 387 ? -2.966 3.239 28.139 1.00 95.56 387 VAL A O 1
ATOM 3071 N N . SER A 1 388 ? -0.812 3.231 27.497 1.00 93.19 388 SER A N 1
ATOM 3072 C CA . SER A 1 388 ? -0.803 4.639 27.104 1.00 93.19 388 SER A CA 1
ATOM 3073 C C . SER A 1 388 ? -1.404 4.804 25.711 1.00 93.19 388 SER A C 1
ATOM 3075 O O . SER A 1 388 ? -1.021 4.079 24.788 1.00 93.19 388 SER A O 1
ATOM 3077 N N . PHE A 1 389 ? -2.289 5.779 25.542 1.00 95.81 389 PHE A N 1
ATOM 3078 C CA . PHE A 1 389 ? -2.864 6.125 24.249 1.00 95.81 389 PHE A CA 1
ATOM 3079 C C . PHE A 1 389 ? -2.891 7.637 24.043 1.00 95.81 389 PHE A C 1
ATOM 3081 O O . PHE A 1 389 ? -2.838 8.421 24.988 1.00 95.81 389 PHE A O 1
ATOM 3088 N N . THR A 1 390 ? -3.003 8.031 22.784 1.00 94.62 390 THR A N 1
ATOM 3089 C CA . THR A 1 390 ? -3.302 9.396 22.368 1.00 94.62 390 THR A CA 1
ATOM 3090 C C . THR A 1 390 ? -4.389 9.358 21.297 1.00 94.62 390 THR A C 1
ATOM 3092 O O . THR A 1 390 ? -4.814 8.281 20.860 1.00 94.62 390 THR A O 1
ATOM 3095 N N . TYR A 1 391 ? -4.882 10.526 20.910 1.00 91.62 391 TYR A N 1
ATOM 3096 C CA . TYR A 1 391 ? -5.888 10.639 19.869 1.00 91.62 391 TYR A CA 1
ATOM 3097 C C . TYR A 1 391 ? -5.776 11.960 19.104 1.00 91.62 391 TYR A C 1
ATOM 3099 O O . TYR A 1 391 ? -5.386 12.990 19.671 1.00 91.62 391 TYR A O 1
ATOM 3107 N N . SER A 1 392 ? -6.147 11.911 17.829 1.00 84.38 392 SER A N 1
ATOM 3108 C CA . SER A 1 392 ? -6.242 13.039 16.901 1.00 84.38 392 SER A CA 1
ATOM 3109 C C . SER A 1 392 ? -7.644 13.094 16.294 1.00 84.38 392 SER A C 1
ATOM 3111 O O . SER A 1 392 ? -8.293 12.063 16.115 1.00 84.38 392 SER A O 1
ATOM 3113 N N . GLU A 1 393 ? -8.123 14.300 15.997 1.00 74.00 393 GLU A N 1
ATOM 3114 C CA . GLU A 1 393 ? -9.314 14.463 15.162 1.00 74.00 393 GLU A CA 1
ATOM 3115 C C . GLU A 1 393 ? -8.874 14.407 13.700 1.00 74.00 393 GLU A C 1
ATOM 3117 O O . GLU A 1 393 ? -8.017 15.183 13.283 1.00 74.00 393 GLU A O 1
ATOM 3122 N N . GLU A 1 394 ? -9.436 13.476 12.938 1.00 65.12 394 GLU A N 1
ATOM 3123 C CA . GLU A 1 394 ? -9.211 13.341 11.501 1.00 65.12 394 GLU A CA 1
ATOM 3124 C C . GLU A 1 394 ? -10.515 13.672 10.762 1.00 65.12 394 GLU A C 1
ATOM 3126 O O . GLU A 1 394 ? -11.605 13.553 11.326 1.00 65.12 394 GLU A O 1
ATOM 3131 N N . SER A 1 395 ? -10.440 13.988 9.468 1.00 53.25 395 SER A N 1
ATOM 3132 C CA . SER A 1 395 ? -11.629 14.165 8.609 1.00 53.25 395 SER A CA 1
ATOM 3133 C C . SER A 1 395 ? -12.554 12.933 8.580 1.00 53.25 395 SER A C 1
ATOM 3135 O O . SER A 1 395 ? -13.739 13.035 8.275 1.00 53.25 395 SER A O 1
ATOM 3137 N N . TYR A 1 396 ? -12.026 11.763 8.949 1.00 55.06 396 TYR A N 1
ATOM 3138 C CA . TYR A 1 396 ? -12.739 10.485 9.031 1.00 55.06 396 TYR A CA 1
ATOM 3139 C C . TYR A 1 396 ? -13.313 10.164 10.423 1.00 55.06 396 TYR A C 1
ATOM 3141 O O . TYR A 1 396 ? -13.934 9.113 10.597 1.00 55.06 396 TYR A O 1
ATOM 3149 N N . GLY A 1 397 ? -13.109 11.044 11.406 1.00 73.50 397 GLY A N 1
ATOM 3150 C CA . GLY A 1 397 ? -13.493 10.867 12.807 1.00 73.50 397 GLY A CA 1
ATOM 3151 C C . GLY A 1 397 ? -12.293 10.847 13.755 1.00 73.50 397 GLY A C 1
ATOM 3152 O O . GLY A 1 397 ? -11.145 11.032 13.355 1.00 73.50 397 GLY A O 1
ATOM 3153 N N . THR A 1 398 ? -12.544 10.591 15.037 1.00 86.06 398 THR A N 1
ATOM 3154 C CA . THR A 1 398 ? -11.491 10.598 16.058 1.00 86.06 398 THR A CA 1
ATOM 3155 C C . THR A 1 398 ? -10.627 9.341 15.954 1.00 86.06 398 THR A C 1
ATOM 3157 O O . THR A 1 398 ? -11.087 8.223 16.224 1.00 86.06 398 THR A O 1
ATOM 3160 N N . ARG A 1 399 ? -9.355 9.510 15.585 1.00 92.56 399 ARG A N 1
ATOM 3161 C CA . ARG A 1 399 ? -8.365 8.434 15.545 1.00 92.56 399 ARG A CA 1
ATOM 3162 C C . ARG A 1 399 ? -7.737 8.262 16.917 1.00 92.56 399 ARG A C 1
ATOM 3164 O O . ARG A 1 399 ? -7.140 9.185 17.455 1.00 92.56 399 ARG A O 1
ATOM 3171 N N . ILE A 1 400 ? -7.832 7.061 17.471 1.00 96.06 400 ILE A N 1
ATOM 3172 C CA . ILE A 1 400 ? -7.290 6.697 18.780 1.00 96.06 400 ILE A CA 1
ATOM 3173 C C . ILE A 1 400 ? -6.227 5.625 18.576 1.00 96.06 400 ILE A C 1
ATOM 3175 O O . ILE A 1 400 ? -6.491 4.604 17.941 1.00 96.06 400 ILE A O 1
ATOM 3179 N N . TYR A 1 401 ? -5.032 5.834 19.121 1.00 96.81 401 TYR A N 1
ATOM 3180 C CA . TYR A 1 401 ? -3.901 4.936 18.906 1.00 96.81 401 TYR A CA 1
ATOM 3181 C C . TYR A 1 401 ? -2.935 4.922 20.091 1.00 96.81 401 TYR A C 1
ATOM 3183 O O . TYR A 1 401 ? -2.835 5.879 20.861 1.00 96.81 401 TYR A O 1
ATOM 3191 N N . GLY A 1 402 ? -2.214 3.814 20.263 1.00 96.00 402 GLY A N 1
ATOM 3192 C CA . GLY A 1 402 ? -1.323 3.633 21.406 1.00 96.00 402 GLY A CA 1
ATOM 3193 C C . GLY A 1 402 ? -0.337 2.481 21.253 1.00 96.00 402 GLY A C 1
ATOM 3194 O O . GLY A 1 402 ? -0.464 1.630 20.371 1.00 96.00 402 GLY A O 1
ATOM 3195 N N . GLU A 1 403 ? 0.666 2.464 22.130 1.00 94.88 403 GLU A N 1
ATOM 3196 C CA . GLU A 1 403 ? 1.695 1.421 22.185 1.00 94.88 403 GLU A CA 1
ATOM 3197 C C . GLU A 1 403 ? 1.256 0.279 23.108 1.00 94.88 403 GLU A C 1
ATOM 3199 O O . GLU A 1 403 ? 0.773 0.505 24.213 1.00 94.88 403 GLU A O 1
ATOM 3204 N N . MET A 1 404 ? 1.475 -0.959 22.676 1.00 94.19 404 MET A N 1
ATOM 3205 C CA . MET A 1 404 ? 1.229 -2.167 23.460 1.00 94.19 404 MET A CA 1
ATOM 3206 C C . MET A 1 404 ? 2.525 -2.950 23.641 1.00 94.19 404 MET A C 1
ATOM 3208 O O . MET A 1 404 ? 3.359 -3.034 22.735 1.00 94.19 404 MET A O 1
ATOM 3212 N N . SER A 1 405 ? 2.674 -3.592 24.800 1.00 92.50 405 SER A N 1
ATOM 3213 C CA . SER A 1 405 ? 3.761 -4.545 24.999 1.00 92.50 405 SER A CA 1
ATOM 3214 C C . SER A 1 405 ? 3.444 -5.871 24.302 1.00 92.50 405 SER A C 1
ATOM 3216 O O . SER A 1 405 ? 2.283 -6.230 24.085 1.00 92.50 405 SER A O 1
ATOM 3218 N N . ARG A 1 406 ? 4.482 -6.638 23.957 1.00 91.31 406 ARG A N 1
ATOM 3219 C CA . ARG A 1 406 ? 4.315 -7.917 23.252 1.00 91.31 406 ARG A CA 1
ATOM 3220 C C . ARG A 1 406 ? 3.471 -8.917 24.051 1.00 91.31 406 ARG A C 1
ATOM 3222 O O . ARG A 1 406 ? 2.744 -9.711 23.466 1.00 91.31 406 ARG A O 1
ATOM 3229 N N . GLU A 1 407 ? 3.549 -8.875 25.377 1.00 90.06 407 GLU A N 1
ATOM 3230 C CA . GLU A 1 407 ? 2.842 -9.777 26.293 1.00 90.06 407 GLU A CA 1
ATOM 3231 C C . GLU A 1 407 ? 1.330 -9.521 26.338 1.00 90.06 407 GLU A C 1
ATOM 3233 O O . GLU A 1 407 ? 0.581 -10.369 26.821 1.00 90.06 407 GLU A O 1
ATOM 3238 N N . MET A 1 408 ? 0.885 -8.355 25.858 1.00 93.06 408 MET A N 1
ATOM 3239 C CA . MET A 1 408 ? -0.529 -7.991 25.776 1.00 93.06 408 MET A CA 1
ATOM 3240 C C . MET A 1 408 ? -1.192 -8.519 24.503 1.00 93.06 408 MET A C 1
ATOM 3242 O O . MET A 1 408 ? -2.415 -8.490 24.409 1.00 93.06 408 MET A O 1
ATOM 3246 N N . LEU A 1 409 ? -0.424 -8.976 23.511 1.00 91.12 409 LEU A N 1
ATOM 3247 C CA . LEU A 1 409 ? -0.961 -9.381 22.214 1.00 91.12 409 LEU A CA 1
ATOM 3248 C C . LEU A 1 409 ? -1.741 -10.690 22.321 1.00 91.12 409 LEU A C 1
ATOM 3250 O O . LEU A 1 409 ? -1.273 -11.679 22.890 1.00 91.12 409 LEU A O 1
ATOM 3254 N N . SER A 1 410 ? -2.932 -10.698 21.733 1.00 89.12 410 SER A N 1
ATOM 3255 C CA . SER A 1 410 ? -3.784 -11.876 21.700 1.00 89.12 410 SER A CA 1
ATOM 3256 C C . SER A 1 410 ? -3.200 -12.971 20.800 1.00 89.12 410 SER A C 1
ATOM 3258 O O . SER A 1 410 ? -2.647 -12.668 19.738 1.00 89.12 410 SER A O 1
ATOM 3260 N N . PRO A 1 411 ? -3.361 -14.263 21.145 1.00 87.69 411 PRO A N 1
ATOM 3261 C CA . PRO A 1 411 ? -3.022 -15.357 20.241 1.00 87.69 411 PRO A CA 1
ATOM 3262 C C . PRO A 1 411 ? -3.774 -15.311 18.904 1.00 87.69 411 PRO A C 1
ATOM 3264 O O . PRO A 1 411 ? -3.251 -15.798 17.909 1.00 87.69 411 PRO A O 1
ATOM 3267 N N . ASP A 1 412 ? -4.973 -14.742 18.835 1.00 89.88 412 ASP A N 1
ATOM 3268 C CA . ASP A 1 412 ? -5.684 -14.533 17.563 1.00 89.88 412 ASP A CA 1
ATOM 3269 C C . ASP A 1 412 ? -5.303 -13.211 16.865 1.00 89.88 412 ASP A C 1
ATOM 3271 O O . ASP A 1 412 ? -5.757 -12.950 15.755 1.00 89.88 412 ASP A O 1
ATOM 3275 N N . GLY A 1 413 ? -4.438 -12.401 17.485 1.00 91.81 413 GLY A N 1
ATOM 3276 C CA . GLY A 1 413 ? -4.001 -11.095 16.995 1.00 91.81 413 GLY A CA 1
ATOM 3277 C C . GLY A 1 413 ? -5.040 -9.980 17.129 1.00 91.81 413 GLY A C 1
ATOM 3278 O O . GLY A 1 413 ? -4.723 -8.844 16.786 1.00 91.81 413 GLY A O 1
ATOM 3279 N N . ARG A 1 414 ? -6.256 -10.270 17.609 1.00 95.81 414 ARG A N 1
ATOM 3280 C CA . ARG A 1 414 ? -7.336 -9.283 17.694 1.00 95.81 414 ARG A CA 1
ATOM 3281 C C . ARG A 1 414 ? -7.152 -8.377 18.903 1.00 95.81 414 ARG A C 1
ATOM 3283 O O . ARG A 1 414 ? -6.780 -8.830 19.988 1.00 95.81 414 ARG A O 1
ATOM 3290 N N . VAL A 1 415 ? -7.437 -7.096 18.701 1.00 97.50 415 VAL A N 1
ATOM 3291 C CA . VAL A 1 415 ? -7.408 -6.067 19.738 1.00 97.50 415 VAL A CA 1
ATOM 3292 C C . VAL A 1 415 ? -8.721 -5.307 19.678 1.00 97.50 415 VAL A C 1
ATOM 3294 O O . VAL A 1 415 ? -9.142 -4.859 18.614 1.00 97.50 415 VAL A O 1
ATOM 3297 N N . TYR A 1 416 ? -9.362 -5.150 20.828 1.00 98.06 416 TYR A N 1
ATOM 3298 C CA . TYR A 1 416 ? -10.587 -4.376 20.956 1.00 98.06 416 TYR A CA 1
ATOM 3299 C C . TYR A 1 416 ? -10.344 -3.157 21.830 1.00 98.06 416 TYR A C 1
ATOM 3301 O O . TYR A 1 416 ? -9.496 -3.169 22.721 1.00 98.06 416 TYR A O 1
ATOM 3309 N N . VAL A 1 417 ? -11.119 -2.109 21.599 1.00 98.00 417 VAL A N 1
ATOM 3310 C CA . VAL A 1 417 ? -11.109 -0.899 22.411 1.00 98.00 417 VAL A CA 1
ATOM 3311 C C . VAL A 1 417 ? -12.528 -0.619 22.866 1.00 98.00 417 VAL A C 1
ATOM 3313 O O . VAL A 1 417 ? -13.422 -0.413 22.048 1.00 98.00 417 VAL A O 1
ATOM 3316 N N . ARG A 1 418 ? -12.743 -0.629 24.181 1.00 97.50 418 ARG A N 1
ATOM 3317 C CA . ARG A 1 418 ? -14.009 -0.231 24.790 1.00 97.50 418 ARG A CA 1
ATOM 3318 C C . ARG A 1 418 ? -13.936 1.238 25.175 1.00 97.50 418 ARG A C 1
ATOM 3320 O O . ARG A 1 418 ? -13.066 1.621 25.951 1.00 97.50 418 ARG A O 1
ATOM 3327 N N . LEU A 1 419 ? -14.885 2.024 24.686 1.00 97.25 419 LEU A N 1
ATOM 3328 C CA . LEU A 1 419 ? -15.129 3.391 25.130 1.00 97.25 419 LEU A CA 1
ATOM 3329 C C . LEU A 1 419 ? -16.368 3.394 26.025 1.00 97.25 419 LEU A C 1
ATOM 3331 O O . LEU A 1 419 ? -17.421 2.918 25.605 1.00 97.25 419 LEU A O 1
ATOM 3335 N N . SER A 1 420 ? -16.246 3.907 27.249 1.00 96.19 420 SER A N 1
ATOM 3336 C CA . SER A 1 420 ? -17.353 4.005 28.212 1.00 96.19 420 SER A CA 1
ATOM 3337 C C . SER A 1 420 ? -17.528 5.445 28.692 1.00 96.19 420 SER A C 1
ATOM 3339 O O . SER A 1 420 ? -16.675 5.963 29.416 1.00 96.19 420 SER A O 1
ATOM 3341 N N . GLY A 1 421 ? -18.624 6.071 28.270 1.00 93.06 421 GLY A N 1
ATOM 3342 C CA . GLY A 1 421 ? -19.102 7.368 28.747 1.00 93.06 421 GLY A CA 1
ATOM 3343 C C . GLY A 1 421 ? -20.167 7.211 29.838 1.00 93.06 421 GLY A C 1
ATOM 3344 O O . GLY A 1 421 ? -20.329 6.128 30.402 1.00 93.06 421 GLY A O 1
ATOM 3345 N N . ALA A 1 422 ? -20.907 8.286 30.129 1.00 88.62 422 ALA A N 1
ATOM 3346 C CA . ALA A 1 422 ? -21.918 8.302 31.195 1.00 88.62 422 ALA A CA 1
ATOM 3347 C C . ALA A 1 422 ? -23.061 7.292 30.966 1.00 88.62 422 ALA A C 1
ATOM 3349 O O . ALA A 1 422 ? -23.369 6.506 31.859 1.00 88.62 422 ALA A O 1
ATOM 3350 N N . ASP A 1 423 ? -23.631 7.282 29.756 1.00 87.81 423 ASP A N 1
ATOM 3351 C CA . ASP A 1 423 ? -24.795 6.453 29.395 1.00 87.81 423 ASP A CA 1
ATOM 3352 C C . ASP A 1 423 ? -24.514 5.480 28.234 1.00 87.81 423 ASP A C 1
ATOM 3354 O O . ASP A 1 423 ? -25.382 4.700 27.839 1.00 87.81 423 ASP A O 1
ATOM 3358 N N . THR A 1 424 ? -23.295 5.504 27.687 1.00 91.38 424 THR A N 1
ATOM 3359 C CA . THR A 1 424 ? -22.935 4.802 26.448 1.00 91.38 424 THR A CA 1
ATOM 3360 C C . THR A 1 424 ? -21.669 3.972 26.648 1.00 91.38 424 THR A C 1
ATOM 3362 O O . THR A 1 424 ? -20.658 4.483 27.126 1.00 91.38 424 THR A O 1
ATOM 3365 N N . SER A 1 425 ? -21.692 2.700 26.239 1.00 94.31 425 SER A N 1
ATOM 3366 C CA . SER A 1 425 ? -20.499 1.848 26.170 1.00 94.31 425 SER A CA 1
ATOM 3367 C C . SER A 1 425 ? -20.442 1.142 24.820 1.00 94.31 425 SER A C 1
ATOM 3369 O O . SER A 1 425 ? -21.377 0.430 24.453 1.00 94.31 425 SER A O 1
ATOM 3371 N N . VAL A 1 426 ? -19.359 1.355 24.072 1.00 96.00 426 VAL A N 1
ATOM 3372 C CA . VAL A 1 426 ? -19.164 0.804 22.723 1.00 96.00 426 VAL A CA 1
ATOM 3373 C C . VAL A 1 426 ? -17.821 0.098 22.655 1.00 96.00 426 VAL A C 1
ATOM 3375 O O . VAL A 1 426 ? -16.824 0.593 23.176 1.00 96.00 426 VAL A O 1
ATOM 3378 N N . ILE A 1 427 ? -17.795 -1.066 22.012 1.00 97.56 427 ILE A N 1
ATOM 3379 C CA . ILE A 1 427 ? -16.580 -1.845 21.785 1.00 97.56 427 ILE A CA 1
ATOM 3380 C C . ILE A 1 427 ? -16.274 -1.811 20.293 1.00 97.56 427 ILE A C 1
ATOM 3382 O O . ILE A 1 427 ? -17.085 -2.249 19.482 1.00 97.56 427 ILE A O 1
ATOM 3386 N N . TYR A 1 428 ? -15.093 -1.322 19.947 1.00 97.69 428 TYR A N 1
ATOM 3387 C CA . TYR A 1 428 ? -14.560 -1.301 18.592 1.00 97.69 428 TYR A CA 1
ATOM 3388 C C . TYR A 1 428 ? -13.513 -2.398 18.428 1.00 97.69 428 TYR A C 1
ATOM 3390 O O . TYR A 1 428 ? -12.748 -2.660 19.355 1.00 97.69 428 TYR A O 1
ATOM 3398 N N . GLU A 1 429 ? -13.438 -3.020 17.255 1.00 98.06 429 GLU A N 1
ATOM 3399 C CA . GLU A 1 429 ? -12.275 -3.828 16.884 1.00 98.06 429 GLU A CA 1
ATOM 3400 C C . GLU A 1 429 ? -11.230 -2.946 16.198 1.00 98.06 429 GLU A C 1
ATOM 3402 O O . GLU A 1 429 ? -11.472 -2.391 15.128 1.00 98.06 429 GLU A O 1
ATOM 3407 N N . ALA A 1 430 ? -10.080 -2.785 16.848 1.00 98.12 430 ALA A N 1
ATOM 3408 C CA . ALA A 1 430 ? -9.001 -1.927 16.385 1.00 98.12 430 ALA A CA 1
ATOM 3409 C C . ALA A 1 430 ? -8.058 -2.681 15.443 1.00 98.12 430 ALA A C 1
ATOM 3411 O O . ALA A 1 430 ? -7.891 -3.899 15.536 1.00 98.12 430 ALA A O 1
ATOM 3412 N N . PHE A 1 431 ? -7.360 -1.939 14.586 1.00 98.12 431 PHE A N 1
ATOM 3413 C CA . PHE A 1 431 ? -6.226 -2.477 13.851 1.00 98.12 431 PHE A CA 1
ATOM 3414 C C . PHE A 1 431 ? -5.071 -2.739 14.829 1.00 98.12 431 PHE A C 1
ATOM 3416 O O . PHE A 1 431 ? -4.635 -1.806 15.509 1.00 98.12 431 PHE A O 1
ATOM 3423 N N . PRO A 1 432 ? -4.529 -3.968 14.907 1.00 97.00 432 PRO A N 1
ATOM 3424 C CA . PRO A 1 432 ? -3.433 -4.314 15.815 1.00 97.00 432 PRO A CA 1
ATOM 3425 C C . PRO A 1 432 ? -2.070 -3.899 15.234 1.00 97.00 432 PRO A C 1
ATOM 3427 O O . PRO A 1 432 ? -1.179 -4.730 15.046 1.00 97.00 432 PRO A O 1
ATOM 3430 N N . VAL A 1 433 ? -1.931 -2.619 14.887 1.00 95.31 433 VAL A N 1
ATOM 3431 C CA . VAL A 1 433 ? -0.771 -2.026 14.206 1.00 95.31 433 VAL A CA 1
ATOM 3432 C C . VAL A 1 433 ? -0.102 -0.974 15.079 1.00 95.31 433 VAL A C 1
ATOM 3434 O O . VAL A 1 433 ? -0.721 -0.406 15.975 1.00 95.31 433 VAL A O 1
ATOM 3437 N N . TYR A 1 434 ? 1.169 -0.695 14.806 1.00 94.62 434 TYR A N 1
ATOM 3438 C CA . TYR A 1 434 ? 1.898 0.366 15.490 1.00 94.62 434 TYR A CA 1
ATOM 3439 C C . TYR A 1 434 ? 2.087 1.551 14.545 1.00 94.62 434 TYR A C 1
ATOM 3441 O O . TYR A 1 434 ? 2.761 1.414 13.529 1.00 94.62 434 TYR A O 1
ATOM 3449 N N . GLU A 1 435 ? 1.506 2.702 14.889 1.00 93.06 435 GLU A N 1
ATOM 3450 C CA . GLU A 1 435 ? 1.582 3.941 14.105 1.00 93.06 435 GLU A CA 1
ATOM 3451 C C . GLU A 1 435 ? 2.994 4.553 14.151 1.00 93.06 435 GLU A C 1
ATOM 3453 O O . GLU A 1 435 ? 3.227 5.541 14.847 1.00 93.06 435 GLU A O 1
ATOM 3458 N N . GLU A 1 436 ? 3.962 3.979 13.423 1.00 90.94 436 GLU A N 1
ATOM 3459 C CA . GLU A 1 436 ? 5.382 4.382 13.481 1.00 90.94 436 GLU A CA 1
ATOM 3460 C C . GLU A 1 436 ? 5.572 5.882 13.197 1.00 90.94 436 GLU A C 1
ATOM 3462 O O . GLU A 1 436 ? 6.388 6.533 13.850 1.00 90.94 436 GLU A O 1
ATOM 3467 N N . LYS A 1 437 ? 4.790 6.444 12.263 1.00 87.31 437 LYS A N 1
ATOM 3468 C CA . LYS A 1 437 ? 4.846 7.870 11.901 1.00 87.31 437 LYS A CA 1
ATOM 3469 C C . LYS A 1 437 ? 4.264 8.790 12.984 1.00 87.31 437 LYS A C 1
ATOM 3471 O O . LYS A 1 437 ? 4.765 9.896 13.141 1.00 87.31 437 LYS A O 1
ATOM 3476 N N . LEU A 1 438 ? 3.240 8.345 13.722 1.00 89.44 438 LEU A N 1
ATOM 3477 C CA . LEU A 1 438 ? 2.548 9.168 14.726 1.00 89.44 438 LEU A CA 1
ATOM 3478 C C . LEU A 1 438 ? 3.146 9.021 16.132 1.00 89.44 438 LEU A C 1
ATOM 3480 O O . LEU A 1 438 ? 3.170 9.983 16.891 1.00 89.44 438 LEU A O 1
ATOM 3484 N N . LEU A 1 439 ? 3.611 7.821 16.494 1.00 88.00 439 LEU A N 1
ATOM 3485 C CA . LEU A 1 439 ? 4.149 7.511 17.827 1.00 88.00 439 LEU A CA 1
ATOM 3486 C C . LEU A 1 439 ? 5.679 7.569 17.890 1.00 88.00 439 LEU A C 1
ATOM 3488 O O . LEU A 1 439 ? 6.240 7.713 18.976 1.00 88.00 439 LEU A O 1
ATOM 3492 N N . GLY A 1 440 ? 6.356 7.464 16.745 1.00 87.19 440 GLY A N 1
ATOM 3493 C CA . GLY A 1 440 ? 7.810 7.475 16.657 1.00 87.19 440 GLY A CA 1
ATOM 3494 C C . GLY A 1 440 ? 8.478 6.187 17.157 1.00 87.19 440 GLY A C 1
ATOM 3495 O O . GLY A 1 440 ? 8.138 5.601 18.181 1.00 87.19 440 GLY A O 1
ATOM 3496 N N . GLY A 1 441 ? 9.521 5.759 16.449 1.00 84.81 441 GLY A N 1
ATOM 3497 C CA . GLY A 1 441 ? 10.248 4.523 16.744 1.00 84.81 441 GLY A CA 1
ATOM 3498 C C . GLY A 1 441 ? 9.858 3.379 15.812 1.00 84.81 441 GLY A C 1
ATOM 3499 O O . GLY A 1 441 ? 8.977 3.506 14.971 1.00 84.81 441 GLY A O 1
ATOM 3500 N N . THR A 1 442 ? 10.570 2.259 15.927 1.00 84.44 442 THR A N 1
ATOM 3501 C CA . THR A 1 442 ? 10.383 1.090 15.057 1.00 84.44 442 THR A CA 1
ATOM 3502 C C . THR A 1 442 ? 10.335 -0.185 15.883 1.00 84.44 442 THR A C 1
ATOM 3504 O O . THR A 1 442 ? 10.824 -0.229 17.013 1.00 84.44 442 THR A O 1
ATOM 3507 N N . ASN A 1 443 ? 9.775 -1.248 15.307 1.00 82.94 443 ASN A N 1
ATOM 3508 C CA . ASN A 1 443 ? 9.731 -2.580 15.919 1.00 82.94 443 ASN A CA 1
ATOM 3509 C C . ASN A 1 443 ? 8.959 -2.694 17.245 1.00 82.94 443 ASN A C 1
ATOM 3511 O O . ASN A 1 443 ? 9.240 -3.582 18.051 1.00 82.94 443 ASN A O 1
ATOM 3515 N N . LYS A 1 444 ? 7.957 -1.842 17.440 1.00 92.62 444 LYS A N 1
ATOM 3516 C CA . LYS A 1 444 ? 7.028 -1.895 18.574 1.00 92.62 444 LYS A CA 1
ATOM 3517 C C . LYS A 1 444 ? 5.706 -2.551 18.175 1.00 92.62 444 LYS A C 1
ATOM 3519 O O . LYS A 1 444 ? 5.556 -2.975 17.032 1.00 92.62 444 LYS A O 1
ATOM 3524 N N . TYR A 1 445 ? 4.782 -2.676 19.123 1.00 94.81 445 TYR A N 1
ATOM 3525 C CA . TYR A 1 445 ? 3.411 -3.116 18.875 1.00 94.81 445 TYR A CA 1
ATOM 3526 C C . TYR A 1 445 ? 2.434 -2.060 19.370 1.00 94.81 445 TYR A C 1
ATOM 3528 O O . TYR A 1 445 ? 2.794 -1.207 20.179 1.00 94.81 445 TYR A O 1
ATOM 3536 N N . GLY A 1 446 ? 1.208 -2.095 18.871 1.00 96.12 446 GLY A N 1
ATOM 3537 C CA . GLY A 1 446 ? 0.217 -1.092 19.204 1.00 96.12 446 GLY A CA 1
ATOM 3538 C C . GLY A 1 446 ? -1.164 -1.460 18.707 1.00 96.12 446 GLY A C 1
ATOM 3539 O O . GLY A 1 446 ? -1.402 -2.574 18.231 1.00 96.12 446 GLY A O 1
ATOM 3540 N N . PHE A 1 447 ? -2.047 -0.485 18.831 1.00 97.81 447 PHE A N 1
ATOM 3541 C CA . PHE A 1 447 ? -3.372 -0.504 18.248 1.00 97.81 447 PHE A CA 1
ATOM 3542 C C . PHE A 1 447 ? -3.684 0.868 17.658 1.00 97.81 447 PHE A C 1
ATOM 3544 O O . PHE A 1 447 ? -3.140 1.885 18.098 1.00 97.81 447 PHE A O 1
ATOM 3551 N N . SER A 1 448 ? -4.589 0.889 16.689 1.00 97.69 448 SER A N 1
ATOM 3552 C CA . SER A 1 448 ? -5.126 2.110 16.103 1.00 97.69 448 SER A CA 1
ATOM 3553 C C . SER A 1 448 ? -6.554 1.864 15.634 1.00 97.69 448 SER A C 1
ATOM 3555 O O . SER A 1 448 ? -6.859 0.811 15.070 1.00 97.69 448 SER A O 1
ATOM 3557 N N . LEU A 1 449 ? -7.443 2.814 15.883 1.00 97.19 449 LEU A N 1
ATOM 3558 C CA . LEU A 1 449 ? -8.806 2.806 15.372 1.00 97.19 449 LEU A CA 1
ATOM 3559 C C . LEU A 1 449 ? -9.241 4.218 15.010 1.00 97.19 449 LEU A C 1
ATOM 3561 O O . LEU A 1 449 ? -8.781 5.182 15.613 1.00 97.19 449 LEU A O 1
ATOM 3565 N N . ILE A 1 450 ? -10.194 4.321 14.092 1.00 94.56 450 ILE A N 1
ATOM 3566 C CA . ILE A 1 450 ? -11.008 5.524 13.926 1.00 94.56 450 ILE A CA 1
ATOM 3567 C C . ILE A 1 450 ? -12.378 5.207 14.521 1.00 94.56 450 ILE A C 1
ATOM 3569 O O . ILE A 1 450 ? -13.057 4.288 14.057 1.00 94.56 450 ILE A O 1
ATOM 3573 N N . ALA A 1 451 ? -12.751 5.905 15.591 1.00 92.62 451 ALA A N 1
ATOM 3574 C CA . ALA A 1 451 ? -14.019 5.683 16.273 1.00 92.62 451 ALA A CA 1
ATOM 3575 C C . ALA A 1 451 ? -15.168 6.331 15.487 1.00 92.62 451 ALA A C 1
ATOM 3577 O O . ALA A 1 451 ? -15.135 7.522 15.182 1.00 92.62 451 ALA A O 1
ATOM 3578 N N . ASP A 1 452 ? -16.209 5.553 15.186 1.00 88.00 452 ASP A N 1
ATOM 3579 C CA . ASP A 1 452 ? -17.431 6.072 14.571 1.00 88.00 452 ASP A CA 1
ATOM 3580 C C . ASP A 1 452 ? -18.252 6.850 15.612 1.00 88.00 452 ASP A C 1
ATOM 3582 O O . ASP A 1 452 ? -19.032 6.282 16.378 1.00 88.00 452 ASP A O 1
ATOM 3586 N N . ALA A 1 453 ? -18.102 8.175 15.630 1.00 87.38 453 ALA A N 1
ATOM 3587 C CA . ALA A 1 453 ? -18.801 9.035 16.582 1.00 87.38 453 ALA A CA 1
ATOM 3588 C C . ALA A 1 453 ? -20.337 9.006 16.434 1.00 87.38 453 ALA A C 1
ATOM 3590 O O . ALA A 1 453 ? -21.046 9.411 17.355 1.00 87.38 453 ALA A O 1
ATOM 3591 N N . SER A 1 454 ? -20.888 8.478 15.329 1.00 86.31 454 SER A N 1
ATOM 3592 C CA . SER A 1 454 ? -22.344 8.428 15.127 1.00 86.31 454 SER A CA 1
ATOM 3593 C C . SER A 1 454 ? -23.067 7.506 16.115 1.00 86.31 454 SER A C 1
ATOM 3595 O O . SER A 1 454 ? -24.265 7.683 16.353 1.00 86.31 454 SER A O 1
ATOM 3597 N N . VAL A 1 455 ? -22.348 6.541 16.701 1.00 89.00 455 VAL A N 1
ATOM 3598 C CA . VAL A 1 455 ? -22.866 5.624 17.730 1.00 89.00 455 VAL A CA 1
ATOM 3599 C C . VAL A 1 455 ? -22.523 6.068 19.156 1.00 89.00 455 VAL A C 1
ATOM 3601 O O . VAL A 1 455 ? -22.810 5.346 20.109 1.00 89.00 455 VAL A O 1
ATOM 3604 N N . LEU A 1 456 ? -21.917 7.247 19.310 1.00 90.88 456 LEU A N 1
ATOM 3605 C CA . LEU A 1 456 ? -21.551 7.839 20.592 1.00 90.88 456 LEU A CA 1
ATOM 3606 C C . LEU A 1 456 ? -22.525 8.964 20.987 1.00 90.88 456 LEU A C 1
ATOM 3608 O O . LEU A 1 456 ? -23.320 9.473 20.189 1.00 90.88 456 LEU A O 1
ATOM 3612 N N . THR A 1 457 ? -22.465 9.341 22.259 1.00 91.81 457 THR A N 1
ATOM 3613 C CA . THR A 1 457 ? -23.064 10.557 22.826 1.00 91.81 457 THR A CA 1
ATOM 3614 C C . THR A 1 457 ? -21.974 11.569 23.164 1.00 91.81 457 THR A C 1
ATOM 3616 O O . THR A 1 457 ? -20.837 11.170 23.414 1.00 91.81 457 THR A O 1
ATOM 3619 N N . GLU A 1 458 ? -22.319 12.855 23.208 1.00 92.19 458 GLU A N 1
ATOM 3620 C CA . GLU A 1 458 ? -21.417 13.897 23.711 1.00 92.19 458 GLU A CA 1
ATOM 3621 C C . GLU A 1 458 ? -20.922 13.550 25.125 1.00 92.19 458 GLU A C 1
ATOM 3623 O O . GLU A 1 458 ? -21.684 13.026 25.945 1.00 92.19 458 GLU A O 1
ATOM 3628 N N . GLY A 1 459 ? -19.653 13.839 25.410 1.00 92.75 459 GLY A N 1
ATOM 3629 C CA . GLY A 1 459 ? -19.091 13.709 26.750 1.00 92.75 459 GLY A CA 1
ATOM 3630 C C . GLY A 1 459 ? -17.685 13.125 26.786 1.00 92.75 459 GLY A C 1
ATOM 3631 O O . GLY A 1 459 ? -17.074 12.822 25.760 1.00 92.75 459 GLY A O 1
ATOM 3632 N N . GLU A 1 460 ? -17.176 12.965 28.007 1.00 94.38 460 GLU A N 1
ATOM 3633 C CA . GLU A 1 460 ? -15.903 12.295 28.277 1.00 94.38 460 GLU A CA 1
ATOM 3634 C C . GLU A 1 460 ? -16.066 10.770 28.264 1.00 94.38 460 GLU A C 1
ATOM 3636 O O . GLU A 1 460 ? -17.061 10.229 28.756 1.00 94.38 460 GLU A O 1
ATOM 3641 N N . TYR A 1 461 ? -15.059 10.072 27.739 1.00 96.25 461 TYR A N 1
ATOM 3642 C CA . TYR A 1 461 ? -15.019 8.616 27.657 1.00 96.25 461 TYR A CA 1
ATOM 3643 C C . TYR A 1 461 ? -13.777 8.054 28.336 1.00 96.25 461 TYR A C 1
ATOM 3645 O O . TYR A 1 461 ? -12.651 8.493 28.102 1.00 96.25 461 TYR A O 1
ATOM 3653 N N . ASN A 1 462 ? -13.986 6.997 29.116 1.00 96.12 462 ASN A N 1
ATOM 3654 C CA . ASN A 1 462 ? -12.910 6.127 29.567 1.00 96.12 462 ASN A CA 1
ATOM 3655 C C . ASN A 1 462 ? -12.602 5.088 28.493 1.00 96.12 462 ASN A C 1
ATOM 3657 O O . ASN A 1 462 ? -13.519 4.523 27.891 1.00 96.12 462 ASN A O 1
ATOM 3661 N N . LEU A 1 463 ? -11.317 4.803 28.299 1.00 97.31 463 LEU A N 1
ATOM 3662 C CA . LEU A 1 463 ? -10.841 3.815 27.341 1.00 97.31 463 LEU A CA 1
ATOM 3663 C C . LEU A 1 463 ? -10.326 2.568 28.064 1.00 97.31 463 LEU A C 1
ATOM 3665 O O . LEU A 1 463 ? -9.536 2.672 29.000 1.00 97.31 463 LEU A O 1
ATOM 3669 N N . GLU A 1 464 ? -10.714 1.386 27.593 1.00 97.19 464 GLU A N 1
ATOM 3670 C CA . GLU A 1 464 ? -10.054 0.120 27.923 1.00 97.19 464 GLU A CA 1
ATOM 3671 C C . GLU A 1 464 ? -9.585 -0.569 26.640 1.00 97.19 464 GLU A C 1
ATOM 3673 O O . GLU A 1 464 ? -10.375 -0.782 25.720 1.00 97.19 464 GLU A O 1
ATOM 3678 N N . VAL A 1 465 ? -8.318 -0.976 26.592 1.00 97.75 465 VAL A N 1
ATOM 3679 C CA . VAL A 1 465 ? -7.816 -1.876 25.547 1.00 97.75 465 VAL A CA 1
ATOM 3680 C C . VAL A 1 465 ? -8.060 -3.305 26.008 1.00 97.75 465 VAL A C 1
ATOM 3682 O O . VAL A 1 465 ? -7.742 -3.653 27.142 1.00 97.75 465 VAL A O 1
ATOM 3685 N N . ILE A 1 466 ? -8.630 -4.146 25.154 1.00 97.19 466 ILE A N 1
ATOM 3686 C CA . ILE A 1 466 ? -8.959 -5.535 25.462 1.00 97.19 466 ILE A CA 1
ATOM 3687 C C . ILE A 1 466 ? -8.238 -6.441 24.473 1.00 97.19 466 ILE A C 1
ATOM 3689 O O . ILE A 1 466 ? -8.414 -6.337 23.261 1.00 97.19 466 ILE A O 1
ATOM 3693 N N . SER A 1 467 ? -7.421 -7.344 24.999 1.00 95.38 467 SER A N 1
ATOM 3694 C CA . SER A 1 467 ? -6.643 -8.296 24.210 1.00 95.38 467 SER A CA 1
ATOM 3695 C C . SER A 1 467 ? -6.310 -9.514 25.069 1.00 95.38 467 SER A C 1
ATOM 3697 O O . SER A 1 467 ? -6.180 -9.404 26.289 1.00 95.38 467 SER A O 1
ATOM 3699 N N . ALA A 1 468 ? -6.220 -10.698 24.457 1.00 90.50 468 ALA A N 1
ATOM 3700 C CA . ALA A 1 468 ? -5.946 -11.959 25.154 1.00 90.50 468 ALA A CA 1
ATOM 3701 C C . ALA A 1 468 ? -6.902 -12.247 26.342 1.00 90.50 468 ALA A C 1
ATOM 3703 O O . ALA A 1 468 ? -6.481 -12.789 27.367 1.00 90.50 468 ALA A O 1
ATOM 3704 N N . GLY A 1 469 ? -8.178 -11.849 26.233 1.00 90.56 469 GLY A N 1
ATOM 3705 C CA . GLY A 1 469 ? -9.190 -12.016 27.291 1.00 90.56 469 GLY A CA 1
ATOM 3706 C C . GLY A 1 469 ? -8.990 -11.120 28.521 1.00 90.56 469 GLY A C 1
ATOM 3707 O O . GLY A 1 469 ? -9.577 -11.373 29.575 1.00 90.56 469 GLY A O 1
ATOM 3708 N N . LYS A 1 470 ? -8.148 -10.085 28.418 1.00 95.00 470 LYS A N 1
ATOM 3709 C CA . LYS A 1 470 ? -7.855 -9.151 29.507 1.00 95.00 470 LYS A CA 1
ATOM 3710 C C . LYS A 1 470 ? -8.156 -7.712 29.112 1.00 95.00 470 LYS A C 1
ATOM 3712 O O . LYS A 1 470 ? -7.861 -7.335 27.982 1.00 95.00 470 LYS A O 1
ATOM 3717 N N . SER A 1 471 ? -8.694 -6.915 30.039 1.00 96.56 471 SER A N 1
ATOM 3718 C CA . SER A 1 471 ? -8.804 -5.460 29.878 1.00 96.56 471 SER A CA 1
ATOM 3719 C C . SER A 1 471 ? -7.635 -4.730 30.539 1.00 96.56 471 SER A C 1
ATOM 3721 O O . SER A 1 471 ? -7.175 -5.089 31.630 1.00 96.56 471 SER A O 1
ATOM 3723 N N . TYR A 1 472 ? -7.165 -3.694 29.856 1.00 97.25 472 TYR A N 1
ATOM 3724 C CA . TYR A 1 472 ? -6.082 -2.809 30.250 1.00 97.25 472 TYR A CA 1
ATOM 3725 C C . TYR A 1 472 ? -6.617 -1.379 30.248 1.00 97.25 472 TYR A C 1
ATOM 3727 O O . TYR A 1 472 ? -7.174 -0.929 29.246 1.00 97.25 472 TYR A O 1
ATOM 3735 N N . ALA A 1 473 ? -6.459 -0.665 31.360 1.00 96.69 473 ALA A N 1
ATOM 3736 C CA . ALA A 1 473 ? -6.961 0.701 31.471 1.00 96.69 473 ALA A CA 1
ATOM 3737 C C . ALA A 1 473 ? -6.169 1.639 30.546 1.00 96.69 473 ALA A C 1
ATOM 3739 O O . ALA A 1 473 ? -4.939 1.667 30.592 1.00 96.69 473 ALA A O 1
ATOM 3740 N N . GLY A 1 474 ? -6.864 2.407 29.715 1.00 96.06 474 GLY A N 1
ATOM 3741 C CA . GLY A 1 474 ? -6.264 3.433 28.875 1.00 96.06 474 GLY A CA 1
ATOM 3742 C C . GLY A 1 474 ? -5.848 4.642 29.706 1.00 96.06 474 GLY A C 1
ATOM 3743 O O . GLY A 1 474 ? -6.627 5.144 30.513 1.00 96.06 474 GLY A O 1
ATOM 3744 N N . VAL A 1 475 ? -4.629 5.128 29.493 1.00 94.31 475 VAL A N 1
ATOM 3745 C CA . VAL A 1 475 ? -4.119 6.369 30.086 1.00 94.31 475 VAL A CA 1
ATOM 3746 C C . VAL A 1 475 ? -3.708 7.302 28.954 1.00 94.31 475 VAL A C 1
ATOM 3748 O O . VAL A 1 475 ? -2.903 6.915 28.113 1.00 94.31 475 VAL A O 1
ATOM 3751 N N . ALA A 1 476 ? -4.250 8.516 28.937 1.00 91.25 476 ALA A N 1
ATOM 3752 C CA . ALA A 1 476 ? -3.904 9.547 27.964 1.00 91.25 476 ALA A CA 1
ATOM 3753 C C . ALA A 1 476 ? -3.445 10.826 28.663 1.00 91.25 476 ALA A C 1
ATOM 3755 O O . ALA A 1 476 ? -3.825 11.090 29.806 1.00 91.25 476 ALA A O 1
ATOM 3756 N N . ASP A 1 477 ? -2.664 11.634 27.948 1.00 83.88 477 ASP A N 1
ATOM 3757 C CA . ASP A 1 477 ? -2.163 12.923 28.442 1.00 83.88 477 ASP A CA 1
ATOM 3758 C C . ASP A 1 477 ? -3.276 13.977 28.572 1.00 83.88 477 ASP A C 1
ATOM 3760 O O . ASP A 1 477 ? -3.144 14.942 29.326 1.00 83.88 477 ASP A O 1
ATOM 3764 N N . ARG A 1 478 ? -4.394 13.784 27.859 1.00 88.88 478 ARG A N 1
ATOM 3765 C CA . ARG A 1 478 ? -5.605 14.613 27.928 1.00 88.88 478 ARG A CA 1
ATOM 3766 C C . ARG A 1 478 ? -6.873 13.740 27.947 1.00 88.88 478 ARG A C 1
ATOM 3768 O O . ARG A 1 478 ? -6.841 12.653 27.365 1.00 88.88 478 ARG A O 1
ATOM 3775 N N . PRO A 1 479 ? -7.985 14.193 28.566 1.00 88.25 479 PRO A N 1
ATOM 3776 C CA . PRO A 1 479 ? -9.256 13.460 28.561 1.00 88.25 479 PRO A CA 1
ATOM 3777 C C . PRO A 1 479 ? -9.736 13.196 27.135 1.00 88.25 479 PRO A C 1
ATOM 3779 O O . PRO A 1 479 ? -9.608 14.083 26.298 1.00 88.25 479 PRO A O 1
ATOM 3782 N N . LEU A 1 480 ? -10.289 12.016 26.850 1.00 92.69 480 LEU A N 1
ATOM 3783 C CA . LEU A 1 480 ? -10.936 11.716 25.570 1.00 92.69 480 LEU A CA 1
ATOM 3784 C C . LEU A 1 480 ? -12.373 12.239 25.613 1.00 92.69 480 LEU A C 1
ATOM 3786 O O . LEU A 1 480 ? -13.190 11.718 26.371 1.00 92.69 480 LEU A O 1
ATOM 3790 N N . TYR A 1 481 ? -12.673 13.265 24.821 1.00 90.25 481 TYR A N 1
ATOM 3791 C CA . TYR A 1 481 ? -13.974 13.929 24.811 1.00 90.25 481 TYR A CA 1
ATOM 3792 C C . TYR A 1 481 ? -14.519 14.020 23.387 1.00 90.25 481 TYR A C 1
ATOM 3794 O O . TYR A 1 481 ? -13.806 14.457 22.489 1.00 90.25 481 TYR A O 1
ATOM 3802 N N . PHE A 1 482 ? -15.785 13.648 23.202 1.00 89.38 482 PHE A N 1
ATOM 3803 C CA . PHE A 1 482 ? -16.501 13.798 21.934 1.00 89.38 482 PHE A CA 1
ATOM 3804 C C . PHE A 1 482 ? -17.501 14.948 22.054 1.00 89.38 482 PHE A C 1
ATOM 3806 O O . PHE A 1 482 ? -18.364 14.925 22.934 1.00 89.38 482 PHE A O 1
ATOM 3813 N N . SER A 1 483 ? -17.392 15.945 21.173 1.00 86.69 483 SER A N 1
ATOM 3814 C CA . SER A 1 483 ? -18.290 17.105 21.160 1.00 86.69 483 SER A CA 1
ATOM 3815 C C . SER A 1 483 ? -19.646 16.776 20.533 1.00 86.69 483 SER A C 1
ATOM 3817 O O . SER A 1 483 ? -19.766 15.875 19.698 1.00 86.69 483 SER A O 1
ATOM 3819 N N . GLU A 1 484 ? -20.678 17.546 20.891 1.00 84.94 484 GLU A N 1
ATOM 3820 C CA . GLU A 1 484 ? -22.006 17.411 20.280 1.00 84.94 484 GLU A CA 1
ATOM 3821 C C . GLU A 1 484 ? -21.949 17.605 18.757 1.00 84.94 484 GLU A C 1
ATOM 3823 O O . GLU A 1 484 ? -22.585 16.867 18.002 1.00 84.94 484 GLU A O 1
ATOM 3828 N N . ALA A 1 485 ? -21.139 18.566 18.300 1.00 79.75 485 ALA A N 1
ATOM 3829 C CA . ALA A 1 485 ? -20.928 18.851 16.886 1.00 79.75 485 ALA A CA 1
ATOM 3830 C C . ALA A 1 485 ? -20.362 17.634 16.140 1.00 79.75 485 ALA A C 1
ATOM 3832 O O . ALA A 1 485 ? -20.961 17.212 15.152 1.00 79.75 485 ALA A O 1
ATOM 3833 N N . ALA A 1 486 ? -19.295 17.014 16.659 1.00 76.62 486 ALA A N 1
ATOM 3834 C CA . ALA A 1 486 ? -18.672 15.838 16.048 1.00 76.62 486 ALA A CA 1
ATOM 3835 C C . ALA A 1 486 ? -19.642 14.644 15.975 1.00 76.62 486 ALA A C 1
ATOM 3837 O O . ALA A 1 486 ? -19.747 13.965 14.951 1.00 76.62 486 ALA A O 1
ATOM 3838 N N . VAL A 1 487 ? -20.417 14.413 17.041 1.00 83.62 487 VAL A N 1
ATOM 3839 C CA . VAL A 1 487 ? -21.442 13.357 17.074 1.00 83.62 487 VAL A CA 1
ATOM 3840 C C . VAL A 1 487 ? -22.554 13.628 16.053 1.00 83.62 487 VAL A C 1
ATOM 3842 O O . VAL A 1 487 ? -22.997 12.715 15.350 1.00 83.62 487 VAL A O 1
ATOM 3845 N N . ASN A 1 488 ? -23.025 14.872 15.956 1.00 80.38 488 ASN A N 1
ATOM 3846 C CA . ASN A 1 488 ? -24.091 15.255 15.033 1.00 80.38 488 ASN A CA 1
ATOM 3847 C C . ASN A 1 488 ? -23.634 15.210 13.570 1.00 80.38 488 ASN A C 1
ATOM 3849 O O . ASN A 1 488 ? -24.393 14.759 12.710 1.00 80.38 488 ASN A O 1
ATOM 3853 N N . GLU A 1 489 ? -22.405 15.626 13.283 1.00 78.94 489 GLU A N 1
ATOM 3854 C CA . GLU A 1 489 ? -21.801 15.548 11.954 1.00 78.94 489 GLU A CA 1
ATOM 3855 C C . GLU A 1 489 ? -21.654 14.094 11.491 1.00 78.94 489 GLU A C 1
ATOM 3857 O O . GLU A 1 489 ? -22.142 13.738 10.416 1.00 78.94 489 GLU A O 1
ATOM 3862 N N . ALA A 1 490 ? -21.132 13.213 12.349 1.00 77.56 490 ALA A N 1
ATOM 3863 C CA . ALA A 1 490 ? -21.028 11.786 12.049 1.00 77.56 490 ALA A CA 1
ATOM 3864 C C . ALA A 1 490 ? -22.403 11.137 11.782 1.00 77.56 490 ALA A C 1
ATOM 3866 O O . ALA A 1 490 ? -22.553 10.307 10.879 1.00 77.56 490 ALA A O 1
ATOM 3867 N N . LYS A 1 491 ? -23.446 11.535 12.527 1.00 80.88 491 LYS A N 1
ATOM 3868 C CA . LYS A 1 491 ? -24.828 11.081 12.278 1.00 80.88 491 LYS A CA 1
ATOM 3869 C C . LYS A 1 491 ? -25.360 11.567 10.930 1.00 80.88 491 LYS A C 1
ATOM 3871 O O . LYS A 1 491 ? -25.977 10.779 10.213 1.00 80.88 491 LYS A O 1
ATOM 3876 N N . LYS A 1 492 ? -25.114 12.830 10.565 1.00 77.50 492 LYS A N 1
ATOM 3877 C CA . LYS A 1 492 ? -25.513 13.389 9.261 1.00 77.50 492 LYS A CA 1
ATOM 3878 C C . LYS A 1 492 ? -24.819 12.667 8.105 1.00 77.50 492 LYS A C 1
ATOM 3880 O O . LYS A 1 492 ? -25.502 12.269 7.163 1.00 77.50 492 LYS A O 1
ATOM 3885 N N . ALA A 1 493 ? -23.512 12.422 8.212 1.00 69.69 493 ALA A N 1
ATOM 3886 C CA . ALA A 1 493 ? -22.739 11.705 7.199 1.00 69.69 493 ALA A CA 1
ATOM 3887 C C . ALA A 1 493 ? -23.311 10.301 6.924 1.00 69.69 493 ALA A C 1
ATOM 3889 O O . ALA A 1 493 ? -23.477 9.911 5.770 1.00 69.69 493 ALA A O 1
ATOM 3890 N N . LYS A 1 494 ? -23.723 9.562 7.966 1.00 67.56 494 LYS A N 1
ATOM 3891 C CA . LYS A 1 494 ? -24.389 8.255 7.799 1.00 67.56 494 LYS A CA 1
ATOM 3892 C C . LYS A 1 494 ? -25.736 8.335 7.082 1.00 67.56 494 LYS A C 1
ATOM 3894 O O . LYS A 1 494 ? -26.066 7.442 6.303 1.00 67.56 494 LYS A O 1
ATOM 3899 N N . ILE A 1 495 ? -26.527 9.371 7.361 1.00 59.72 495 ILE A N 1
ATOM 3900 C CA . ILE A 1 495 ? -27.845 9.550 6.738 1.00 59.72 495 ILE A CA 1
ATOM 3901 C C . ILE A 1 495 ? -27.683 9.861 5.246 1.00 59.72 495 ILE A C 1
ATOM 3903 O O . ILE A 1 495 ? -28.366 9.226 4.444 1.00 59.72 495 ILE A O 1
ATOM 3907 N N . ALA A 1 496 ? -26.744 10.744 4.885 1.00 49.59 496 ALA A N 1
ATOM 3908 C CA . ALA A 1 496 ? -26.443 11.107 3.498 1.00 49.59 496 ALA A CA 1
ATOM 3909 C C . ALA A 1 496 ? -26.001 9.894 2.656 1.00 49.59 496 ALA A C 1
ATOM 3911 O O . ALA A 1 496 ? -26.515 9.675 1.562 1.00 49.59 496 ALA A O 1
ATOM 3912 N N . VAL A 1 497 ? -25.143 9.030 3.214 1.00 51.53 497 VAL A N 1
ATOM 3913 C CA . VAL A 1 497 ? -24.730 7.773 2.560 1.00 51.53 497 VAL A CA 1
ATOM 3914 C C . VAL A 1 497 ? -25.910 6.803 2.383 1.00 51.53 497 VAL A C 1
ATOM 3916 O O . VAL A 1 497 ? -25.950 6.055 1.411 1.00 51.53 497 VAL A O 1
ATOM 3919 N N . SER A 1 498 ? -26.902 6.819 3.283 1.00 39.81 498 SER A N 1
ATOM 3920 C CA . SER A 1 498 ? -28.094 5.965 3.162 1.00 39.81 498 SER A CA 1
ATOM 3921 C C . SER A 1 498 ? -29.130 6.485 2.155 1.00 39.81 498 SER A C 1
ATOM 3923 O O . SER A 1 498 ? -29.853 5.679 1.569 1.00 39.81 498 SER A O 1
ATOM 3925 N N . SER A 1 499 ? -29.218 7.803 1.933 1.00 32.50 499 SER A N 1
ATOM 3926 C CA . SER A 1 499 ? -30.170 8.398 0.984 1.00 32.50 499 SER A CA 1
ATOM 3927 C C . SER A 1 499 ? -29.754 8.222 -0.475 1.00 32.50 499 SER A C 1
ATOM 3929 O O . SER A 1 499 ? -30.632 8.049 -1.314 1.00 32.50 499 SER A O 1
ATOM 3931 N N . ASP A 1 500 ? -28.453 8.132 -0.766 1.00 33.69 500 ASP A N 1
ATOM 3932 C CA . ASP A 1 500 ? -27.955 7.805 -2.114 1.00 33.69 500 ASP A CA 1
ATOM 3933 C C . ASP A 1 500 ? -28.220 6.339 -2.524 1.00 33.69 500 ASP A C 1
ATOM 3935 O O . ASP A 1 500 ? -28.091 5.984 -3.694 1.00 33.69 500 ASP A O 1
ATOM 3939 N N . SER A 1 501 ? -28.642 5.477 -1.585 1.00 31.42 501 SER A N 1
ATOM 3940 C CA . SER A 1 501 ? -28.962 4.057 -1.836 1.00 31.42 501 SER A CA 1
ATOM 3941 C C . SER A 1 501 ? -30.437 3.787 -2.194 1.00 31.42 501 SER A C 1
ATOM 3943 O O . SER A 1 501 ? -30.814 2.642 -2.463 1.00 31.42 501 SER A O 1
ATOM 3945 N N . LYS A 1 502 ? -31.313 4.807 -2.193 1.00 30.95 502 LYS A N 1
ATOM 3946 C CA . LYS A 1 502 ? -32.758 4.631 -2.441 1.00 30.95 502 LYS A CA 1
ATOM 3947 C C . LYS A 1 502 ? -33.365 5.705 -3.343 1.00 30.95 502 LYS A C 1
ATOM 3949 O O . LYS A 1 502 ? -33.989 6.614 -2.816 1.00 30.95 502 LYS A O 1
ATOM 3954 N N . THR A 1 503 ? -33.260 5.490 -4.659 1.00 26.97 503 THR A N 1
ATOM 3955 C CA . THR A 1 503 ? -34.208 5.771 -5.778 1.00 26.97 503 THR A CA 1
ATOM 3956 C C . THR A 1 503 ? -33.375 5.743 -7.072 1.00 26.97 503 THR A C 1
ATOM 3958 O O . THR A 1 503 ? -32.274 6.266 -7.072 1.00 26.97 503 THR A O 1
ATOM 3961 N N . GLU A 1 504 ? -33.728 5.085 -8.179 1.00 28.64 504 GLU A N 1
ATOM 3962 C CA . GLU A 1 504 ? -35.008 5.105 -8.890 1.00 28.64 504 GLU A CA 1
ATOM 3963 C C . GLU A 1 504 ? -35.102 3.898 -9.851 1.00 28.64 504 GLU A C 1
ATOM 3965 O O . GLU A 1 504 ? -34.183 3.621 -10.619 1.00 28.64 504 GLU A O 1
ATOM 3970 N N . ASN A 1 505 ? -36.232 3.189 -9.806 1.00 27.22 505 ASN A N 1
ATOM 3971 C CA . ASN A 1 505 ? -36.684 2.279 -10.854 1.00 27.22 505 ASN A CA 1
ATOM 3972 C C . ASN A 1 505 ? -37.904 2.944 -11.505 1.00 27.22 505 ASN A C 1
ATOM 3974 O O . ASN A 1 505 ? -38.894 3.174 -10.816 1.00 27.22 505 ASN A O 1
ATOM 3978 N N . ASP A 1 506 ? -37.796 3.180 -12.811 1.00 31.12 506 ASP A N 1
ATOM 3979 C CA . ASP A 1 506 ? -38.864 3.197 -13.818 1.00 31.12 506 ASP A CA 1
ATOM 3980 C C . ASP A 1 506 ? -40.047 4.174 -13.626 1.00 31.12 506 ASP A C 1
ATOM 3982 O O . ASP A 1 506 ? -41.022 3.854 -12.951 1.00 31.12 506 ASP A O 1
ATOM 3986 N N . THR A 1 507 ? -40.017 5.304 -14.347 1.00 28.92 507 THR A N 1
ATOM 3987 C CA . THR A 1 507 ? -41.187 5.813 -15.092 1.00 28.92 507 THR A CA 1
ATOM 3988 C C . THR A 1 507 ? -40.756 6.690 -16.270 1.00 28.92 507 THR A C 1
ATOM 3990 O O . THR A 1 507 ? -40.050 7.680 -16.093 1.00 28.92 507 THR A O 1
ATOM 3993 N N . ASP A 1 508 ? -41.251 6.329 -17.456 1.00 32.22 508 ASP A N 1
ATOM 3994 C CA . ASP A 1 508 ? -41.379 7.159 -18.657 1.00 32.22 508 ASP A CA 1
ATOM 3995 C C . ASP A 1 508 ? -41.894 8.575 -18.331 1.00 32.22 508 ASP A C 1
ATOM 3997 O O . ASP A 1 508 ? -43.055 8.733 -17.950 1.00 32.22 508 ASP A O 1
ATOM 4001 N N . GLU A 1 509 ? -41.100 9.614 -18.603 1.00 27.41 509 GLU A N 1
ATOM 4002 C CA . GLU A 1 509 ? -41.645 10.906 -19.023 1.00 27.41 509 GLU A CA 1
ATOM 4003 C C . GLU A 1 509 ? -40.637 11.726 -19.849 1.00 27.41 509 GLU A C 1
ATOM 4005 O O . GLU A 1 509 ? -39.544 12.059 -19.409 1.00 27.41 509 GLU A O 1
ATOM 4010 N N . LYS A 1 510 ? -41.050 11.999 -21.094 1.00 25.41 510 LYS A N 1
ATOM 4011 C CA . LYS A 1 510 ? -40.640 13.062 -22.029 1.00 25.41 510 LYS A CA 1
ATOM 4012 C C . LYS A 1 510 ? -39.270 13.724 -21.836 1.00 25.41 510 LYS A C 1
ATOM 4014 O O . LYS A 1 510 ? -39.085 14.566 -20.968 1.00 25.41 510 LYS A O 1
ATOM 4019 N N . VAL A 1 511 ? -38.427 13.497 -22.846 1.00 28.17 511 VAL A N 1
ATOM 4020 C CA . VAL A 1 511 ? -37.313 14.357 -23.277 1.00 28.17 511 VAL A CA 1
ATOM 4021 C C . VAL A 1 511 ? -37.700 15.845 -23.209 1.00 28.17 511 VAL A C 1
ATOM 4023 O O . VAL A 1 511 ? -38.575 16.263 -23.978 1.00 28.17 511 VAL A O 1
ATOM 4026 N N . PRO A 1 512 ? -37.053 16.652 -22.352 1.00 26.08 512 PRO A N 1
ATOM 4027 C CA . PRO A 1 512 ? -36.935 18.084 -22.555 1.00 26.08 512 PRO A CA 1
ATOM 4028 C C . PRO A 1 512 ? -35.726 18.354 -23.457 1.00 26.08 512 PRO A C 1
ATOM 4030 O O . PRO A 1 512 ? -34.696 17.684 -23.370 1.00 26.08 512 PRO A O 1
ATOM 4033 N N . GLU A 1 513 ? -35.915 19.303 -24.365 1.00 26.70 513 GLU A N 1
ATOM 4034 C CA . GLU A 1 513 ? -34.915 19.822 -25.291 1.00 26.70 513 GLU A CA 1
ATOM 4035 C C . GLU A 1 513 ? -33.671 20.361 -24.570 1.00 26.70 513 GLU A C 1
ATOM 4037 O O . GLU A 1 513 ? -33.715 20.723 -23.398 1.00 26.70 513 GLU A O 1
ATOM 4042 N N . GLU A 1 514 ? -32.574 20.373 -25.327 1.00 38.62 514 GLU A N 1
ATOM 4043 C CA . GLU A 1 514 ? -31.270 20.960 -25.023 1.00 38.62 514 GLU A CA 1
ATOM 4044 C C . GLU A 1 514 ? -31.368 22.249 -24.190 1.00 38.62 514 GLU A C 1
ATOM 4046 O O . GLU A 1 514 ? -31.806 23.276 -24.701 1.00 38.62 514 GLU A O 1
ATOM 4051 N N . ASP A 1 515 ? -30.868 22.210 -22.953 1.00 26.70 515 ASP A N 1
ATOM 4052 C CA . ASP A 1 515 ? -30.402 23.409 -22.259 1.00 26.70 515 ASP A CA 1
ATOM 4053 C C . ASP A 1 515 ? -28.873 23.370 -22.185 1.00 26.70 515 ASP A C 1
ATOM 4055 O O . ASP A 1 515 ? -28.239 22.364 -21.850 1.00 26.70 515 ASP A O 1
ATOM 4059 N N . GLU A 1 516 ? -28.300 24.482 -22.621 1.00 28.28 516 GLU A N 1
ATOM 4060 C CA . GLU A 1 516 ? -26.907 24.686 -22.973 1.00 28.28 516 GLU A CA 1
ATOM 4061 C C . GLU A 1 516 ? -25.920 24.306 -21.863 1.00 28.28 516 GLU A C 1
ATOM 4063 O O . GLU A 1 516 ? -26.078 24.618 -20.682 1.00 28.28 516 GLU A O 1
ATOM 4068 N N . LYS A 1 517 ? -24.803 23.714 -22.303 1.00 28.47 517 LYS A N 1
ATOM 4069 C CA . LYS A 1 517 ? -23.521 23.742 -21.600 1.00 28.47 517 LYS A CA 1
ATOM 4070 C C . LYS A 1 517 ? -23.262 25.147 -21.050 1.00 28.47 517 LYS A C 1
ATOM 4072 O O . LYS A 1 517 ? -22.880 26.036 -21.807 1.00 28.47 517 LYS A O 1
ATOM 4077 N N . ILE A 1 518 ? -23.291 25.308 -19.732 1.00 27.03 518 ILE A N 1
ATOM 4078 C CA . ILE A 1 518 ? -22.519 26.371 -19.086 1.00 27.03 518 ILE A CA 1
ATOM 4079 C C . ILE A 1 518 ? -21.082 25.856 -18.969 1.00 27.03 518 ILE A C 1
ATOM 4081 O O . ILE A 1 518 ? -20.612 25.447 -17.914 1.00 27.03 518 ILE A O 1
ATOM 4085 N N . VAL A 1 519 ? -20.383 25.839 -20.104 1.00 30.69 519 VAL A N 1
ATOM 4086 C CA . VAL A 1 519 ? -18.961 26.170 -20.096 1.00 30.69 519 VAL A CA 1
ATOM 4087 C C . VAL A 1 519 ? -18.972 27.687 -20.089 1.00 30.69 519 VAL A C 1
ATOM 4089 O O . VAL A 1 519 ? -19.241 28.302 -21.118 1.00 30.69 519 VAL A O 1
ATOM 4092 N N . SER A 1 520 ? -18.804 28.297 -18.918 1.00 28.53 520 SER A N 1
ATOM 4093 C CA . SER A 1 520 ? -18.633 29.741 -18.864 1.00 28.53 520 SER A CA 1
ATOM 4094 C C . SER A 1 520 ? -17.347 30.074 -19.610 1.00 28.53 520 SER A C 1
ATOM 4096 O O . SER A 1 520 ? -16.249 29.804 -19.123 1.00 28.53 520 SER A O 1
ATOM 4098 N N . GLU A 1 521 ? -17.494 30.650 -20.801 1.00 28.84 521 GLU A N 1
ATOM 4099 C CA . GLU A 1 521 ? -16.507 31.561 -21.364 1.00 28.84 521 GLU A CA 1
ATOM 4100 C C . GLU A 1 521 ? -15.988 32.449 -20.229 1.00 28.84 521 GLU A C 1
ATOM 4102 O O . GLU A 1 521 ? -16.785 32.995 -19.459 1.00 28.84 521 GLU A O 1
ATOM 4107 N N . ALA A 1 522 ? -14.665 32.550 -20.096 1.00 31.77 522 ALA A N 1
ATOM 4108 C CA . ALA A 1 522 ? -14.018 33.419 -19.129 1.00 31.77 522 ALA A CA 1
ATOM 4109 C C . ALA A 1 522 ? -14.547 34.850 -19.309 1.00 31.77 522 ALA A C 1
ATOM 4111 O O . ALA A 1 522 ? -14.126 35.596 -20.196 1.00 31.77 522 ALA A O 1
ATOM 4112 N N . LYS A 1 523 ? -15.520 35.232 -18.477 1.00 33.47 523 LYS A N 1
ATOM 4113 C CA . LYS A 1 523 ? -15.901 36.626 -18.308 1.00 33.47 523 LYS A CA 1
ATOM 4114 C C . LYS A 1 523 ? -14.724 37.295 -17.622 1.00 33.47 523 LYS A C 1
ATOM 4116 O O . LYS A 1 523 ? -14.457 37.027 -16.456 1.00 33.47 523 LYS A O 1
ATOM 4121 N N . PHE A 1 524 ? -14.053 38.178 -18.352 1.00 37.97 524 PHE A N 1
ATOM 4122 C CA . PHE A 1 524 ? -13.249 39.240 -17.762 1.00 37.97 524 PHE A CA 1
ATOM 4123 C C . PHE A 1 524 ? -14.044 39.874 -16.614 1.00 37.97 524 PHE A C 1
ATOM 4125 O O . PHE A 1 524 ? -15.080 40.501 -16.848 1.00 37.97 524 PHE A O 1
ATOM 4132 N N . ILE A 1 525 ? -13.573 39.706 -15.381 1.00 48.91 525 ILE A N 1
ATOM 4133 C CA . ILE A 1 525 ? -14.005 40.554 -14.276 1.00 48.91 525 ILE A CA 1
ATOM 4134 C C . ILE A 1 525 ? -13.137 41.816 -14.355 1.00 48.91 525 ILE A C 1
ATOM 4136 O O . ILE A 1 525 ? -11.943 41.784 -14.047 1.00 48.91 525 ILE A O 1
ATOM 4140 N N . GLU A 1 526 ? -13.713 42.929 -14.821 1.00 54.38 526 GLU A N 1
ATOM 4141 C CA . GLU A 1 526 ? -13.141 44.256 -14.562 1.00 54.38 526 GLU A CA 1
ATOM 4142 C C . GLU A 1 526 ? -13.123 44.476 -13.042 1.00 54.38 526 GLU A C 1
ATOM 4144 O O . GLU A 1 526 ? -14.143 44.303 -12.376 1.00 54.38 526 GLU A O 1
ATOM 4149 N N . GLY A 1 527 ? -11.964 44.826 -12.487 1.00 67.12 527 GLY A N 1
ATOM 4150 C CA . GLY A 1 527 ? -11.779 44.977 -11.043 1.00 67.12 527 GLY A CA 1
ATOM 4151 C C . GLY A 1 527 ? -10.331 45.275 -10.669 1.00 67.12 527 GLY A C 1
ATOM 4152 O O . GLY A 1 527 ? -9.452 45.304 -11.534 1.00 67.12 527 GLY A O 1
ATOM 4153 N N . THR A 1 528 ? -10.076 45.504 -9.387 1.00 84.00 528 THR A N 1
ATOM 4154 C CA . THR A 1 528 ? -8.713 45.629 -8.843 1.00 84.00 528 THR A CA 1
ATOM 4155 C C . THR A 1 528 ? -8.020 44.263 -8.797 1.00 84.00 528 THR A C 1
ATOM 4157 O O . THR A 1 528 ? -8.658 43.222 -8.997 1.00 84.00 528 THR A O 1
ATOM 4160 N N . ILE A 1 529 ? -6.712 44.222 -8.516 1.00 84.25 529 ILE A N 1
ATOM 4161 C CA . ILE A 1 529 ? -6.034 42.942 -8.236 1.00 84.25 529 ILE A CA 1
ATOM 4162 C C . ILE A 1 529 ? -6.714 42.210 -7.069 1.00 84.25 529 ILE A C 1
ATOM 4164 O O . ILE A 1 529 ? -6.896 40.998 -7.155 1.00 84.25 529 ILE A O 1
ATOM 4168 N N . ALA A 1 530 ? -7.169 42.931 -6.040 1.00 84.19 530 ALA A N 1
ATOM 4169 C CA . ALA A 1 530 ? -7.870 42.347 -4.897 1.00 84.19 530 ALA A CA 1
ATOM 4170 C C . ALA A 1 530 ? -9.188 41.657 -5.297 1.00 84.19 530 ALA A C 1
ATOM 4172 O O . ALA A 1 530 ? -9.467 40.561 -4.818 1.00 84.19 530 ALA A O 1
ATOM 4173 N N . ASP A 1 531 ? -9.964 42.243 -6.218 1.00 86.12 531 ASP A N 1
ATOM 4174 C CA . ASP A 1 531 ? -11.218 41.643 -6.700 1.00 86.12 531 ASP A CA 1
ATOM 4175 C C . ASP A 1 531 ? -10.976 40.341 -7.466 1.00 86.12 531 ASP A C 1
ATOM 4177 O O . ASP A 1 531 ? -11.695 39.360 -7.281 1.00 86.12 531 ASP A O 1
ATOM 4181 N N . ARG A 1 532 ? -9.934 40.311 -8.305 1.00 88.44 532 ARG A N 1
ATOM 4182 C CA . ARG A 1 532 ? -9.568 39.121 -9.089 1.00 88.44 532 ARG A CA 1
ATOM 4183 C C . ARG A 1 532 ? -8.860 38.055 -8.254 1.00 88.44 532 ARG A C 1
ATOM 4185 O O . ARG A 1 532 ? -8.877 36.887 -8.636 1.00 88.44 532 ARG A O 1
ATOM 4192 N N . ALA A 1 533 ? -8.243 38.452 -7.141 1.00 89.75 533 ALA A N 1
ATOM 4193 C CA . ALA A 1 533 ? -7.522 37.575 -6.225 1.00 89.75 533 ALA A CA 1
ATOM 4194 C C . ALA A 1 533 ? -8.436 36.805 -5.268 1.00 89.75 533 ALA A C 1
ATOM 4196 O O . ALA A 1 533 ? -7.974 35.846 -4.659 1.00 89.75 533 ALA A O 1
ATOM 4197 N N . LYS A 1 534 ? -9.711 37.188 -5.126 1.00 92.44 534 LYS A N 1
ATOM 4198 C CA . LYS A 1 534 ? -10.658 36.428 -4.302 1.00 92.44 534 LYS A CA 1
ATOM 4199 C C . LYS A 1 534 ? -10.720 34.979 -4.763 1.00 92.44 534 LYS A C 1
ATOM 4201 O O . LYS A 1 534 ? -10.685 34.718 -5.962 1.00 92.44 534 LYS A O 1
ATOM 4206 N N . VAL A 1 535 ? -10.815 34.042 -3.833 1.00 92.69 535 VAL A N 1
ATOM 4207 C CA . VAL A 1 535 ? -10.887 32.613 -4.141 1.00 92.69 535 VAL A CA 1
ATOM 4208 C C . VAL A 1 535 ? -12.341 32.180 -4.181 1.00 92.69 535 VAL A C 1
ATOM 4210 O O . VAL A 1 535 ? -13.115 32.513 -3.290 1.00 92.69 535 VAL A O 1
ATOM 4213 N N . ILE A 1 536 ? -12.711 31.444 -5.221 1.00 87.62 536 ILE A N 1
ATOM 4214 C CA . ILE A 1 536 ? -13.997 30.772 -5.335 1.00 87.62 536 ILE A CA 1
ATOM 4215 C C . ILE A 1 536 ? -13.778 29.308 -4.971 1.00 87.62 536 ILE A C 1
ATOM 4217 O O . ILE A 1 536 ? -12.985 28.617 -5.611 1.00 87.62 536 ILE A O 1
ATOM 4221 N N . TYR A 1 537 ? -14.486 28.849 -3.943 1.00 84.81 537 TYR A N 1
ATOM 4222 C CA . TYR A 1 537 ? -14.434 27.473 -3.463 1.00 84.81 537 TYR A CA 1
ATOM 4223 C C . TYR A 1 537 ? -15.844 27.000 -3.121 1.00 84.81 537 TYR A C 1
ATOM 4225 O O . TYR A 1 537 ? -16.524 27.628 -2.310 1.00 84.81 537 TYR A O 1
ATOM 4233 N N . ASN A 1 538 ? -16.311 25.926 -3.762 1.00 78.31 538 ASN A N 1
ATOM 4234 C CA . ASN A 1 538 ? -17.668 25.391 -3.575 1.00 78.31 538 ASN A CA 1
ATOM 4235 C C . ASN A 1 538 ? -18.786 26.463 -3.694 1.00 78.31 538 ASN A C 1
ATOM 4237 O O . ASN A 1 538 ? -19.755 26.482 -2.940 1.00 78.31 538 ASN A O 1
ATOM 4241 N N . GLY A 1 539 ? -18.618 27.421 -4.615 1.00 75.56 539 GLY A N 1
ATOM 4242 C CA . GLY A 1 539 ? -19.543 28.547 -4.811 1.00 75.56 539 GLY A CA 1
ATOM 4243 C C . GLY A 1 539 ? -19.447 29.676 -3.772 1.00 75.56 539 GLY A C 1
ATOM 4244 O O . GLY A 1 539 ? -20.159 30.669 -3.906 1.00 75.56 539 GLY A O 1
ATOM 4245 N N . THR A 1 540 ? -18.561 29.559 -2.779 1.00 85.62 540 THR A N 1
ATOM 4246 C CA . THR A 1 540 ? -18.290 30.580 -1.757 1.00 85.62 540 THR A CA 1
ATOM 4247 C C . THR A 1 540 ? -17.100 31.446 -2.165 1.00 85.62 540 THR A C 1
ATOM 4249 O O . THR A 1 540 ? -16.066 30.932 -2.587 1.00 85.62 540 THR A O 1
ATOM 4252 N N . GLU A 1 541 ? -17.248 32.766 -2.035 1.00 91.75 541 GLU A N 1
ATOM 4253 C CA . GLU A 1 541 ? -16.192 33.749 -2.300 1.00 91.75 541 GLU A CA 1
ATOM 4254 C C . GLU A 1 541 ? -15.394 34.038 -1.020 1.00 91.75 541 GLU A C 1
ATOM 4256 O O . GLU A 1 541 ? -15.966 34.345 0.026 1.00 91.75 541 GLU A O 1
ATOM 4261 N N . ILE A 1 542 ? -14.068 33.959 -1.111 1.00 93.19 542 ILE A N 1
ATOM 4262 C CA . ILE A 1 542 ? -13.134 34.103 0.006 1.00 93.19 542 ILE A CA 1
ATOM 4263 C C . ILE A 1 542 ? -12.150 35.218 -0.323 1.00 93.19 542 ILE A C 1
ATOM 4265 O O . ILE A 1 542 ? -11.506 35.204 -1.372 1.00 93.19 542 ILE A O 1
ATOM 4269 N N . ALA A 1 543 ? -11.993 36.169 0.589 1.00 91.69 543 ALA A N 1
ATOM 4270 C CA . ALA A 1 543 ? -11.022 37.244 0.461 1.00 91.69 543 ALA A CA 1
ATOM 4271 C C . ALA A 1 543 ? -10.101 37.274 1.683 1.00 91.69 543 ALA A C 1
ATOM 4273 O O . ALA A 1 543 ? -10.545 37.042 2.810 1.00 91.69 543 ALA A O 1
ATOM 4274 N N . VAL A 1 544 ? -8.828 37.612 1.472 1.00 89.50 544 VAL A N 1
ATOM 4275 C CA . VAL A 1 544 ? -7.950 38.017 2.577 1.00 89.50 544 VAL A CA 1
ATOM 4276 C C . VAL A 1 544 ? -8.546 39.253 3.266 1.00 89.50 544 VAL A C 1
ATOM 4278 O O . VAL A 1 544 ? -9.117 40.124 2.610 1.00 89.50 544 VAL A O 1
ATOM 4281 N N . GLY A 1 545 ? -8.491 39.293 4.595 1.00 86.62 545 GLY A N 1
ATOM 4282 C CA . GLY A 1 545 ? -9.170 40.283 5.437 1.00 86.62 545 GLY A CA 1
ATOM 4283 C C . GLY A 1 545 ? -10.624 39.947 5.804 1.00 86.62 545 GLY A C 1
ATOM 4284 O O . GLY A 1 545 ? -11.178 40.595 6.690 1.00 86.62 545 GLY A O 1
ATOM 4285 N N . ALA A 1 546 ? -11.252 38.939 5.183 1.00 90.00 546 ALA A N 1
ATOM 4286 C CA . ALA A 1 546 ? -12.565 38.452 5.616 1.00 90.00 546 ALA A CA 1
ATOM 4287 C C . ALA A 1 546 ? -12.456 37.628 6.911 1.00 90.00 546 ALA A C 1
ATOM 4289 O O . ALA A 1 546 ? -11.391 37.093 7.223 1.00 90.00 546 ALA A O 1
ATOM 4290 N N . ASN A 1 547 ? -13.558 37.499 7.658 1.00 90.00 547 ASN A N 1
ATOM 4291 C CA . ASN A 1 547 ? -13.595 36.613 8.818 1.00 90.00 547 ASN A CA 1
ATOM 4292 C C . ASN A 1 547 ? -13.942 35.186 8.378 1.00 90.00 547 ASN A C 1
ATOM 4294 O O . ASN A 1 547 ? -15.011 34.950 7.816 1.00 90.00 547 ASN A O 1
ATOM 4298 N N . ILE A 1 548 ? -13.060 34.225 8.647 1.00 88.81 548 ILE A N 1
ATOM 4299 C CA . ILE A 1 548 ? -13.262 32.832 8.238 1.00 88.81 548 ILE A CA 1
ATOM 4300 C C . ILE A 1 548 ? -14.506 32.206 8.870 1.00 88.81 548 ILE A C 1
ATOM 4302 O O . ILE A 1 548 ? -15.158 31.390 8.222 1.00 88.81 548 ILE A O 1
ATOM 4306 N N . ASN A 1 549 ? -14.886 32.618 10.085 1.00 84.62 549 ASN A N 1
ATOM 4307 C CA . ASN A 1 549 ? -16.042 32.053 10.785 1.00 84.62 549 ASN A CA 1
ATOM 4308 C C . ASN A 1 549 ? -17.365 32.326 10.055 1.00 84.62 549 ASN A C 1
ATOM 4310 O O . ASN A 1 549 ? -18.284 31.516 10.158 1.00 84.62 549 ASN A O 1
ATOM 4314 N N . ASP A 1 550 ? -17.442 33.411 9.280 1.00 88.69 550 ASP A N 1
ATOM 4315 C CA . ASP A 1 550 ? -18.621 33.756 8.475 1.00 88.69 550 ASP A CA 1
ATOM 4316 C C . ASP A 1 550 ? -18.731 32.902 7.197 1.00 88.69 550 ASP A C 1
ATOM 4318 O O . ASP A 1 550 ? -19.783 32.866 6.560 1.00 88.69 550 ASP A O 1
ATOM 4322 N N . LEU A 1 551 ? -17.651 32.212 6.813 1.00 87.38 551 LEU A N 1
ATOM 4323 C CA . LEU A 1 551 ? -17.543 31.462 5.558 1.00 87.38 551 LEU A CA 1
ATOM 4324 C C . LEU A 1 551 ? -17.616 29.941 5.759 1.00 87.38 551 LEU A C 1
ATOM 4326 O O . LEU A 1 551 ? -17.880 29.219 4.800 1.00 87.38 551 LEU A O 1
ATOM 4330 N N . LEU A 1 552 ? -17.428 29.442 6.988 1.00 79.69 552 LEU A N 1
ATOM 4331 C CA . LEU A 1 552 ? -17.318 28.005 7.288 1.00 79.69 552 LEU A CA 1
ATOM 4332 C C . LEU A 1 552 ? -18.483 27.163 6.741 1.00 79.69 552 LEU A C 1
ATOM 4334 O O . LEU A 1 552 ? -18.254 26.069 6.235 1.00 79.69 552 LEU A O 1
ATOM 4338 N N . GLU A 1 553 ? -19.721 27.664 6.806 1.00 76.69 553 GLU A N 1
ATOM 4339 C CA . GLU A 1 553 ? -20.897 26.932 6.309 1.00 76.69 553 GLU A CA 1
ATOM 4340 C C . GLU A 1 553 ? -20.865 26.741 4.782 1.00 76.69 553 GLU A C 1
ATOM 4342 O O . GLU A 1 553 ? -21.243 25.681 4.285 1.00 76.69 553 GLU A O 1
ATOM 4347 N N . GLY A 1 554 ? -20.373 27.738 4.039 1.00 75.62 554 GLY A N 1
ATOM 4348 C CA . GLY A 1 554 ? -20.276 27.696 2.577 1.00 75.62 554 GLY A CA 1
ATOM 4349 C C . GLY A 1 554 ? -19.052 26.937 2.055 1.00 75.62 554 GLY A C 1
ATOM 4350 O O . GLY A 1 554 ? -19.084 26.385 0.953 1.00 75.62 554 GLY A O 1
ATOM 4351 N N . LEU A 1 555 ? -17.981 26.865 2.850 1.00 79.62 555 LEU A N 1
ATOM 4352 C CA . LEU A 1 555 ? -16.751 26.152 2.488 1.00 7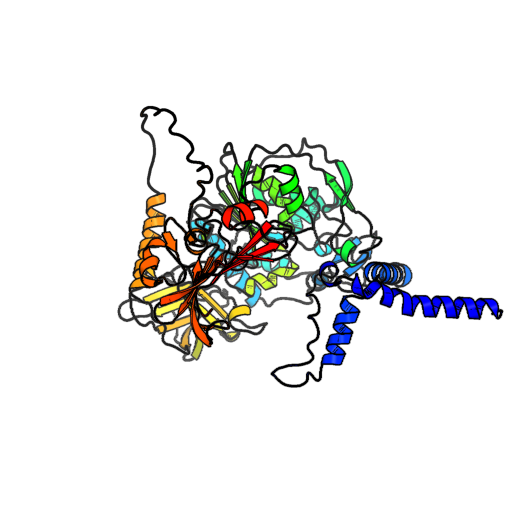9.62 555 LEU A CA 1
ATOM 4353 C C . LEU A 1 555 ? -16.862 24.632 2.650 1.00 79.62 555 LEU A C 1
ATOM 4355 O O . LEU A 1 555 ? -16.080 23.897 2.052 1.00 79.62 555 LEU A O 1
ATOM 4359 N N . GLY A 1 556 ? -17.849 24.145 3.402 1.00 73.25 556 GLY A N 1
ATOM 4360 C CA . GLY A 1 556 ? -18.012 22.715 3.645 1.00 73.25 556 GLY A CA 1
ATOM 4361 C C . GLY A 1 556 ? -16.920 22.135 4.561 1.00 73.25 556 GLY A C 1
ATOM 4362 O O . GLY A 1 556 ? -16.266 22.873 5.301 1.00 73.25 556 GLY A O 1
ATOM 4363 N N . PRO A 1 557 ? -16.748 20.802 4.583 1.00 65.69 557 PRO A N 1
ATOM 4364 C CA . PRO A 1 557 ? -15.855 20.137 5.529 1.00 65.69 557 PRO A CA 1
ATOM 4365 C C . PRO A 1 557 ? -14.367 20.358 5.201 1.00 65.69 557 PRO A C 1
ATOM 4367 O O . PRO A 1 557 ? -13.954 20.310 4.043 1.00 65.69 557 PRO A O 1
ATOM 4370 N N . GLN A 1 558 ? -13.551 20.550 6.243 1.00 71.31 558 GLN A N 1
ATOM 4371 C CA . GLN A 1 558 ? -12.093 20.719 6.152 1.00 71.31 558 GLN A CA 1
ATOM 4372 C C . GLN A 1 558 ? -11.358 19.369 6.072 1.00 71.31 558 GLN A C 1
ATOM 4374 O O . GLN A 1 558 ? -11.785 18.372 6.654 1.00 71.31 558 GLN A O 1
ATOM 4379 N N . ALA A 1 559 ? -10.223 19.334 5.371 1.00 51.97 559 ALA A N 1
ATOM 4380 C CA . ALA A 1 559 ? -9.441 18.129 5.082 1.00 51.97 559 ALA A CA 1
ATOM 4381 C C . ALA A 1 559 ? -8.495 17.677 6.224 1.00 51.97 559 ALA A C 1
ATOM 4383 O O . ALA A 1 559 ? -7.984 16.559 6.169 1.00 51.97 559 ALA A O 1
ATOM 4384 N N . ALA A 1 560 ? -8.278 18.502 7.257 1.00 50.66 560 ALA A N 1
ATOM 4385 C CA . ALA A 1 560 ? -7.458 18.230 8.451 1.00 50.66 560 ALA A CA 1
ATOM 4386 C C . ALA A 1 560 ? -7.791 19.255 9.570 1.00 50.66 560 ALA A C 1
ATOM 4388 O O . ALA A 1 560 ? -8.350 20.305 9.243 1.00 50.66 560 ALA A O 1
ATOM 4389 N N . PRO A 1 561 ? -7.483 19.009 10.866 1.00 47.09 561 PRO A N 1
ATOM 4390 C CA . PRO A 1 561 ? -7.762 19.983 11.923 1.00 47.09 561 PRO A CA 1
ATOM 4391 C C . PRO A 1 561 ? -6.897 21.235 11.771 1.00 47.09 561 PRO A C 1
ATOM 4393 O O . PRO A 1 561 ? -5.762 21.167 11.292 1.00 47.09 561 PRO A O 1
ATOM 4396 N N . SER A 1 562 ? -7.418 22.369 12.240 1.00 56.91 562 SER A N 1
ATOM 4397 C CA . SER A 1 562 ? -6.661 23.608 12.250 1.00 56.91 562 SER A CA 1
ATOM 4398 C C . SER A 1 562 ? -5.474 23.529 13.205 1.00 56.91 562 SER A C 1
ATOM 4400 O O . SER A 1 562 ? -5.623 23.287 14.403 1.00 56.91 562 SER A O 1
ATOM 4402 N N . SER A 1 563 ? -4.260 23.686 12.678 1.00 55.12 563 SER A N 1
ATOM 4403 C CA . SER A 1 563 ? -3.058 23.783 13.506 1.00 55.12 563 SER A CA 1
ATOM 4404 C C . SER A 1 563 ? -2.803 25.233 13.895 1.00 55.12 563 SER A C 1
ATOM 4406 O O . SER A 1 563 ? -2.993 26.128 13.071 1.00 55.12 563 SER A O 1
ATOM 4408 N N . SER A 1 564 ? -2.321 25.462 15.120 1.00 58.12 564 SER A N 1
ATOM 4409 C CA . SER A 1 564 ? -1.720 26.740 15.492 1.00 58.12 564 SER A CA 1
ATOM 4410 C C . SER A 1 564 ? -0.217 26.715 15.207 1.00 58.12 564 SER A C 1
ATOM 4412 O O . SER A 1 564 ? 0.527 25.897 15.751 1.00 58.12 564 SER A O 1
ATOM 4414 N N . ALA A 1 565 ? 0.230 27.614 14.336 1.00 56.62 565 ALA A N 1
ATOM 4415 C CA . ALA A 1 565 ? 1.641 27.879 14.068 1.00 56.62 565 ALA A CA 1
ATOM 4416 C C . ALA A 1 565 ? 1.930 29.367 14.311 1.00 56.62 565 ALA A C 1
ATOM 4418 O O . ALA A 1 565 ? 1.033 30.202 14.203 1.00 56.62 565 ALA A O 1
ATOM 4419 N N . GLU A 1 566 ? 3.172 29.727 14.642 1.00 55.72 566 GLU A N 1
ATOM 4420 C CA . GLU A 1 566 ? 3.582 31.133 14.553 1.00 55.72 566 GLU A CA 1
ATOM 4421 C C . GLU A 1 566 ? 3.747 31.495 13.077 1.00 55.72 566 GLU A C 1
ATOM 4423 O O . GLU A 1 566 ? 4.548 30.889 12.361 1.00 55.72 566 GLU A O 1
ATOM 4428 N N . SER A 1 567 ? 2.991 32.491 12.622 1.00 52.28 567 SER A N 1
ATOM 4429 C CA . SER A 1 567 ? 3.112 33.009 11.267 1.00 52.28 567 SER A CA 1
ATOM 4430 C C . SER A 1 567 ? 4.504 33.595 11.058 1.00 52.28 567 SER A C 1
ATOM 4432 O O . SER A 1 567 ? 4.904 34.537 11.744 1.00 52.28 567 SER A O 1
ATOM 4434 N N . CYS A 1 568 ? 5.235 33.093 10.063 1.00 51.31 568 CYS A N 1
ATOM 4435 C CA . CYS A 1 568 ? 6.486 33.708 9.612 1.00 51.31 568 CYS A CA 1
ATOM 4436 C C . CYS A 1 568 ? 6.272 35.080 8.941 1.00 51.31 568 CYS A C 1
ATOM 4438 O O . CYS A 1 568 ? 7.246 35.795 8.704 1.00 51.31 568 CYS A O 1
ATOM 4440 N N . LEU A 1 569 ? 5.011 35.427 8.663 1.00 52.19 569 LEU A N 1
ATOM 4441 C CA . LEU A 1 569 ? 4.562 36.648 8.006 1.00 52.19 569 LEU A CA 1
ATOM 4442 C C . LEU A 1 569 ? 4.176 37.724 9.040 1.00 52.19 569 LEU A C 1
ATOM 4444 O O . LEU A 1 569 ? 4.688 38.840 8.994 1.00 52.19 569 LEU A O 1
ATOM 4448 N N . THR A 1 570 ? 3.364 37.373 10.048 1.00 57.47 570 THR A N 1
ATOM 4449 C CA . THR A 1 570 ? 2.834 38.333 11.044 1.00 57.47 570 THR A CA 1
ATOM 4450 C C . THR A 1 570 ? 3.476 38.233 12.434 1.00 57.47 570 THR A C 1
ATOM 4452 O O . THR A 1 570 ? 3.303 39.132 13.261 1.00 57.47 570 THR A O 1
ATOM 4455 N N . GLY A 1 571 ? 4.214 37.154 12.727 1.00 58.81 571 GLY A N 1
ATOM 4456 C CA . GLY A 1 571 ? 4.812 36.891 14.043 1.00 58.81 571 GLY A CA 1
ATOM 4457 C C . GLY A 1 571 ? 3.798 36.604 15.159 1.00 58.81 571 GLY A C 1
ATOM 4458 O O . GLY A 1 571 ? 4.161 36.652 16.334 1.00 58.81 571 GLY A O 1
ATOM 4459 N N . LYS A 1 572 ? 2.530 36.348 14.811 1.00 60.06 572 LYS A N 1
ATOM 4460 C CA . LYS A 1 572 ? 1.445 35.980 15.732 1.00 60.06 572 LYS A CA 1
ATOM 4461 C C . LYS A 1 572 ? 1.030 34.516 15.531 1.00 60.06 572 LYS A C 1
ATOM 4463 O O . LYS A 1 572 ? 1.284 33.968 14.454 1.00 60.06 572 LYS A O 1
ATOM 4468 N N . PRO A 1 573 ? 0.377 33.884 16.524 1.00 63.84 573 PRO A N 1
ATOM 4469 C CA . PRO A 1 573 ? -0.294 32.607 16.321 1.00 63.84 573 PRO A CA 1
ATOM 4470 C C . PRO A 1 573 ? -1.374 32.750 15.243 1.00 63.84 573 PRO A C 1
ATOM 4472 O O . PRO A 1 573 ? -2.245 33.613 15.351 1.00 63.84 573 PRO A O 1
ATOM 4475 N N . ILE A 1 574 ? -1.300 31.912 14.215 1.00 74.56 574 ILE A N 1
ATOM 4476 C CA . ILE A 1 574 ? -2.307 31.795 13.159 1.00 74.56 574 ILE A CA 1
ATOM 4477 C C . ILE A 1 574 ? -2.918 30.399 13.191 1.00 74.56 574 ILE A C 1
ATOM 4479 O O . ILE A 1 574 ? -2.243 29.420 13.517 1.00 74.56 574 ILE A O 1
ATOM 4483 N N . LEU A 1 575 ? -4.200 30.324 12.857 1.00 78.75 575 LEU A N 1
ATOM 4484 C CA . LEU A 1 575 ? -4.931 29.089 12.625 1.00 78.75 575 LEU A CA 1
ATOM 4485 C C . LEU A 1 575 ? -4.906 28.788 11.129 1.00 78.75 575 LEU A C 1
ATOM 4487 O O . LEU A 1 575 ? -5.314 29.619 10.316 1.00 78.75 575 LEU A O 1
ATOM 4491 N N . GLU A 1 576 ? -4.432 27.601 10.769 1.00 84.88 576 GLU A N 1
ATOM 4492 C CA . GLU A 1 576 ? -4.470 27.119 9.387 1.00 84.88 576 GLU A CA 1
ATOM 4493 C C . GLU A 1 576 ? -5.725 26.281 9.156 1.00 84.88 576 GLU A C 1
ATOM 4495 O O . GLU A 1 576 ? -6.077 25.467 9.994 1.00 84.88 576 GLU A O 1
ATOM 4500 N N . TYR A 1 577 ? -6.402 26.450 8.029 1.00 81.56 577 TYR A N 1
ATOM 4501 C CA . TYR A 1 577 ? -7.607 25.718 7.660 1.00 81.56 577 TYR A CA 1
ATOM 4502 C C . TYR A 1 577 ? -7.374 25.060 6.310 1.00 81.56 577 TYR A C 1
ATOM 4504 O O . TYR A 1 577 ? -7.022 25.733 5.340 1.00 81.56 577 TYR A O 1
ATOM 4512 N N . TYR A 1 578 ? -7.572 23.749 6.239 1.00 82.06 578 TYR A N 1
ATOM 4513 C CA . TYR A 1 578 ? -7.226 22.963 5.059 1.00 82.06 578 TYR A CA 1
ATOM 4514 C C . TYR A 1 578 ? -8.478 22.515 4.314 1.00 82.06 578 TYR A C 1
ATOM 4516 O O . TYR A 1 578 ? -9.380 21.927 4.903 1.00 82.06 578 TYR A O 1
ATOM 4524 N N . TYR A 1 579 ? -8.509 22.749 3.009 1.00 82.50 579 TYR A N 1
ATOM 4525 C CA . TYR A 1 579 ? -9.580 22.382 2.086 1.00 82.50 579 TYR A CA 1
ATOM 4526 C C . TYR A 1 579 ? -8.980 21.718 0.836 1.00 82.50 579 TYR A C 1
ATOM 4528 O O . TYR A 1 579 ? -7.771 21.763 0.601 1.00 82.50 579 TYR A O 1
ATOM 4536 N N . ALA A 1 580 ? -9.801 21.053 0.023 1.00 78.19 580 ALA A N 1
ATOM 4537 C CA . ALA A 1 580 ? -9.311 20.315 -1.139 1.00 78.19 580 ALA A CA 1
ATOM 4538 C C . ALA A 1 580 ? -8.784 21.277 -2.225 1.00 78.19 580 ALA A C 1
ATOM 4540 O O . ALA A 1 580 ? -9.545 21.876 -2.974 1.00 78.19 580 ALA A O 1
ATOM 4541 N N . GLY A 1 581 ? -7.466 21.403 -2.346 1.00 79.12 581 GLY A N 1
ATOM 4542 C CA . GLY A 1 581 ? -6.785 22.310 -3.273 1.00 79.12 581 GLY A CA 1
ATOM 4543 C C . GLY A 1 581 ? -6.462 23.682 -2.680 1.00 79.12 581 GLY A C 1
ATOM 4544 O O . GLY A 1 581 ? -5.959 24.537 -3.407 1.00 79.12 581 GLY A O 1
ATOM 4545 N N . MET A 1 582 ? -6.740 23.918 -1.391 1.00 88.94 582 MET A N 1
ATOM 4546 C CA . MET A 1 582 ? -6.600 25.235 -0.763 1.00 88.94 582 MET A CA 1
ATOM 4547 C C . MET A 1 582 ? -6.263 25.161 0.733 1.00 88.94 582 MET A C 1
ATOM 4549 O O . MET A 1 582 ? -6.861 24.394 1.478 1.00 88.94 582 MET A O 1
ATOM 4553 N N . THR A 1 583 ? -5.381 26.043 1.195 1.00 88.56 583 THR A N 1
ATOM 4554 C CA . THR A 1 583 ? -5.090 26.301 2.610 1.00 88.56 583 THR A CA 1
ATOM 4555 C C . THR A 1 583 ? -5.401 27.762 2.926 1.00 88.56 583 THR A C 1
ATOM 4557 O O . THR A 1 583 ? -5.008 28.647 2.173 1.00 88.56 583 THR A O 1
ATOM 4560 N N . ILE A 1 584 ? -6.080 28.037 4.038 1.00 89.62 584 ILE A N 1
ATOM 4561 C CA . ILE A 1 584 ? -6.365 29.395 4.519 1.00 89.62 584 ILE A CA 1
ATOM 4562 C C . ILE A 1 584 ? -5.657 29.602 5.855 1.00 89.62 584 ILE A C 1
ATOM 4564 O O . ILE A 1 584 ? -5.818 28.789 6.757 1.00 89.62 584 ILE A O 1
ATOM 4568 N N . GLN A 1 585 ? -4.918 30.692 6.021 1.00 88.81 585 GLN A N 1
ATOM 4569 C CA . GLN A 1 585 ? -4.371 31.094 7.317 1.00 88.81 585 GLN A CA 1
ATOM 4570 C C . GLN A 1 585 ? -5.157 32.290 7.845 1.00 88.81 585 GLN A C 1
ATOM 4572 O O . GLN A 1 585 ? -5.296 33.291 7.141 1.00 88.81 585 GLN A O 1
ATOM 4577 N N . ALA A 1 586 ? -5.645 32.210 9.082 1.00 86.81 586 ALA A N 1
ATOM 4578 C CA . ALA A 1 586 ? -6.330 33.311 9.751 1.00 86.81 586 ALA A CA 1
ATOM 4579 C C . ALA A 1 586 ? -5.717 33.616 11.125 1.00 86.81 586 ALA A C 1
ATOM 4581 O O . ALA A 1 586 ? -5.213 32.720 11.801 1.00 86.81 586 ALA A O 1
ATOM 4582 N N . ASP A 1 587 ? -5.781 34.877 11.543 1.00 82.81 587 ASP A N 1
ATOM 4583 C CA . ASP A 1 587 ? -5.424 35.308 12.896 1.00 82.81 587 ASP A CA 1
ATOM 4584 C C . ASP A 1 587 ? -6.396 34.708 13.939 1.00 82.81 587 ASP A C 1
ATOM 4586 O O . ASP A 1 587 ? -7.471 34.205 13.602 1.00 82.81 587 ASP A O 1
ATOM 4590 N N . GLU A 1 588 ? -6.049 34.767 15.232 1.00 78.31 588 GLU A N 1
ATOM 4591 C CA . GLU A 1 588 ? -6.892 34.240 16.327 1.00 78.31 588 GLU A CA 1
ATOM 4592 C C . GLU A 1 588 ? -8.314 34.837 16.373 1.00 78.31 588 GLU A C 1
ATOM 4594 O O . GLU A 1 588 ? -9.228 34.207 16.904 1.00 78.31 588 GLU A O 1
ATOM 4599 N N . ASP A 1 589 ? -8.522 36.038 15.823 1.00 80.75 589 ASP A N 1
ATOM 4600 C CA . ASP A 1 589 ? -9.843 36.671 15.714 1.00 80.75 589 ASP A CA 1
ATOM 4601 C C . ASP A 1 589 ? -10.648 36.219 14.477 1.00 80.75 589 ASP A C 1
ATOM 4603 O O . ASP A 1 589 ? -11.792 36.637 14.279 1.00 80.75 589 ASP A O 1
ATOM 4607 N N . GLY A 1 590 ? -10.074 35.325 13.669 1.00 80.38 590 GLY A N 1
ATOM 4608 C CA . GLY A 1 590 ? -10.660 34.769 12.457 1.00 80.38 590 GLY A CA 1
ATOM 4609 C C . GLY A 1 590 ? -10.380 35.579 11.192 1.00 80.38 590 GLY A C 1
ATOM 4610 O O . GLY A 1 590 ? -10.867 35.194 10.132 1.00 80.38 590 GLY A O 1
ATOM 4611 N N . THR A 1 591 ? -9.615 36.671 11.253 1.00 88.38 591 THR A N 1
ATOM 4612 C CA . THR A 1 591 ? -9.277 37.468 10.063 1.00 88.38 591 THR A CA 1
ATOM 4613 C C . THR A 1 591 ? -8.303 36.712 9.161 1.00 88.38 591 THR A C 1
ATOM 4615 O O . THR A 1 591 ? -7.206 36.364 9.587 1.00 88.38 591 THR A O 1
ATOM 4618 N N . ILE A 1 592 ? -8.676 36.463 7.904 1.00 90.75 592 ILE A N 1
ATOM 4619 C CA . ILE A 1 592 ? -7.846 35.718 6.949 1.00 90.75 592 ILE A CA 1
ATOM 4620 C C . ILE A 1 592 ? -6.613 36.544 6.558 1.00 90.75 592 ILE A C 1
ATOM 4622 O O . ILE A 1 592 ? -6.737 37.598 5.938 1.00 90.75 592 ILE A O 1
ATOM 4626 N N . ALA A 1 593 ? -5.422 36.041 6.870 1.00 86.88 593 ALA A N 1
ATOM 4627 C CA . ALA A 1 593 ? -4.141 36.668 6.555 1.00 86.88 593 ALA A CA 1
ATOM 4628 C C . ALA A 1 593 ? -3.590 36.219 5.191 1.00 86.88 593 ALA A C 1
ATOM 4630 O O . ALA A 1 593 ? -3.028 37.028 4.448 1.00 86.88 593 ALA A O 1
ATOM 4631 N N . SER A 1 594 ? -3.757 34.939 4.843 1.00 91.25 594 SER A N 1
ATOM 4632 C CA . SER A 1 594 ? -3.304 34.396 3.560 1.00 91.25 594 SER A CA 1
ATOM 4633 C C . SER A 1 594 ? -4.171 33.234 3.076 1.00 91.25 594 SER A C 1
ATOM 4635 O O . SER A 1 594 ? -4.846 32.564 3.860 1.00 91.25 594 SER A O 1
ATOM 4637 N N . ILE A 1 595 ? -4.158 33.006 1.764 1.00 92.44 595 ILE A N 1
ATOM 4638 C CA . ILE A 1 595 ? -4.791 31.864 1.106 1.00 92.44 595 ILE A CA 1
ATOM 4639 C C . ILE A 1 595 ? -3.787 31.277 0.113 1.00 92.44 595 ILE A C 1
ATOM 4641 O O . ILE A 1 595 ? -3.273 31.989 -0.748 1.00 92.44 595 ILE A O 1
ATOM 4645 N N . GLU A 1 596 ? -3.511 29.982 0.213 1.00 92.06 596 GLU A N 1
ATOM 4646 C CA . GLU A 1 596 ? -2.678 29.233 -0.727 1.00 92.06 596 GLU A CA 1
ATOM 4647 C C . GLU A 1 596 ? -3.545 28.241 -1.506 1.00 92.06 596 GLU A C 1
ATOM 4649 O O . GLU A 1 596 ? -4.155 27.360 -0.913 1.00 92.06 596 GLU A O 1
ATOM 4654 N N . ILE A 1 597 ? -3.568 28.343 -2.834 1.00 91.06 597 ILE A N 1
ATOM 4655 C CA . ILE A 1 597 ? -4.135 27.337 -3.739 1.00 91.06 597 ILE A CA 1
ATOM 4656 C C . ILE A 1 597 ? -2.979 26.478 -4.251 1.00 91.06 597 ILE A C 1
ATOM 4658 O O . ILE A 1 597 ? -2.038 26.994 -4.862 1.00 91.06 597 ILE A O 1
ATOM 4662 N N . SER A 1 598 ? -3.021 25.176 -3.972 1.00 82.06 598 SER A N 1
ATOM 4663 C CA . SER A 1 598 ? -1.903 24.257 -4.207 1.00 82.06 598 SER A CA 1
ATOM 4664 C C . SER A 1 598 ? -2.384 22.811 -4.236 1.00 82.06 598 SER A C 1
ATOM 4666 O O . SER A 1 598 ? -3.133 22.369 -3.368 1.00 82.06 598 SER A O 1
ATOM 4668 N N . GLU A 1 599 ? -1.890 22.029 -5.196 1.00 68.19 599 GLU A N 1
ATOM 4669 C CA . GLU A 1 599 ? -2.176 20.587 -5.284 1.00 68.19 599 GLU A CA 1
ATOM 4670 C C . GLU A 1 599 ? -1.240 19.734 -4.409 1.00 68.19 599 GLU A C 1
ATOM 4672 O O . GLU A 1 599 ? -1.380 18.511 -4.333 1.00 68.19 599 GLU A O 1
ATOM 4677 N N . SER A 1 600 ? -0.240 20.357 -3.775 1.00 52.56 600 SER A N 1
ATOM 4678 C CA . SER A 1 600 ? 0.865 19.632 -3.141 1.00 52.56 600 SER A CA 1
ATOM 4679 C C . SER A 1 600 ? 0.573 19.170 -1.711 1.00 52.56 600 SER A C 1
ATOM 4681 O O . SER A 1 600 ? 1.029 18.087 -1.334 1.00 52.56 600 SER A O 1
ATOM 4683 N N . LEU A 1 601 ? -0.187 19.958 -0.941 1.00 49.53 601 LEU A N 1
ATOM 4684 C CA . LEU A 1 601 ? -0.501 19.676 0.464 1.00 49.53 601 LEU A CA 1
ATOM 4685 C C . LEU A 1 601 ? -1.851 18.965 0.638 1.00 49.53 601 LEU A C 1
ATOM 4687 O O . LEU A 1 601 ? -1.909 17.971 1.357 1.00 49.53 601 LEU A O 1
ATOM 4691 N N . TYR A 1 602 ? -2.898 19.403 -0.070 1.00 60.38 602 TYR A N 1
ATOM 4692 C CA . TYR A 1 602 ? -4.237 18.798 -0.036 1.00 60.38 602 TYR A CA 1
ATOM 4693 C C . TYR A 1 602 ? -4.825 18.810 -1.451 1.00 60.38 602 TYR A C 1
ATOM 4695 O O . TYR A 1 602 ? -5.290 19.852 -1.892 1.00 60.38 602 TYR A O 1
ATOM 4703 N N . PRO A 1 603 ? -4.774 17.707 -2.217 1.00 51.47 603 PRO A N 1
ATOM 4704 C CA . PRO A 1 603 ? -5.136 17.733 -3.632 1.00 51.47 603 PRO A CA 1
ATOM 4705 C C . PRO A 1 603 ? -6.654 17.860 -3.840 1.00 51.47 603 PRO A C 1
ATOM 4707 O O . PRO A 1 603 ? -7.421 17.021 -3.368 1.00 51.47 603 PRO A O 1
ATOM 4710 N N . GLY A 1 604 ? -7.073 18.869 -4.606 1.00 56.28 604 GLY A N 1
ATOM 4711 C CA . GLY A 1 604 ? -8.449 19.096 -5.051 1.00 56.28 604 GLY A CA 1
ATOM 4712 C C . GLY A 1 604 ? -8.492 20.128 -6.180 1.00 56.28 604 GLY A C 1
ATOM 4713 O O . GLY A 1 604 ? -7.613 20.978 -6.268 1.00 56.28 604 GLY A O 1
ATOM 4714 N N . THR A 1 605 ? -9.483 20.033 -7.069 1.00 55.72 605 THR A N 1
ATOM 4715 C CA . THR A 1 605 ? -9.637 20.931 -8.235 1.00 55.72 605 THR A CA 1
ATOM 4716 C C . THR A 1 605 ? -10.695 22.014 -8.006 1.00 55.72 605 THR A C 1
ATOM 4718 O O . THR A 1 605 ? -11.156 22.638 -8.955 1.00 55.72 605 THR A O 1
ATOM 4721 N N . GLU A 1 606 ? -11.149 22.179 -6.764 1.00 64.94 606 GLU A N 1
ATOM 4722 C CA . GLU A 1 606 ? -12.322 22.990 -6.412 1.00 64.94 606 GLU A CA 1
ATOM 4723 C C . GLU A 1 606 ? -11.979 24.456 -6.111 1.00 64.94 606 GLU A C 1
ATOM 4725 O O . GLU A 1 606 ? -12.885 25.278 -5.988 1.00 64.94 606 GLU A O 1
ATOM 4730 N N . ALA A 1 607 ? -10.687 24.787 -6.013 1.00 79.50 607 ALA A N 1
ATOM 4731 C CA . ALA A 1 607 ? -10.191 26.119 -5.690 1.00 79.50 607 ALA A CA 1
ATOM 4732 C C . ALA A 1 607 ? -9.626 26.837 -6.925 1.00 79.50 607 ALA A C 1
ATOM 4734 O O . ALA A 1 607 ? -8.724 26.339 -7.602 1.00 79.50 607 ALA A O 1
ATOM 4735 N N . GLY A 1 608 ? -10.121 28.045 -7.182 1.00 86.62 608 GLY A N 1
ATOM 4736 C CA . GLY A 1 608 ? -9.608 28.942 -8.215 1.00 86.62 608 GLY A CA 1
ATOM 4737 C C . GLY A 1 608 ? -9.871 30.398 -7.853 1.00 86.62 608 GLY A C 1
ATOM 4738 O O . GLY A 1 608 ? -10.706 30.695 -7.002 1.00 86.62 608 GLY A O 1
ATOM 4739 N N . THR A 1 609 ? -9.155 31.327 -8.470 1.00 91.12 609 THR A N 1
ATOM 4740 C CA . THR A 1 609 ? -9.390 32.755 -8.252 1.00 91.12 609 THR A CA 1
ATOM 4741 C C . THR A 1 609 ? -10.620 33.225 -9.031 1.00 91.12 609 THR A C 1
ATOM 4743 O O . THR A 1 609 ? -10.974 32.658 -10.066 1.00 91.12 609 THR A O 1
ATOM 4746 N N . ALA A 1 610 ? -11.262 34.301 -8.583 1.00 86.81 610 ALA A N 1
ATOM 4747 C CA . ALA A 1 610 ? -12.359 34.954 -9.290 1.00 86.81 610 ALA A CA 1
ATOM 4748 C C . ALA A 1 610 ? -11.910 35.471 -10.670 1.00 86.81 610 ALA A C 1
ATOM 4750 O O . ALA A 1 610 ? -12.704 35.519 -11.605 1.00 86.81 610 ALA A O 1
ATOM 4751 N N . GLY A 1 611 ? -10.617 35.785 -10.826 1.00 83.19 611 GLY A N 1
ATOM 4752 C CA . GLY A 1 611 ? -9.978 36.067 -12.115 1.00 83.19 611 GLY A CA 1
ATOM 4753 C C . GLY A 1 611 ? -9.825 34.856 -13.048 1.00 83.19 611 GLY A C 1
ATOM 4754 O O . GLY A 1 611 ? -9.302 35.020 -14.146 1.00 83.19 611 GLY A O 1
ATOM 4755 N N . GLY A 1 612 ? -10.262 33.662 -12.636 1.00 80.56 612 GLY A N 1
ATOM 4756 C CA . GLY A 1 612 ? -10.256 32.442 -13.444 1.00 80.56 612 GLY A CA 1
ATOM 4757 C C . GLY A 1 612 ? -8.956 31.635 -13.391 1.00 80.56 612 GLY A C 1
ATOM 4758 O O . GLY A 1 612 ? -8.801 30.714 -14.187 1.00 80.56 612 GLY A O 1
ATOM 4759 N N . LEU A 1 613 ? -8.027 31.953 -12.480 1.00 87.25 613 LEU A N 1
ATOM 4760 C CA . LEU A 1 613 ? -6.746 31.249 -12.368 1.00 87.25 613 LEU A CA 1
ATOM 4761 C C . LEU A 1 613 ? -6.831 30.077 -11.383 1.00 87.25 613 LEU A C 1
ATOM 4763 O O . LEU A 1 613 ? -7.298 30.247 -10.261 1.00 87.25 613 LEU A O 1
ATOM 4767 N N . HIS A 1 614 ? -6.312 28.909 -11.754 1.00 87.94 614 HIS A N 1
ATOM 4768 C CA . HIS A 1 614 ? -6.255 27.728 -10.885 1.00 87.94 614 HIS A CA 1
ATOM 4769 C C . HIS A 1 614 ? -4.964 26.917 -11.106 1.00 87.94 614 HIS A C 1
ATOM 4771 O O . HIS A 1 614 ? -4.217 27.154 -12.058 1.00 87.94 614 HIS A O 1
ATOM 4777 N N . CYS A 1 615 ? -4.672 25.942 -10.238 1.00 84.00 615 CYS A N 1
ATOM 4778 C CA . CYS A 1 615 ? -3.558 25.013 -10.466 1.00 84.00 615 CYS A CA 1
ATOM 4779 C C . CYS A 1 615 ? -3.745 24.250 -11.789 1.00 84.00 615 CYS A C 1
ATOM 4781 O O . CYS A 1 615 ? -4.857 23.870 -12.152 1.00 84.00 615 CYS A O 1
ATOM 4783 N N . GLY A 1 616 ? -2.663 24.096 -12.552 1.00 78.62 616 GLY A N 1
ATOM 4784 C CA . GLY A 1 616 ? -2.685 23.551 -13.911 1.00 78.62 616 GLY A CA 1
ATOM 4785 C C . GLY A 1 616 ? -3.010 24.567 -15.016 1.00 78.62 616 GLY A C 1
ATOM 4786 O O . GLY A 1 616 ? -2.820 24.242 -16.187 1.00 78.62 616 GLY A O 1
ATOM 4787 N N . SER A 1 617 ? -3.440 25.793 -14.683 1.00 84.81 617 SER A N 1
ATOM 4788 C CA . SER A 1 617 ? -3.577 26.882 -15.664 1.00 84.81 617 SER A CA 1
ATOM 4789 C C . SER A 1 617 ? -2.234 27.209 -16.327 1.00 84.81 617 SER A C 1
ATOM 4791 O O . SER A 1 617 ? -1.164 27.014 -15.740 1.00 84.81 617 SER A O 1
ATOM 4793 N N . SER A 1 618 ? -2.270 27.732 -17.550 1.00 84.88 618 SER A N 1
ATOM 4794 C CA . SER A 1 618 ? -1.066 28.162 -18.256 1.00 84.88 618 SER A CA 1
ATOM 4795 C C . SER A 1 618 ? -0.562 29.516 -17.746 1.00 84.88 618 SER A C 1
ATOM 4797 O O . SER A 1 618 ? -1.252 30.273 -17.060 1.00 84.88 618 SER A O 1
ATOM 4799 N N . ARG A 1 619 ? 0.666 29.872 -18.124 1.00 83.56 619 ARG A N 1
ATOM 4800 C CA . ARG A 1 619 ? 1.206 31.215 -17.873 1.00 83.56 619 ARG A CA 1
ATOM 4801 C C . ARG A 1 619 ? 0.411 32.323 -18.576 1.00 83.56 619 ARG A C 1
ATOM 4803 O O . ARG A 1 619 ? 0.318 33.426 -18.046 1.00 83.56 619 ARG A O 1
ATOM 4810 N N . GLU A 1 620 ? -0.164 32.029 -19.737 1.00 82.88 620 GLU A N 1
ATOM 4811 C CA . GLU A 1 620 ? -1.013 32.966 -20.482 1.00 82.88 620 GLU A CA 1
ATOM 4812 C C . GLU A 1 620 ? -2.306 33.255 -19.711 1.00 82.88 620 GLU A C 1
ATOM 4814 O O . GLU A 1 620 ? -2.704 34.414 -19.608 1.00 82.88 620 GLU A O 1
ATOM 4819 N N . ASP A 1 621 ? -2.879 32.241 -19.059 1.00 83.62 621 ASP A N 1
ATOM 4820 C CA . ASP A 1 621 ? -4.043 32.403 -18.181 1.00 83.62 621 ASP A CA 1
ATOM 4821 C C . ASP A 1 621 ? -3.707 33.266 -16.954 1.00 83.62 621 ASP A C 1
ATOM 4823 O O . ASP A 1 621 ? -4.509 34.101 -16.540 1.00 83.62 621 ASP A O 1
ATOM 4827 N N . ALA A 1 622 ? -2.492 33.147 -16.402 1.00 84.69 622 ALA A N 1
ATOM 4828 C CA . ALA A 1 622 ? -2.038 34.007 -15.305 1.00 84.69 622 ALA A CA 1
ATOM 4829 C C . ALA A 1 622 ? -1.923 35.483 -15.724 1.00 84.69 622 ALA A C 1
ATOM 4831 O O . ALA A 1 622 ? -2.298 36.370 -14.954 1.00 84.69 622 ALA A O 1
ATOM 4832 N N . PHE A 1 623 ? -1.443 35.753 -16.943 1.00 86.38 623 PHE A N 1
ATOM 4833 C CA . PHE A 1 623 ? -1.410 37.110 -17.495 1.00 86.38 623 PHE A CA 1
ATOM 4834 C C . PHE A 1 623 ? -2.808 37.640 -17.807 1.00 86.38 623 PHE A C 1
ATOM 4836 O O . PHE A 1 623 ? -3.078 38.815 -17.567 1.00 86.38 623 PHE A O 1
ATOM 4843 N N . ALA A 1 624 ? -3.709 36.784 -18.291 1.00 82.12 624 ALA A N 1
ATOM 4844 C CA . ALA A 1 624 ? -5.104 37.149 -18.497 1.00 82.12 624 ALA A CA 1
ATOM 4845 C C . ALA A 1 624 ? -5.806 37.488 -17.169 1.00 82.12 624 ALA A C 1
ATOM 4847 O O . ALA A 1 624 ? -6.576 38.445 -17.112 1.00 82.12 624 ALA A O 1
ATOM 4848 N N . ALA A 1 625 ? -5.496 36.754 -16.095 1.00 83.25 625 ALA A N 1
ATOM 4849 C CA . ALA A 1 625 ? -6.099 36.943 -14.779 1.00 83.25 625 ALA A CA 1
ATOM 4850 C C . ALA A 1 625 ? -5.567 38.173 -14.020 1.00 83.25 625 ALA A C 1
ATOM 4852 O O . ALA A 1 625 ? -6.333 38.837 -13.324 1.00 83.25 625 ALA A O 1
ATOM 4853 N N . PHE A 1 626 ? -4.272 38.503 -14.120 1.00 85.50 626 PHE A N 1
ATOM 4854 C CA . PHE A 1 626 ? -3.656 39.531 -13.260 1.00 85.50 626 PHE A CA 1
ATOM 4855 C C . PHE A 1 626 ? -2.839 40.611 -13.988 1.00 85.50 626 PHE A C 1
ATOM 4857 O O . PHE A 1 626 ? -2.423 41.578 -13.350 1.00 85.50 626 PHE A O 1
ATOM 4864 N N . GLY A 1 627 ? -2.674 40.511 -15.309 1.00 82.31 627 GLY A N 1
ATOM 4865 C CA . GLY A 1 627 ? -1.921 41.453 -16.142 1.00 82.31 627 GLY A CA 1
ATOM 4866 C C . GLY A 1 627 ? -0.544 40.932 -16.568 1.00 82.31 627 GLY A C 1
ATOM 4867 O O . GLY A 1 627 ? -0.016 39.971 -16.017 1.00 82.31 627 GLY A O 1
ATOM 4868 N N . GLU A 1 628 ? 0.063 41.556 -17.578 1.00 78.75 628 GLU A N 1
ATOM 4869 C CA . GLU A 1 628 ? 1.410 41.190 -18.039 1.00 78.75 628 GLU A CA 1
ATOM 4870 C C . GLU A 1 628 ? 2.511 41.736 -17.119 1.00 78.75 628 GLU A C 1
ATOM 4872 O O . GLU A 1 628 ? 2.361 42.782 -16.485 1.00 78.75 628 GLU A O 1
ATOM 4877 N N . THR A 1 629 ? 3.667 41.063 -17.091 1.00 75.62 629 THR A N 1
ATOM 4878 C CA . THR A 1 629 ? 4.824 41.498 -16.291 1.00 75.62 629 THR A CA 1
ATOM 4879 C C . THR A 1 629 ? 6.085 41.653 -17.129 1.00 75.62 629 THR A C 1
ATOM 4881 O O . THR A 1 629 ? 6.235 41.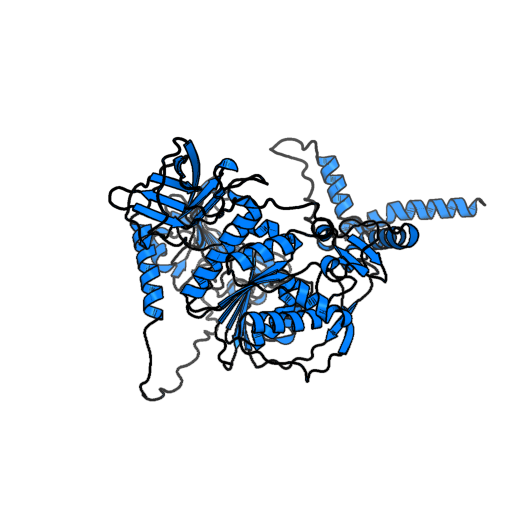077 -18.205 1.00 75.62 629 THR A O 1
ATOM 4884 N N . THR A 1 630 ? 7.048 42.419 -16.614 1.00 65.25 630 THR A N 1
ATOM 4885 C CA . THR A 1 630 ? 8.319 42.695 -17.303 1.00 65.25 630 THR A CA 1
ATOM 4886 C C . THR A 1 630 ? 9.294 41.509 -17.307 1.00 65.25 630 THR A C 1
ATOM 4888 O O . THR A 1 630 ? 10.327 41.581 -17.971 1.00 65.25 630 THR A O 1
ATOM 4891 N N . SER A 1 631 ? 8.989 40.417 -16.590 1.00 62.59 631 SER A N 1
ATOM 4892 C CA . SER A 1 631 ? 9.839 39.219 -16.467 1.00 62.59 631 SER A CA 1
ATOM 4893 C C . SER A 1 631 ? 9.063 37.921 -16.756 1.00 62.59 631 SER A C 1
ATOM 4895 O O . SER A 1 631 ? 8.941 37.060 -15.882 1.00 62.59 631 SER A O 1
ATOM 4897 N N . PRO A 1 632 ? 8.568 37.726 -17.993 1.00 59.06 632 PRO A N 1
ATOM 4898 C CA . PRO A 1 632 ? 7.647 36.639 -18.332 1.00 59.06 632 PRO A CA 1
ATOM 4899 C C . PRO A 1 632 ? 8.249 35.227 -18.227 1.00 59.06 632 PRO A C 1
ATOM 4901 O O . PRO A 1 632 ? 7.497 34.265 -18.224 1.00 59.06 632 PRO A O 1
ATOM 4904 N N . GLY A 1 633 ? 9.575 35.072 -18.111 1.00 61.72 633 GLY A N 1
ATOM 4905 C CA . GLY A 1 633 ? 10.258 33.772 -17.982 1.00 61.72 633 GLY A CA 1
ATOM 4906 C C . GLY A 1 633 ? 10.614 33.346 -16.550 1.00 61.72 633 GLY A C 1
ATOM 4907 O O . GLY A 1 633 ? 11.378 32.398 -16.374 1.00 61.72 633 GLY A O 1
ATOM 4908 N N . ALA A 1 634 ? 10.147 34.060 -15.522 1.00 73.25 634 ALA A N 1
ATOM 4909 C CA . ALA A 1 634 ? 10.457 33.731 -14.131 1.00 73.25 634 ALA A CA 1
ATOM 4910 C C . ALA A 1 634 ? 9.692 32.481 -13.649 1.00 73.25 634 ALA A C 1
ATOM 4912 O O . ALA A 1 634 ? 8.549 32.247 -14.041 1.00 73.25 634 ALA A O 1
ATOM 4913 N N . SER A 1 635 ? 10.295 31.687 -12.760 1.00 80.50 635 SER A N 1
ATOM 4914 C CA . SER A 1 635 ? 9.635 30.533 -12.119 1.00 80.50 635 SER A CA 1
ATOM 4915 C C . SER A 1 635 ? 8.554 30.938 -11.108 1.00 80.50 635 SER A C 1
ATOM 4917 O O . SER A 1 635 ? 7.823 30.089 -10.613 1.00 80.50 635 SER A O 1
ATOM 4919 N N . SER A 1 636 ? 8.449 32.228 -10.790 1.00 85.50 636 SER A N 1
ATOM 4920 C CA . SER A 1 636 ? 7.369 32.813 -10.003 1.00 85.50 636 SER A CA 1
ATOM 4921 C C . SER A 1 636 ? 7.141 34.258 -10.442 1.00 85.50 636 SER A C 1
ATOM 4923 O O . SER A 1 636 ? 8.093 34.943 -10.823 1.00 85.50 636 SER A O 1
ATOM 4925 N N . ILE A 1 637 ? 5.887 34.700 -10.415 1.00 86.38 637 ILE A N 1
ATOM 4926 C CA . ILE A 1 637 ? 5.457 36.055 -10.751 1.00 86.38 637 ILE A CA 1
ATOM 4927 C C . ILE A 1 637 ? 4.634 36.607 -9.586 1.00 86.38 637 ILE A C 1
ATOM 4929 O O . ILE A 1 637 ? 3.808 35.892 -9.028 1.00 86.38 637 ILE A O 1
ATOM 4933 N N . THR A 1 638 ? 4.846 37.876 -9.249 1.00 87.81 638 THR A N 1
ATOM 4934 C CA . THR A 1 638 ? 4.120 38.577 -8.187 1.00 87.81 638 THR A CA 1
ATOM 4935 C C . THR A 1 638 ? 3.342 39.749 -8.775 1.00 87.81 638 THR A C 1
ATOM 4937 O O . THR A 1 638 ? 3.909 40.528 -9.542 1.00 87.81 638 THR A O 1
ATOM 4940 N N . TYR A 1 639 ? 2.076 39.874 -8.388 1.00 86.81 639 TYR A N 1
ATOM 4941 C CA . TYR A 1 639 ? 1.154 40.932 -8.784 1.00 86.81 639 TYR A CA 1
ATOM 4942 C C . TYR A 1 639 ? 0.752 41.758 -7.557 1.00 86.81 639 TYR A C 1
ATOM 4944 O O . TYR A 1 639 ? 0.380 41.198 -6.524 1.00 86.81 639 TYR A O 1
ATOM 4952 N N . GLU A 1 640 ? 0.846 43.078 -7.686 1.00 83.38 640 GLU A N 1
ATOM 4953 C CA . GLU A 1 640 ? 0.556 44.069 -6.646 1.00 83.38 640 GLU A CA 1
ATOM 4954 C C . GLU A 1 640 ? 0.102 45.365 -7.341 1.00 83.38 640 GLU A C 1
ATOM 4956 O O . GLU A 1 640 ? 0.620 45.705 -8.409 1.00 83.38 640 GLU A O 1
ATOM 4961 N N . GLU A 1 641 ? -0.901 46.045 -6.788 1.00 77.75 641 GLU A N 1
ATOM 4962 C CA . GLU A 1 641 ? -1.436 47.313 -7.302 1.00 77.75 641 GLU A CA 1
ATOM 4963 C C . GLU A 1 641 ? -1.116 48.412 -6.283 1.00 77.75 641 GLU A C 1
ATOM 4965 O O . GLU A 1 641 ? -1.201 48.171 -5.078 1.00 77.75 641 GLU A O 1
ATOM 4970 N N . ASP A 1 642 ? -0.727 49.604 -6.743 1.00 57.19 642 ASP A N 1
ATOM 4971 C CA . ASP A 1 642 ? -0.461 50.731 -5.843 1.00 57.19 642 ASP A CA 1
ATOM 4972 C C . ASP A 1 642 ? -1.742 51.042 -5.036 1.00 57.19 642 ASP A C 1
ATOM 4974 O O . ASP A 1 642 ? -2.815 51.193 -5.616 1.00 57.19 642 ASP A O 1
ATOM 4978 N N . ASP A 1 643 ? -1.629 51.109 -3.704 1.00 59.84 643 ASP A N 1
ATOM 4979 C CA . ASP A 1 643 ? -2.722 51.231 -2.715 1.00 59.84 643 ASP A CA 1
ATOM 4980 C C . ASP A 1 643 ? -3.567 49.961 -2.440 1.00 59.84 643 ASP A C 1
ATOM 4982 O O . ASP A 1 643 ? -4.456 50.006 -1.585 1.00 59.84 643 ASP A O 1
ATOM 4986 N N . ALA A 1 644 ? -3.295 48.814 -3.080 1.00 58.19 644 ALA A N 1
ATOM 4987 C CA . ALA A 1 644 ? -3.966 47.554 -2.747 1.00 58.19 644 ALA A CA 1
ATOM 4988 C C . ALA A 1 644 ? -3.299 46.845 -1.559 1.00 58.19 644 ALA A C 1
ATOM 4990 O O . ALA A 1 644 ? -2.103 46.572 -1.549 1.00 58.19 644 ALA A O 1
ATOM 4991 N N . GLU A 1 645 ? -4.109 46.463 -0.575 1.00 72.25 645 GLU A N 1
ATOM 4992 C CA . GLU A 1 645 ? -3.684 45.688 0.596 1.00 72.25 645 GLU A CA 1
ATOM 4993 C C . GLU A 1 645 ? -3.456 44.188 0.292 1.00 72.25 645 GLU A C 1
ATOM 4995 O O . GLU A 1 645 ? -3.227 43.403 1.206 1.00 72.25 645 GLU A O 1
ATOM 5000 N N . VAL A 1 646 ? -3.522 43.769 -0.980 1.00 84.25 646 VAL A N 1
ATOM 5001 C CA . VAL A 1 646 ? -3.476 42.359 -1.401 1.00 84.25 646 VAL A CA 1
ATOM 5002 C C . VAL A 1 646 ? -2.355 42.114 -2.401 1.00 84.25 646 VAL A C 1
ATOM 5004 O O . VAL A 1 646 ? -2.244 42.810 -3.410 1.00 84.25 646 VAL A O 1
ATOM 5007 N N . LYS A 1 647 ? -1.578 41.056 -2.164 1.00 89.62 647 LYS A N 1
ATOM 5008 C CA . LYS A 1 647 ? -0.494 40.604 -3.037 1.00 89.62 647 LYS A CA 1
ATOM 5009 C C . LYS A 1 647 ? -0.750 39.180 -3.514 1.00 89.62 647 LYS A C 1
ATOM 5011 O O . LYS A 1 647 ? -1.102 38.313 -2.719 1.00 89.62 647 LYS A O 1
ATOM 5016 N N . VAL A 1 648 ? -0.537 38.926 -4.806 1.00 91.88 648 VAL A N 1
ATOM 5017 C CA . VAL A 1 648 ? -0.706 37.593 -5.408 1.00 91.88 648 VAL A CA 1
ATOM 5018 C C . VAL A 1 648 ? 0.621 37.104 -5.962 1.00 91.88 648 VAL A C 1
ATOM 5020 O O . VAL A 1 648 ? 1.199 37.732 -6.845 1.00 91.88 648 VAL A O 1
ATOM 5023 N N . GLN A 1 649 ? 1.106 35.965 -5.484 1.00 92.56 649 GLN A N 1
ATOM 5024 C CA . GLN A 1 649 ? 2.283 35.289 -6.007 1.00 92.56 649 GLN A CA 1
ATOM 5025 C C . GLN A 1 649 ? 1.883 33.982 -6.694 1.00 92.56 649 GLN A C 1
ATOM 5027 O O . GLN A 1 649 ? 1.332 33.079 -6.078 1.00 92.56 649 GLN A O 1
ATOM 5032 N N . VAL A 1 650 ? 2.215 33.858 -7.975 1.00 90.88 650 VAL A N 1
ATOM 5033 C CA . VAL A 1 650 ? 1.979 32.661 -8.786 1.00 90.88 650 VAL A CA 1
ATOM 5034 C C . VAL A 1 650 ? 3.312 31.956 -9.015 1.00 90.88 650 VAL A C 1
ATOM 5036 O O . VAL A 1 650 ? 4.295 32.591 -9.402 1.00 90.88 650 VAL A O 1
ATOM 5039 N N . ILE A 1 651 ? 3.381 30.653 -8.758 1.00 87.88 651 ILE A N 1
ATOM 5040 C CA . ILE A 1 651 ? 4.587 29.829 -8.923 1.00 87.88 651 ILE A CA 1
ATOM 5041 C C . ILE A 1 651 ? 4.347 28.822 -10.042 1.00 87.88 651 ILE A C 1
ATOM 5043 O O . ILE A 1 651 ? 3.310 28.162 -10.072 1.00 87.88 651 ILE A O 1
ATOM 5047 N N . PHE A 1 652 ? 5.322 28.684 -10.939 1.00 82.88 652 PHE A N 1
ATOM 5048 C CA . PHE A 1 652 ? 5.236 27.823 -12.114 1.00 82.88 652 PHE A CA 1
ATOM 5049 C C . PHE A 1 652 ? 6.178 26.627 -12.000 1.00 82.88 652 PHE A C 1
ATOM 5051 O O . PHE A 1 652 ? 7.357 26.778 -11.664 1.00 82.88 652 PHE A O 1
ATOM 5058 N N . VAL A 1 653 ? 5.677 25.450 -12.363 1.00 80.00 653 VAL A N 1
ATOM 5059 C CA . VAL A 1 653 ? 6.463 24.227 -12.558 1.00 80.00 653 VAL A CA 1
ATOM 5060 C C . VAL A 1 653 ? 6.181 23.742 -13.973 1.00 80.00 653 VAL A C 1
ATOM 5062 O O . VAL A 1 653 ? 5.030 23.553 -14.339 1.00 80.00 653 VAL A O 1
ATOM 5065 N N . GLU A 1 654 ? 7.230 23.608 -14.789 1.00 78.44 654 GLU A N 1
ATOM 5066 C CA . GLU A 1 654 ? 7.109 23.210 -16.206 1.00 78.44 654 GLU A CA 1
ATOM 5067 C C . GLU A 1 654 ? 6.110 24.073 -17.012 1.00 78.44 654 GLU A C 1
ATOM 5069 O O . GLU A 1 654 ? 5.417 23.584 -17.895 1.00 78.44 654 GLU A O 1
ATOM 5074 N N . ASP A 1 655 ? 6.063 25.375 -16.701 1.00 76.31 655 ASP A N 1
ATOM 5075 C CA . ASP A 1 655 ? 5.181 26.399 -17.294 1.00 76.31 655 ASP A CA 1
ATOM 5076 C C . ASP A 1 655 ? 3.671 26.264 -17.020 1.00 76.31 655 ASP A C 1
ATOM 5078 O O . ASP A 1 655 ? 2.886 27.073 -17.521 1.00 76.31 655 ASP A O 1
ATOM 5082 N N . ALA A 1 656 ? 3.275 25.352 -16.129 1.00 78.94 656 ALA A N 1
ATOM 5083 C CA . ALA A 1 656 ? 1.944 25.325 -15.526 1.00 78.94 656 ALA A CA 1
ATOM 5084 C C . ALA A 1 656 ? 1.949 25.992 -14.141 1.00 78.94 656 ALA A C 1
ATOM 5086 O O . ALA A 1 656 ? 2.936 25.916 -13.401 1.00 78.94 656 ALA A O 1
ATOM 5087 N N . VAL A 1 657 ? 0.843 26.645 -13.777 1.00 83.19 657 VAL A N 1
ATOM 5088 C CA . VAL A 1 657 ? 0.621 27.190 -12.432 1.00 83.19 657 VAL A CA 1
ATOM 5089 C C . VAL A 1 657 ? 0.599 26.038 -11.432 1.00 83.19 657 VAL A C 1
ATOM 5091 O O . VAL A 1 657 ? -0.270 25.174 -11.481 1.00 83.19 657 VAL A O 1
ATOM 5094 N N . SER A 1 658 ? 1.562 26.029 -10.518 1.00 83.31 658 SER A N 1
ATOM 5095 C CA . SER A 1 658 ? 1.684 25.015 -9.471 1.00 83.31 658 SER A CA 1
ATOM 5096 C C . SER A 1 658 ? 1.137 25.496 -8.133 1.00 83.31 658 SER A C 1
ATOM 5098 O O . SER A 1 658 ? 0.596 24.680 -7.392 1.00 83.31 658 SER A O 1
ATOM 5100 N N . VAL A 1 659 ? 1.307 26.782 -7.812 1.00 89.81 659 VAL A N 1
ATOM 5101 C CA . VAL A 1 659 ? 0.844 27.394 -6.557 1.00 89.81 659 VAL A CA 1
ATOM 5102 C C . VAL A 1 659 ? 0.373 28.818 -6.835 1.00 89.81 659 VAL A C 1
ATOM 5104 O O . VAL A 1 659 ? 1.025 29.543 -7.594 1.00 89.81 659 VAL A O 1
ATOM 5107 N N . ILE A 1 660 ? -0.723 29.223 -6.198 1.00 92.62 660 ILE A N 1
ATOM 5108 C CA . ILE A 1 660 ? -1.198 30.610 -6.141 1.00 92.62 660 ILE A CA 1
ATOM 5109 C C . ILE A 1 660 ? -1.270 30.998 -4.665 1.00 92.62 660 ILE A C 1
ATOM 5111 O O . ILE A 1 660 ? -2.040 30.415 -3.913 1.00 92.62 660 ILE A O 1
ATOM 5115 N N . LEU A 1 661 ? -0.473 31.973 -4.248 1.00 93.06 661 LEU A N 1
ATOM 5116 C CA . LEU A 1 661 ? -0.445 32.486 -2.884 1.00 93.06 661 LEU A CA 1
ATOM 5117 C C . LEU A 1 661 ? -1.007 33.908 -2.866 1.00 93.06 661 LEU A C 1
ATOM 5119 O O . LEU A 1 661 ? -0.508 34.773 -3.581 1.00 93.06 661 LEU A O 1
ATOM 5123 N N . ILE A 1 662 ? -2.028 34.150 -2.052 1.00 93.81 662 ILE A N 1
ATOM 5124 C CA . ILE A 1 662 ? -2.696 35.444 -1.893 1.00 93.81 662 ILE A CA 1
ATOM 5125 C C . ILE A 1 662 ? -2.482 35.903 -0.451 1.00 93.81 662 ILE A C 1
ATOM 5127 O O . ILE A 1 662 ? -2.860 35.189 0.475 1.00 93.81 662 ILE A O 1
ATOM 5131 N N . THR A 1 663 ? -1.884 37.074 -0.241 1.00 90.75 663 THR A N 1
ATOM 5132 C CA . THR A 1 663 ? -1.604 37.618 1.100 1.00 90.75 663 THR A CA 1
ATOM 5133 C C . THR A 1 663 ? -2.253 38.984 1.297 1.00 90.75 663 THR A C 1
ATOM 5135 O O . THR A 1 663 ? -2.317 39.784 0.363 1.00 90.75 663 THR A O 1
ATOM 5138 N N . GLY A 1 664 ? -2.770 39.224 2.506 1.00 80.69 664 GLY A N 1
ATOM 5139 C CA . GLY A 1 664 ? -3.344 40.502 2.934 1.00 80.69 664 GLY A CA 1
ATOM 5140 C C . GLY A 1 664 ? -2.312 41.478 3.527 1.00 80.69 664 GLY A C 1
ATOM 5141 O O . GLY A 1 664 ? -1.112 41.190 3.554 1.00 80.69 664 GLY A O 1
ATOM 5142 N N . PRO A 1 665 ? -2.757 42.636 4.043 1.00 63.72 665 PRO A N 1
ATOM 5143 C CA . PRO A 1 665 ? -1.871 43.701 4.502 1.00 63.72 665 PRO A CA 1
ATOM 5144 C C . PRO A 1 665 ? -1.140 43.309 5.790 1.00 63.72 665 PRO A C 1
ATOM 5146 O O . PRO A 1 665 ? -1.757 42.986 6.804 1.00 63.72 665 PRO A O 1
ATOM 5149 N N . GLY A 1 666 ? 0.193 43.396 5.768 1.00 57.31 666 GLY A N 1
ATOM 5150 C CA . GLY A 1 666 ? 1.047 43.059 6.914 1.00 57.31 666 GLY A CA 1
ATOM 5151 C C . GLY A 1 666 ? 1.463 41.587 7.007 1.00 57.31 666 GLY A C 1
ATOM 5152 O O . GLY A 1 666 ? 2.080 41.230 8.011 1.00 57.31 666 GLY A O 1
ATOM 5153 N N . ALA A 1 667 ? 1.155 40.778 5.983 1.00 52.66 667 ALA A N 1
ATOM 5154 C CA . ALA A 1 667 ? 1.609 39.399 5.808 1.00 52.66 667 ALA A CA 1
ATOM 5155 C C . ALA A 1 667 ? 2.678 39.287 4.703 1.00 52.66 667 ALA A C 1
ATOM 5157 O O . ALA A 1 667 ? 2.476 39.827 3.591 1.00 52.66 667 ALA A O 1
#

Foldseek 3Di:
DPPVVVVVVVVVVVCVVVVQVVCLVVFDFCCVLQVHDGQDDQDCDDPNHGDPCSVVSVVSNCVRRGPCCLVVLLVVLCCCCVPVVDDDPQWHRWPPLAIFGPLCLCQQQQVVADDPLLLLLLLVLLVQVQVLLVVLVAGEEEEAAEWPCLQPVVRGDPVRDGDPDGSVNSSVVSNVVVVRQYFPLSVQCNVVCVVPQPWRQAREGALVVLLSVLVRVCVSSVHDFDDLPVFDFDWDQAADHSNQSSRNVPDGGGTTHTDRPDDAQDKAKPVVPPDPPPPVVLVCLLHPPVPSVQKTKMAGPDAPPLEEEEEEEANNCSSNVRRVNRRYRMYIYGDDLAAACVSNHRHYYYYYYDYPSCSSSSQQARHNDAFDWDDDPDAAAAPPAAWEKDWFQFLSAIKIKGFDAPVQAAPSRWKWKWKDDDPDIIITTWSFHHNCVPPPDDDTTMTMHHHQLLRDDFFFIWMWMTHNRYTHGYDYPDTDTDHPVRNVVSVVVVVVSVVVVDDDDDDDDDDDDDDDDPPPDQDPDPDALQQQQWKQFQNFTHGQQDAVVVCDVSNPDFRGAWDWDQDPQQRATWTWTHDAQKIWTAHPRRGTFKMKRACPPHHDFRIDTSLGGHFQAALVSVCSRANDDPCSPDQKDKHDDVVAQKIWIFGDDPRTTGMIMIGGHRD

Secondary structure (DSSP, 8-state):
--HHHHHHHHHHHHHHHHHHHHHGGGPPPSHHHHTSPPPPPP-SEETTEE-TTHHHHHHHHHHHT-TTHHHHHHHHHHHIIIII-PPBTTEEE-STT-EEEGGGHHHHHTTTPPPHHHHHHHHHHHHHHHHHHHHTT--EEEEEEPPHHHH-GGGS-TTSPPPSS-HHHHHHHHHHHTT--B--HHHHHHHHGGG--B-SSSSSB-HHHHHHHHHHHHHHTT------TTS--EEEEEE--HHHHHH-TTT--PEEEEE----PPPEEEEESTT-S-HHHHHHHHHSTT-TT-SEEEEEESS--S--EEEEEE-SGGGGGHHHHHHH-SEEEEEE-SS-BGGG--TT-EEEEEEEGGGGGGGGTS--B-BPPEES-----EEEEEEEEEEEEEETTEEEEEEEE-GGG--TT--EEEEEE-SS-EEEEEEB----HHHH--SS-EEEEEEE-GGG--SEEEEEEEEETTEEEEEE-SS-EEE-HHHHHHHHHHHHHHHHTTS------------------------S-HHHHHPEEETTEEE-TTSBGGGTHHHH---SBPPPEEE-TTTSSEEEEEEETTEEEEEETTSBEEEEEEETTTS--S-EEETTS-BTT-BHHHHHHHH---S-TT-SEEEE--TT-S-EEEEEEETTEEEEEEEE-TT-

pLDDT: mean 83.7, std 15.43, range [25.41, 98.81]

Radius of gyration: 28.64 Å; chains: 1; bounding box: 102×74×68 Å

Sequence (667 aa):
MKKKYKRIYVAVFLAMCTVPMLFYPFSKSGAALEKRDPVKTPSLTADGMLNNDFSGECEAFLADRLPFRPAVLSAANAVKSGVFKSDAANVVTGRDGWIFCEASVADYMNTNALSDERLRSITVSLSLLDEYVTAKGGKFLFVPMPNKASVYSEFMPSRYRKANTNNLARLQGMLAANKVSYIDMLSLMNEKKSFGLYHKRDTHWNYYGALLGYYGITDAMGKKHRMYDDTDYVPKKIWRGDIDKMLYPFIGTRDYQYDLNISFEPFEFVIPSGVTDIAAQLENFMSDKEENDKRISTRKVSGLGNGRLYMVRDSFGRALLPFFIDNYDTTMFVRADYPDMSNVTEGTDMIYEIVERNINDLFRTAPLMTAPVRTDIGEIAASGASVSFTYSEESYGTRIYGEMSREMLSPDGRVYVRLSGADTSVIYEAFPVYEEKLLGGTNKYGFSLIADASVLTEGEYNLEVISAGKSYAGVADRPLYFSEAAVNEAKKAKIAVSSDSKTENDTDEKVPEEDEKIVSEAKFIEGTIADRAKVIYNGTEIAVGANINDLLEGLGPQAAPSSSAESCLTGKPILEYYYAGMTIQADEDGTIASIEISESLYPGTEAGTAGGLHCGSSREDAFAAFGETTSPGASSITYEEDDAEVKVQVIFVEDAVSVILITGPGA